Protein AF-0000000068149686 (afdb_homodimer)

Solvent-accessible surface area (backbone atoms only — not comparable to full-atom values): 23427 Å² total; per-residue (Å²): 130,78,71,72,75,72,69,78,69,63,90,72,58,30,59,58,36,35,30,31,31,28,38,9,48,15,63,72,69,66,38,58,53,42,40,11,49,21,47,29,50,71,76,38,71,83,57,63,56,32,67,66,35,14,39,67,49,37,50,54,46,49,50,50,54,54,52,46,40,72,62,65,49,33,80,45,39,30,35,36,29,43,73,28,59,50,28,57,62,55,36,54,53,72,67,36,80,74,45,49,59,63,34,34,35,27,26,20,66,55,65,79,32,33,65,49,16,42,48,25,39,48,84,53,48,88,30,44,44,59,38,66,43,53,84,89,72,57,62,57,76,79,62,60,54,54,29,41,34,32,72,54,43,15,53,35,80,56,53,42,65,57,56,66,69,50,60,81,62,43,33,37,38,39,21,38,31,45,47,68,86,40,84,71,41,71,35,52,35,92,42,64,68,52,43,48,64,52,56,61,55,73,39,78,69,43,78,48,75,46,79,54,96,81,33,41,39,28,39,40,32,32,22,64,127,78,68,73,77,72,69,79,70,62,89,70,59,29,57,58,37,36,30,32,31,28,38,10,48,13,62,71,69,66,39,58,54,41,40,11,49,22,47,30,51,71,76,38,69,83,56,63,57,31,66,66,35,14,39,67,50,36,51,52,48,49,50,49,53,53,52,46,39,74,61,64,48,36,80,45,39,31,37,37,29,42,73,30,57,50,27,58,63,54,38,54,54,72,67,36,80,73,44,48,57,63,34,34,35,26,26,20,64,55,65,79,34,34,65,50,16,43,47,25,40,48,85,54,48,88,30,45,44,58,38,67,42,53,84,88,72,57,62,57,76,80,62,60,55,54,29,40,33,33,73,55,42,15,58,34,82,55,54,42,66,59,55,66,69,50,62,81,63,42,31,36,37,39,22,37,29,46,47,68,85,40,82,71,41,71,35,52,35,92,41,64,67,50,44,49,64,53,54,61,53,74,38,78,70,42,77,48,75,46,81,54,97,83,33,38,39,28,40,40,31,33,20,63

InterPro domains:
  IPR029063 S-adenosyl-L-methionine-dependent methyltransferase superfamily [G3DSA:3.40.50.150] (46-203)
  IPR029063 S-adenosyl-L-methionine-dependent methyltransferase superfamily [SSF53335] (63-180)

pLDDT: mean 93.53, std 13.53, range [23.12, 98.88]

Nearest PDB structures (foldseek):
  5jwj-assembly1_A  TM=7.698E-01  e=1.402E-06  Saccharolobus islandicus REY15A
  4gek-assembly1_A  TM=6.705E-01  e=1.829E-07  Escherichia coli str. K-12 substr. MG1655
  4iwn-assembly1_B  TM=6.680E-01  e=3.607E-07  Escherichia coli
  5c0o-assembly1_E  TM=6.063E-01  e=1.872E-05  Thermus thermophilus HB27
  5c1i-assembly1_A  TM=5.146E-01  e=1.726E-04  Thermus thermophilus HB27

Radius of gyration: 25.73 Å; Cα contacts (8 Å, |Δi|>4): 914; chains: 2; bounding box: 44×75×56 Å

Secondary structure (DSSP, 8-state):
---------SS--HHHHHHHHHHHHHHHH--HHHHHHHHHHHH-TTS-HHHHTSHHHHHHHHHHHHHHHHHH-SB--EEEEET-TTTHHHHHHHH-TTSB-SEEEEEES-TTHHHHHHHHTGGGGGGEEEEE--TTT--HHHHT-SEEEES-GGG-TTHHHHHTTSPTT-EEEEEEE--TT-TT--S--SSHHHHHHHH--SEEEEEEEEE-SS-EEEEEEEE-/---------SS--HHHHHHHHHHHHHHHH--HHHHHHHHHHHH-TTS-HHHHTSHHHHHHHHHHHHHHHHHH-SB--EEEEET-TTTHHHHHHHH-TTSB-SEEEEEES-TTHHHHHHHHTGGGGGGEEEEE--TTT--HHHHT-SEEEES-GGG-TTHHHHHTTSPTT-EEEEEEE--TT-TT--S--SSHHHHHHHH--SEEEEEEEEE-SS-EEEEEEEE-

Foldseek 3Di:
DDDPCPPPPDPPPVLVVVLVVLVVVCVVVVALLSVLLSQCSVPPVPDPSCVCDPPVNVVVLVVLLVVVCVQPWAEWAEEEEEQCQLVSSVSVNLRDPRHNYQAYEYEDQDPVRQVNNCSSNVVVPPRYHYYRDDLQPDPQVVSPGQEYEYADCLQPQQLCSSLVSDDFFRKYKYKAKQQVVDPNRNRHDDDQVRVCVRNVFPDWRDWDWDDDDRIIMIMTTDTD/DDDPCPPPPDPPPVLVVVLVVLVVVCVVVVALLSVLLSQCSVPPVPDPSCVCDPPVNVVVLVVLLVVVCVQPNAEWAEEEEEQCQLVSSVSVNLRDPRHNYQAYEYEDQDPVRQVNNCSSNVVVPPRYHYYHDDLQPDPQVVSPGQEYEYADCLQPQQLCSSLVSDDFFRKYKYKAKQQVVDPNRNRHDPDQVRVCVRNVFPDWRDWDWDDDPRIIMIMTTDTD

Sequence (448 aa):
MTHASHSPRLLEDWRENAHDLARGLAAYSGSRLVGGIARVIAKHPQANIANAFNHKQVDCKMWARDKLFESIGADCRRIIVLGGWYGVLSAMLLEDSRFDIEFAVSCDIDPAVEPVARTLNAAFGDRFHAMTADMHTLDYRALNADLLINTSCEHIGELRNWLDLLSPGTRVLLQSNDYFSEPTHISCVRSLEEFQAQARLARIDFAGALPTKRYTRFMLIGSVMTHASHSPRLLEDWRENAHDLARGLAAYSGSRLVGGIARVIAKHPQANIANAFNHKQVDCKMWARDKLFESIGADCRRIIVLGGWYGVLSAMLLEDSRFDIEFAVSCDIDPAVEPVARTLNAAFGDRFHAMTADMHTLDYRALNADLLINTSCEHIGELRNWLDLLSPGTRVLLQSNDYFSEPTHISCVRSLEEFQAQARLARIDFAGALPTKRYTRFMLIGSV

Organism: Rhizobium meliloti (strain 1021) (NCBI:txid266834)

Structure (mmCIF, N/CA/C/O backbone):
data_AF-0000000068149686-model_v1
#
loop_
_entity.id
_entity.type
_entity.pdbx_description
1 polymer 'Class I SAM-dependent methyltransferase'
#
loop_
_atom_site.group_PDB
_atom_site.id
_atom_site.type_symbol
_atom_site.label_atom_id
_atom_site.label_alt_id
_atom_site.label_comp_id
_atom_site.label_asym_id
_atom_site.label_entity_id
_atom_site.label_seq_id
_atom_site.pdbx_PDB_ins_code
_atom_site.Cartn_x
_atom_site.Cartn_y
_atom_site.Cartn_z
_atom_site.occupancy
_atom_site.B_iso_or_equiv
_atom_site.auth_seq_id
_atom_site.auth_comp_id
_atom_site.auth_asym_id
_atom_site.auth_atom_id
_atom_site.pdbx_PDB_model_num
ATOM 1 N N . MET A 1 1 ? 16.172 -28.562 -14.406 1 23.12 1 MET A N 1
ATOM 2 C CA . MET A 1 1 ? 15.391 -27.375 -14.086 1 23.12 1 MET A CA 1
ATOM 3 C C . MET A 1 1 ? 16.297 -26.188 -13.789 1 23.12 1 MET A C 1
ATOM 5 O O . MET A 1 1 ? 16.969 -26.156 -12.766 1 23.12 1 MET A O 1
ATOM 9 N N . THR A 1 2 ? 16.906 -25.672 -14.773 1 27.27 2 THR A N 1
ATOM 10 C CA . THR A 1 2 ? 17.953 -24.656 -14.727 1 27.27 2 THR A CA 1
ATOM 11 C C . THR A 1 2 ? 17.5 -23.453 -13.898 1 27.27 2 THR A C 1
ATOM 13 O O . THR A 1 2 ? 16.312 -23.125 -13.875 1 27.27 2 THR A O 1
ATOM 16 N N . HIS A 1 3 ? 18.312 -23.062 -13.008 1 30.08 3 HIS A N 1
ATOM 17 C CA . HIS A 1 3 ? 18.266 -21.922 -12.094 1 30.08 3 HIS A CA 1
ATOM 18 C C . HIS A 1 3 ? 17.812 -20.656 -12.812 1 30.08 3 HIS A C 1
ATOM 20 O O . HIS A 1 3 ? 18.344 -20.328 -13.883 1 30.08 3 HIS A O 1
ATOM 26 N N . ALA A 1 4 ? 16.531 -20.422 -12.875 1 36.09 4 ALA A N 1
ATOM 27 C CA . ALA A 1 4 ? 16.266 -19.062 -13.352 1 36.09 4 ALA A CA 1
ATOM 28 C C . ALA A 1 4 ? 17.406 -18.125 -13.008 1 36.09 4 ALA A C 1
ATOM 30 O O . ALA A 1 4 ? 17.797 -18 -11.844 1 36.09 4 ALA A O 1
ATOM 31 N N . SER A 1 5 ? 18.375 -18.031 -13.906 1 33.69 5 SER A N 1
ATOM 32 C CA . SER A 1 5 ? 19.562 -17.172 -13.844 1 33.69 5 SER A CA 1
ATOM 33 C C . SER A 1 5 ? 19.203 -15.781 -13.312 1 33.69 5 SER A C 1
ATOM 35 O O . SER A 1 5 ? 18.359 -15.094 -13.867 1 33.69 5 SER A O 1
ATOM 37 N N . HIS A 1 6 ? 19.156 -15.719 -12.016 1 37.53 6 HIS A N 1
ATOM 38 C CA . HIS A 1 6 ? 19.109 -14.422 -11.344 1 37.53 6 HIS A CA 1
ATOM 39 C C . HIS A 1 6 ? 20.266 -13.539 -11.766 1 37.53 6 HIS A C 1
ATOM 41 O O . HIS A 1 6 ? 21.422 -13.812 -11.414 1 37.53 6 HIS A O 1
ATOM 47 N N . SER A 1 7 ? 20.312 -13.156 -12.938 1 37.25 7 SER A N 1
ATOM 48 C CA . SER A 1 7 ? 21.406 -12.266 -13.328 1 37.25 7 SER A CA 1
ATOM 49 C C . SER A 1 7 ? 21.781 -11.336 -12.18 1 37.25 7 SER A C 1
ATOM 51 O O . SER A 1 7 ? 20.922 -10.773 -11.508 1 37.25 7 SER A O 1
ATOM 53 N N . PRO A 1 8 ? 23.094 -11.383 -11.742 1 37.88 8 PRO A N 1
ATOM 54 C CA . PRO A 1 8 ? 23.594 -10.422 -10.75 1 37.88 8 PRO A CA 1
ATOM 55 C C . PRO A 1 8 ? 23.234 -8.977 -11.102 1 37.88 8 PRO A C 1
ATOM 57 O O . PRO A 1 8 ? 23.688 -8.461 -12.125 1 37.88 8 PRO A O 1
ATOM 60 N N . ARG A 1 9 ? 22.109 -8.68 -11.102 1 40.78 9 ARG A N 1
ATOM 61 C CA . ARG A 1 9 ? 21.922 -7.254 -11.352 1 40.78 9 ARG A CA 1
ATOM 62 C C . ARG A 1 9 ? 22.969 -6.426 -10.609 1 40.78 9 ARG A C 1
ATOM 64 O O . ARG A 1 9 ? 23.297 -6.727 -9.469 1 40.78 9 ARG A O 1
ATOM 71 N N . LEU A 1 10 ? 23.844 -5.715 -11.211 1 40.47 10 LEU A N 1
ATOM 72 C CA . LEU A 1 10 ? 24.719 -4.645 -10.742 1 40.47 10 LEU A CA 1
ATOM 73 C C . LEU A 1 10 ? 24.156 -4 -9.484 1 40.47 10 LEU A C 1
ATOM 75 O O . LEU A 1 10 ? 22.969 -4.145 -9.18 1 40.47 10 LEU A O 1
ATOM 79 N N . LEU A 1 11 ? 24.906 -3.127 -8.734 1 48.69 11 LEU A N 1
ATOM 80 C CA . LEU A 1 11 ? 24.562 -2.252 -7.617 1 48.69 11 LEU A CA 1
ATOM 81 C C . LEU A 1 11 ? 23.125 -1.771 -7.738 1 48.69 11 LEU A C 1
ATOM 83 O O . LEU A 1 11 ? 22.766 -1.088 -8.703 1 48.69 11 LEU A O 1
ATOM 87 N N . GLU A 1 12 ? 22.156 -2.572 -7.309 1 60.28 12 GLU A N 1
ATOM 88 C CA . GLU A 1 12 ? 20.688 -2.525 -7.371 1 60.28 12 GLU A CA 1
ATOM 89 C C . GLU A 1 12 ? 20.172 -1.101 -7.195 1 60.28 12 GLU A C 1
ATOM 91 O O . GLU A 1 12 ? 20.578 -0.402 -6.262 1 60.28 12 GLU A O 1
ATOM 96 N N . ASP A 1 13 ? 19.984 -0.399 -8.297 1 86.19 13 ASP A N 1
ATOM 97 C CA . ASP A 1 13 ? 19.406 0.938 -8.242 1 86.19 13 ASP A CA 1
ATOM 98 C C . ASP A 1 13 ? 18.141 0.953 -7.375 1 86.19 13 ASP A C 1
ATOM 100 O O . ASP A 1 13 ? 17.047 0.661 -7.859 1 86.19 13 ASP A O 1
ATOM 104 N N . TRP A 1 14 ? 18.266 1.12 -6.137 1 92.06 14 TRP A N 1
ATOM 105 C CA . TRP A 1 14 ? 17.188 1.048 -5.164 1 92.06 14 TRP A CA 1
ATOM 106 C C . TRP A 1 14 ? 16.125 2.113 -5.449 1 92.06 14 TRP A C 1
ATOM 108 O O . TRP A 1 14 ? 15 2.014 -4.977 1 92.06 14 TRP A O 1
ATOM 118 N N . ARG A 1 15 ? 16.531 3.076 -6.152 1 93.19 15 ARG A N 1
ATOM 119 C CA . ARG A 1 15 ? 15.477 3.992 -6.562 1 93.19 15 ARG A CA 1
ATOM 120 C C . ARG A 1 15 ? 14.5 3.309 -7.508 1 93.19 15 ARG A C 1
ATOM 122 O O . ARG A 1 15 ? 13.281 3.451 -7.359 1 93.19 15 ARG A O 1
ATOM 129 N N . GLU A 1 16 ? 15.07 2.623 -8.438 1 94.31 16 GLU A N 1
ATOM 130 C CA . GLU A 1 16 ? 14.219 1.866 -9.352 1 94.31 16 GLU A CA 1
ATOM 131 C C . GLU A 1 16 ? 13.414 0.805 -8.609 1 94.31 16 GLU A C 1
ATOM 133 O O . GLU A 1 16 ? 12.234 0.596 -8.906 1 94.31 16 GLU A O 1
ATOM 138 N N . ASN A 1 17 ? 13.984 0.126 -7.684 1 95 17 ASN A N 1
ATOM 139 C CA . ASN A 1 17 ? 13.281 -0.854 -6.863 1 95 17 ASN A CA 1
ATOM 140 C C . ASN A 1 17 ? 12.117 -0.22 -6.105 1 95 17 ASN A C 1
ATOM 142 O O . ASN A 1 17 ? 11.023 -0.779 -6.062 1 95 17 ASN A O 1
ATOM 146 N N . ALA A 1 18 ? 12.414 0.955 -5.539 1 95.94 18 ALA A N 1
ATOM 147 C CA . ALA A 1 18 ? 11.367 1.666 -4.809 1 95.94 18 ALA A CA 1
ATOM 148 C C . ALA A 1 18 ? 10.211 2.045 -5.734 1 95.94 18 ALA A C 1
ATOM 150 O O . ALA A 1 18 ? 9.039 1.926 -5.359 1 95.94 18 ALA A O 1
ATOM 151 N N . HIS A 1 19 ? 10.594 2.51 -6.887 1 96.94 19 HIS A N 1
ATOM 152 C CA . HIS A 1 19 ? 9.594 2.863 -7.883 1 96.94 19 HIS A CA 1
ATOM 153 C C . HIS A 1 19 ? 8.742 1.655 -8.258 1 96.94 19 HIS A C 1
ATOM 155 O O . HIS A 1 19 ? 7.508 1.735 -8.266 1 96.94 19 HIS A O 1
ATOM 161 N N . ASP A 1 20 ? 9.32 0.539 -8.508 1 96.38 20 ASP A N 1
ATOM 162 C CA . ASP A 1 20 ? 8.617 -0.684 -8.883 1 96.38 20 ASP A CA 1
ATOM 163 C C . ASP A 1 20 ? 7.738 -1.179 -7.73 1 96.38 20 ASP A C 1
ATOM 165 O O . ASP A 1 20 ? 6.602 -1.606 -7.949 1 96.38 20 ASP A O 1
ATOM 169 N N . LEU A 1 21 ? 8.266 -1.121 -6.586 1 96.62 21 LEU A N 1
ATOM 170 C CA . LEU A 1 21 ? 7.508 -1.54 -5.414 1 96.62 21 LEU A CA 1
ATOM 171 C C . LEU A 1 21 ? 6.277 -0.664 -5.223 1 96.62 21 LEU A C 1
ATOM 173 O O . LEU A 1 21 ? 5.184 -1.172 -4.965 1 96.62 21 LEU A O 1
ATOM 177 N N . ALA A 1 22 ? 6.473 0.626 -5.367 1 97.38 22 ALA A N 1
ATOM 178 C CA . ALA A 1 22 ? 5.344 1.543 -5.215 1 97.38 22 ALA A CA 1
ATOM 179 C C . ALA A 1 22 ? 4.273 1.271 -6.266 1 97.38 22 ALA A C 1
ATOM 181 O O . ALA A 1 22 ? 3.078 1.306 -5.965 1 97.38 22 ALA A O 1
ATOM 182 N N . ARG A 1 23 ? 4.695 1.001 -7.453 1 97.56 23 ARG A N 1
ATOM 183 C CA . ARG A 1 23 ? 3.74 0.668 -8.508 1 97.56 23 ARG A CA 1
ATOM 184 C C . ARG A 1 23 ? 3 -0.625 -8.188 1 97.56 23 ARG A C 1
ATOM 186 O O . ARG A 1 23 ? 1.792 -0.726 -8.406 1 97.56 23 ARG A O 1
ATOM 193 N N . GLY A 1 24 ? 3.748 -1.606 -7.691 1 97.69 24 GLY A N 1
ATOM 194 C CA . GLY A 1 24 ? 3.113 -2.848 -7.273 1 97.69 24 GLY A CA 1
ATOM 195 C C . GLY A 1 24 ? 2.119 -2.658 -6.145 1 97.69 24 GLY A C 1
ATOM 196 O O . GLY A 1 24 ? 1.03 -3.238 -6.168 1 97.69 24 GLY A O 1
ATOM 197 N N . LEU A 1 25 ? 2.465 -1.825 -5.254 1 96.88 25 LEU A N 1
ATOM 198 C CA . LEU A 1 25 ? 1.588 -1.561 -4.121 1 96.88 25 LEU A CA 1
ATOM 199 C C . LEU A 1 25 ? 0.339 -0.804 -4.559 1 96.88 25 LEU A C 1
ATOM 201 O O . LEU A 1 25 ? -0.754 -1.048 -4.043 1 96.88 25 LEU A O 1
ATOM 205 N N . ALA A 1 26 ? 0.523 0.116 -5.434 1 97.5 26 ALA A N 1
ATOM 206 C CA . ALA A 1 26 ? -0.628 0.813 -6.004 1 97.5 26 ALA A CA 1
ATOM 207 C C . ALA A 1 26 ? -1.575 -0.164 -6.691 1 97.5 26 ALA A C 1
ATOM 209 O O . ALA A 1 26 ? -2.793 -0.087 -6.516 1 97.5 26 ALA A O 1
ATOM 210 N N . ALA A 1 27 ? -1.063 -1.101 -7.43 1 96.94 27 ALA A N 1
ATOM 211 C CA . ALA A 1 27 ? -1.872 -2.105 -8.117 1 96.94 27 ALA A CA 1
ATOM 212 C C . ALA A 1 27 ? -2.598 -3 -7.117 1 96.94 27 ALA A C 1
ATOM 214 O O . ALA A 1 27 ? -3.779 -3.307 -7.293 1 96.94 27 ALA A O 1
ATOM 215 N N . TYR A 1 28 ? -1.956 -3.373 -6.09 1 97.5 28 TYR A N 1
ATOM 216 C CA . TYR A 1 28 ? -2.504 -4.297 -5.102 1 97.5 28 TYR A CA 1
ATOM 217 C C . TYR A 1 28 ? -3.607 -3.631 -4.289 1 97.5 28 TYR A C 1
ATOM 219 O O . TYR A 1 28 ? -4.637 -4.25 -4.004 1 97.5 28 TYR A O 1
ATOM 227 N N . SER A 1 29 ? -3.406 -2.348 -3.941 1 94.88 29 SER A N 1
ATOM 228 C CA . SER A 1 29 ? -4.328 -1.672 -3.035 1 94.88 29 SER A CA 1
ATOM 229 C C . SER A 1 29 ? -5.414 -0.926 -3.805 1 94.88 29 SER A C 1
ATOM 231 O O . SER A 1 29 ? -6.465 -0.601 -3.248 1 94.88 29 SER A O 1
ATOM 233 N N . GLY A 1 30 ? -5.09 -0.589 -5.062 1 95.44 30 GLY A N 1
ATOM 234 C CA . GLY A 1 30 ? -5.984 0.277 -5.812 1 95.44 30 GLY A CA 1
ATOM 235 C C . GLY A 1 30 ? -5.926 1.726 -5.367 1 95.44 30 GLY A C 1
ATOM 236 O O . GLY A 1 30 ? -6.77 2.535 -5.758 1 95.44 30 GLY A O 1
ATOM 237 N N . SER A 1 31 ? -4.969 2.139 -4.598 1 97.38 31 SER A N 1
ATOM 238 C CA . SER A 1 31 ? -4.879 3.467 -4 1 97.38 31 SER A CA 1
ATOM 239 C C . SER A 1 31 ? -4.336 4.484 -4.996 1 97.38 31 SER A C 1
ATOM 241 O O . SER A 1 31 ? -3.266 4.289 -5.574 1 97.38 31 SER A O 1
ATOM 243 N N . ARG A 1 32 ? -5.008 5.562 -5.148 1 97.94 32 ARG A N 1
ATOM 244 C CA . ARG A 1 32 ? -4.547 6.668 -5.98 1 97.94 32 ARG A CA 1
ATOM 245 C C . ARG A 1 32 ? -3.346 7.367 -5.352 1 97.94 32 ARG A C 1
ATOM 247 O O . ARG A 1 32 ? -2.422 7.777 -6.055 1 97.94 32 ARG A O 1
ATOM 254 N N . LEU A 1 33 ? -3.381 7.5 -4.066 1 98.56 33 LEU A N 1
ATOM 255 C CA . LEU A 1 33 ? -2.279 8.117 -3.332 1 98.56 33 LEU A CA 1
ATOM 256 C C . LEU A 1 33 ? -0.987 7.332 -3.537 1 98.56 33 LEU A C 1
ATOM 258 O O . LEU A 1 33 ? 0.054 7.914 -3.846 1 98.56 33 LEU A O 1
ATOM 262 N N . VAL A 1 34 ? -1.051 6.059 -3.461 1 98.12 34 VAL A N 1
ATOM 263 C CA . VAL A 1 34 ? 0.135 5.223 -3.621 1 98.12 34 VAL A CA 1
ATOM 264 C C . VAL A 1 34 ? 0.632 5.301 -5.062 1 98.12 34 VAL A C 1
ATOM 266 O O . VAL A 1 34 ? 1.84 5.34 -5.309 1 98.12 34 VAL A O 1
ATOM 269 N N . GLY A 1 35 ? -0.302 5.273 -6.008 1 98.5 35 GLY A N 1
ATOM 270 C CA . GLY A 1 35 ? 0.104 5.543 -7.375 1 98.5 35 GLY A CA 1
ATOM 271 C C . GLY A 1 35 ? 0.845 6.855 -7.531 1 98.5 35 GLY A C 1
ATOM 272 O O . GLY A 1 35 ? 1.798 6.949 -8.305 1 98.5 35 GLY A O 1
ATOM 273 N N . GLY A 1 36 ? 0.383 7.867 -6.871 1 98.81 36 GLY A N 1
ATOM 274 C CA . GLY A 1 36 ? 1.059 9.156 -6.859 1 98.81 36 GLY A CA 1
ATOM 275 C C . GLY A 1 36 ? 2.467 9.086 -6.301 1 98.81 36 GLY A C 1
ATOM 276 O O . GLY A 1 36 ? 3.371 9.766 -6.789 1 98.81 36 GLY A O 1
ATOM 277 N N . ILE A 1 37 ? 2.67 8.328 -5.238 1 98.69 37 ILE A N 1
ATOM 278 C CA . ILE A 1 37 ? 3.992 8.148 -4.652 1 98.69 37 ILE A CA 1
ATOM 279 C C . ILE A 1 37 ? 4.949 7.578 -5.699 1 98.69 37 ILE A C 1
ATOM 281 O O . ILE A 1 37 ? 6.078 8.047 -5.84 1 98.69 37 ILE A O 1
ATOM 285 N N . ALA A 1 38 ? 4.504 6.594 -6.461 1 98.44 38 ALA A N 1
ATOM 286 C CA . ALA A 1 38 ? 5.32 6.023 -7.527 1 98.44 38 ALA A CA 1
ATOM 287 C C . ALA A 1 38 ? 5.723 7.09 -8.539 1 98.44 38 ALA A C 1
ATOM 289 O O . ALA A 1 38 ? 6.879 7.148 -8.961 1 98.44 38 ALA A O 1
ATOM 290 N N . ARG A 1 39 ? 4.793 7.945 -8.875 1 98.62 39 ARG A N 1
ATOM 291 C CA . ARG A 1 39 ? 5.074 9.008 -9.836 1 98.62 39 ARG A CA 1
ATOM 292 C C . ARG A 1 39 ? 6.098 9.992 -9.281 1 98.62 39 ARG A C 1
ATOM 294 O O . ARG A 1 39 ? 6.98 10.453 -10.008 1 98.62 39 ARG A O 1
ATOM 301 N N . VAL A 1 40 ? 5.96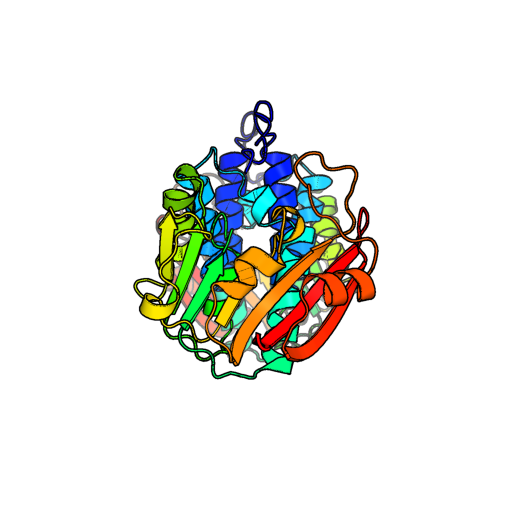1 10.305 -8.016 1 98.75 40 VAL A N 1
ATOM 302 C CA . VAL A 1 40 ? 6.898 11.227 -7.391 1 98.75 40 VAL A CA 1
ATOM 303 C C . VAL A 1 40 ? 8.305 10.641 -7.41 1 98.75 40 VAL A C 1
ATOM 305 O O . VAL A 1 40 ? 9.273 11.336 -7.727 1 98.75 40 VAL A O 1
ATOM 308 N N . ILE A 1 41 ? 8.484 9.352 -7.09 1 97.62 41 ILE A N 1
ATOM 309 C CA . ILE A 1 41 ? 9.797 8.703 -7.113 1 97.62 41 ILE A CA 1
ATOM 310 C C . ILE A 1 41 ? 10.406 8.836 -8.5 1 97.62 41 ILE A C 1
ATOM 312 O O . ILE A 1 41 ? 11.609 9.102 -8.633 1 97.62 41 ILE A O 1
ATOM 316 N N . ALA A 1 42 ? 9.594 8.68 -9.508 1 97.44 42 ALA A N 1
ATOM 317 C CA . ALA A 1 42 ? 10.062 8.703 -10.898 1 97.44 42 ALA A CA 1
ATOM 318 C C . ALA A 1 42 ? 10.414 10.125 -11.328 1 97.44 42 ALA A C 1
ATOM 320 O O . ALA A 1 42 ? 11.477 10.359 -11.914 1 97.44 42 ALA A O 1
ATOM 321 N N . LYS A 1 43 ? 9.609 11.094 -11.008 1 97.94 43 LYS A N 1
ATOM 322 C CA . LYS A 1 43 ? 9.695 12.422 -11.602 1 97.94 43 LYS A CA 1
ATOM 323 C C . LYS A 1 43 ? 10.477 13.375 -10.703 1 97.94 43 LYS A C 1
ATOM 325 O O . LYS A 1 43 ? 11.031 14.375 -11.18 1 97.94 43 LYS A O 1
ATOM 330 N N . HIS A 1 44 ? 10.43 13.102 -9.422 1 97.31 44 HIS A N 1
ATOM 331 C CA . HIS A 1 44 ? 11.062 13.984 -8.453 1 97.31 44 HIS A CA 1
ATOM 332 C C . HIS A 1 44 ? 11.984 13.203 -7.516 1 97.31 44 HIS A C 1
ATOM 334 O O . HIS A 1 44 ? 11.734 13.141 -6.309 1 97.31 44 HIS A O 1
ATOM 340 N N . PRO A 1 45 ? 13.094 12.703 -8.031 1 92.56 45 PRO A N 1
ATOM 341 C CA . PRO A 1 45 ? 13.961 11.836 -7.223 1 92.56 45 PRO A CA 1
ATOM 342 C C . PRO A 1 45 ? 14.57 12.555 -6.027 1 92.56 45 PRO A C 1
ATOM 344 O O . PRO A 1 45 ? 15.016 11.914 -5.074 1 92.56 45 PRO A O 1
ATOM 347 N N . GLN A 1 46 ? 14.539 13.852 -6.082 1 93.62 46 GLN A N 1
ATOM 348 C CA . GLN A 1 46 ? 15.141 14.609 -4.992 1 93.62 46 GLN A CA 1
ATOM 349 C C . GLN A 1 46 ? 14.125 14.867 -3.879 1 93.62 46 GLN A C 1
ATOM 351 O O . GLN A 1 46 ? 14.492 15.32 -2.793 1 93.62 46 GLN A O 1
ATOM 356 N N . ALA A 1 47 ? 12.812 14.633 -4.164 1 96.19 47 ALA A N 1
ATOM 357 C CA . ALA A 1 47 ? 11.789 14.828 -3.135 1 96.19 47 ALA A CA 1
ATOM 358 C C . ALA A 1 47 ? 11.953 13.812 -2.004 1 96.19 47 ALA A C 1
ATOM 360 O O . ALA A 1 47 ? 12.234 12.641 -2.252 1 96.19 47 ALA A O 1
ATOM 361 N N . ASN A 1 48 ? 11.812 14.219 -0.819 1 96.06 48 ASN A N 1
ATOM 362 C CA . ASN A 1 48 ? 11.906 13.344 0.341 1 96.06 48 ASN A CA 1
ATOM 363 C C . ASN A 1 48 ? 10.594 12.617 0.604 1 96.06 48 ASN A C 1
ATOM 365 O O . ASN A 1 48 ? 10.047 12.688 1.707 1 96.06 48 ASN A O 1
ATOM 369 N N . ILE A 1 49 ? 10.156 11.859 -0.384 1 97.19 49 ILE A N 1
ATOM 370 C CA . ILE A 1 49 ? 8.836 11.25 -0.344 1 97.19 49 ILE A CA 1
ATOM 371 C C . ILE A 1 49 ? 8.805 10.141 0.706 1 97.19 49 ILE A C 1
ATOM 373 O O . ILE A 1 49 ? 7.77 9.883 1.323 1 97.19 49 ILE A O 1
ATOM 377 N N . ALA A 1 50 ? 9.945 9.469 0.916 1 96.56 50 ALA A N 1
ATOM 378 C CA . ALA A 1 50 ? 10.008 8.43 1.941 1 96.56 50 ALA A CA 1
ATOM 379 C C . ALA A 1 50 ? 9.797 9.016 3.332 1 96.56 50 ALA A C 1
ATOM 381 O O . ALA A 1 50 ? 9.18 8.391 4.191 1 96.56 50 ALA A O 1
ATOM 382 N N . ASN A 1 51 ? 10.305 10.164 3.541 1 95.25 51 ASN A N 1
ATOM 383 C CA . ASN A 1 51 ? 10.07 10.859 4.805 1 95.25 51 ASN A CA 1
ATOM 384 C C . ASN A 1 51 ? 8.617 11.297 4.938 1 95.25 51 ASN A C 1
ATOM 386 O O . ASN A 1 51 ? 8.016 11.156 6.004 1 95.25 51 ASN A O 1
ATOM 390 N N . ALA A 1 52 ? 8.047 11.789 3.869 1 96.81 52 ALA A N 1
ATOM 391 C CA . ALA A 1 52 ? 6.676 12.297 3.879 1 96.81 52 ALA A CA 1
ATOM 392 C C . ALA A 1 52 ? 5.676 11.172 4.145 1 96.81 52 ALA A C 1
ATOM 394 O O . ALA A 1 52 ? 4.57 11.422 4.629 1 96.81 52 ALA A O 1
ATOM 395 N N . PHE A 1 53 ? 6.117 9.945 3.805 1 98.06 53 PHE A N 1
ATOM 396 C CA . PHE A 1 53 ? 5.176 8.836 3.879 1 98.06 53 PHE A CA 1
ATOM 397 C C . PHE A 1 53 ? 5.742 7.703 4.727 1 98.06 53 PHE A C 1
ATOM 399 O O . PHE A 1 53 ? 5.473 6.527 4.465 1 98.06 53 PHE A O 1
ATOM 406 N N . ASN A 1 54 ? 6.621 8.008 5.609 1 95.94 54 ASN A N 1
ATOM 407 C CA . ASN A 1 54 ? 7.043 6.961 6.535 1 95.94 54 ASN A CA 1
ATOM 408 C C . ASN A 1 54 ? 5.938 6.613 7.527 1 95.94 54 ASN A C 1
ATOM 410 O O . ASN A 1 54 ? 4.898 7.273 7.562 1 95.94 54 ASN A O 1
ATOM 414 N N . HIS A 1 55 ? 6.062 5.535 8.328 1 95.69 55 HIS A N 1
ATOM 415 C CA . HIS A 1 55 ? 4.98 4.984 9.133 1 95.69 55 HIS A CA 1
ATOM 416 C C . HIS A 1 55 ? 4.543 5.965 10.211 1 95.69 55 HIS A C 1
ATOM 418 O O . HIS A 1 55 ? 3.361 6.027 10.562 1 95.69 55 HIS A O 1
ATOM 424 N N . LYS A 1 56 ? 5.461 6.75 10.742 1 93.38 56 LYS A N 1
ATOM 425 C CA . LYS A 1 56 ? 5.109 7.715 11.781 1 93.38 56 LYS A CA 1
ATOM 426 C C . LYS A 1 56 ? 4.203 8.812 11.227 1 93.38 56 LYS A C 1
ATOM 428 O O . LYS A 1 56 ? 3.197 9.164 11.844 1 93.38 56 LYS A O 1
ATOM 433 N N . GLN A 1 57 ? 4.645 9.367 10.086 1 94.38 57 GLN A N 1
ATOM 434 C CA . GLN A 1 57 ? 3.838 10.375 9.406 1 94.38 57 GLN A CA 1
ATOM 435 C C . GLN A 1 57 ? 2.457 9.828 9.055 1 94.38 57 GLN A C 1
ATOM 437 O O . GLN A 1 57 ? 1.445 10.5 9.258 1 94.38 57 GLN A O 1
ATOM 442 N N . VAL A 1 58 ? 2.428 8.633 8.57 1 97.38 58 VAL A N 1
ATOM 443 C CA . VAL A 1 58 ? 1.174 8.008 8.164 1 97.38 58 VAL A CA 1
ATOM 444 C C . VAL A 1 58 ? 0.274 7.812 9.383 1 97.38 58 VAL A C 1
ATOM 446 O O . VAL A 1 58 ? -0.913 8.148 9.344 1 97.38 58 VAL A O 1
ATOM 449 N N . ASP A 1 59 ? 0.825 7.344 10.469 1 95.81 59 ASP A N 1
ATOM 450 C CA . ASP A 1 59 ? 0.043 7.109 11.672 1 95.81 59 ASP A CA 1
ATOM 451 C C . ASP A 1 59 ? -0.597 8.406 12.18 1 95.81 59 ASP A C 1
ATOM 453 O O . ASP A 1 59 ? -1.775 8.422 12.539 1 95.81 59 ASP A O 1
ATOM 457 N N . CYS A 1 60 ? 0.135 9.414 12.172 1 95.94 60 CYS A N 1
ATOM 458 C CA . CYS A 1 60 ? -0.364 10.703 12.641 1 95.94 60 CYS A CA 1
ATOM 459 C C . CYS A 1 60 ? -1.472 11.219 11.727 1 95.94 60 CYS A C 1
ATOM 461 O O . CYS A 1 60 ? -2.49 11.719 12.211 1 95.94 60 CYS A O 1
ATOM 463 N N . LYS A 1 61 ? -1.276 11.117 10.453 1 97.88 61 LYS A N 1
ATOM 464 C CA . LYS A 1 61 ? -2.256 11.625 9.492 1 97.88 61 LYS A CA 1
ATOM 465 C C . LYS A 1 61 ? -3.523 10.773 9.508 1 97.88 61 LYS A C 1
ATOM 467 O O . LYS A 1 61 ? -4.629 11.297 9.344 1 97.88 61 LYS A O 1
ATOM 472 N N . MET A 1 62 ? -3.326 9.461 9.719 1 98.06 62 MET A N 1
ATOM 473 C CA . MET A 1 62 ? -4.488 8.586 9.844 1 98.06 62 MET A CA 1
ATOM 474 C C . MET A 1 62 ? -5.285 8.922 11.102 1 98.06 62 MET A C 1
ATOM 476 O O . MET A 1 62 ? -6.516 8.922 11.078 1 98.06 62 MET A O 1
ATOM 480 N N . TRP A 1 63 ? -4.57 9.172 12.156 1 98.44 63 TRP A N 1
ATOM 481 C CA . TRP A 1 63 ? -5.215 9.602 13.391 1 98.44 63 TRP A CA 1
ATOM 482 C C . TRP A 1 63 ? -6.023 10.875 13.164 1 98.44 63 TRP A C 1
ATOM 484 O O . TRP A 1 63 ? -7.184 10.961 13.578 1 98.44 63 TRP A O 1
ATOM 494 N N . ALA A 1 64 ? -5.438 11.812 12.492 1 98.62 64 ALA A N 1
ATOM 495 C CA . ALA A 1 64 ? -6.109 13.07 12.18 1 98.62 64 ALA A CA 1
ATOM 496 C C . ALA A 1 64 ? -7.367 12.836 11.344 1 98.62 64 ALA A C 1
ATOM 498 O O . ALA A 1 64 ? -8.438 13.344 11.672 1 98.62 64 ALA A O 1
ATOM 499 N N . ARG A 1 65 ? -7.242 12.062 10.312 1 98.62 65 ARG A N 1
ATOM 500 C CA . ARG A 1 65 ? -8.336 11.758 9.398 1 98.62 65 ARG A CA 1
ATOM 501 C C . ARG A 1 65 ? -9.492 11.086 10.141 1 98.62 65 ARG A C 1
ATOM 503 O O . ARG A 1 65 ? -10.648 11.492 9.992 1 98.62 65 ARG A O 1
ATOM 510 N N . ASP A 1 66 ? -9.195 10.125 10.961 1 98.44 66 ASP A N 1
ATOM 511 C CA . ASP A 1 66 ? -10.227 9.344 11.648 1 98.44 66 ASP A CA 1
ATOM 512 C C . ASP A 1 66 ? -10.945 10.188 12.703 1 98.44 66 ASP A C 1
ATOM 514 O O . ASP A 1 66 ? -12.172 10.164 12.789 1 98.44 66 ASP A O 1
ATOM 518 N N . LYS A 1 67 ? -10.195 10.938 13.43 1 98.69 67 LYS A N 1
ATOM 519 C CA . LYS A 1 67 ? -10.805 11.766 14.461 1 98.69 67 LYS A CA 1
ATOM 520 C C . LYS A 1 67 ? -11.609 12.914 13.836 1 98.69 67 LYS A C 1
ATOM 522 O O . LYS A 1 67 ? -12.633 13.328 14.391 1 98.69 67 LYS A O 1
ATOM 527 N N . LEU A 1 68 ? -11.07 13.406 12.711 1 98.69 68 LEU A N 1
ATOM 528 C CA . LEU A 1 68 ? -11.836 14.422 12 1 98.69 68 LEU A CA 1
ATOM 529 C C . LEU A 1 68 ? -13.219 13.906 11.617 1 98.69 68 LEU A C 1
ATOM 531 O O . LEU A 1 68 ? -14.227 14.555 11.891 1 98.69 68 LEU A O 1
ATOM 535 N N . PHE A 1 69 ? -13.305 12.75 11.07 1 98.62 69 PHE A N 1
ATOM 536 C CA . PHE A 1 69 ? -14.586 12.172 10.672 1 98.62 69 PHE A CA 1
ATOM 537 C C . PHE A 1 69 ? -15.492 11.977 11.875 1 98.62 69 PHE A C 1
ATOM 539 O O . PHE A 1 69 ? -16.688 12.281 11.812 1 98.62 69 PHE A O 1
ATOM 546 N N . GLU A 1 70 ? -14.891 11.492 12.922 1 98.38 70 GLU A N 1
ATOM 547 C CA . GLU A 1 70 ? -15.664 11.266 14.133 1 98.38 70 GLU A CA 1
ATOM 548 C C . GLU A 1 70 ? -16.25 12.57 14.68 1 98.38 70 GLU A C 1
ATOM 550 O O . GLU A 1 70 ? -17.312 12.578 15.281 1 98.38 70 GLU A O 1
ATOM 555 N N . SER A 1 71 ? -15.539 13.602 14.398 1 97.81 71 SER A N 1
ATOM 556 C CA . SER A 1 71 ? -15.891 14.875 15.008 1 97.81 71 SER A CA 1
ATOM 557 C C . SER A 1 71 ? -16.891 15.641 14.141 1 97.81 71 SER A C 1
ATOM 559 O O . SER A 1 71 ? -17.828 16.25 14.664 1 97.81 71 SER A O 1
ATOM 561 N N . ILE A 1 72 ? -16.672 15.609 12.844 1 96 72 ILE A N 1
ATOM 562 C CA . ILE A 1 72 ? -17.438 16.578 12.055 1 96 72 ILE A CA 1
ATOM 563 C C . ILE A 1 72 ? -18.297 15.828 11.039 1 96 72 ILE A C 1
ATOM 565 O O . ILE A 1 72 ? -19.141 16.438 10.367 1 96 72 ILE A O 1
ATOM 569 N N . GLY A 1 73 ? -18.094 14.594 10.875 1 96.06 73 GLY A N 1
ATOM 570 C CA . GLY A 1 73 ? -18.859 13.812 9.914 1 96.06 73 GLY A CA 1
ATOM 571 C C . GLY A 1 73 ? -18.375 13.977 8.492 1 96.06 73 GLY A C 1
ATOM 572 O O . GLY A 1 73 ? -17.203 14.312 8.258 1 96.06 73 GLY A O 1
ATOM 573 N N . ALA A 1 74 ? -19.219 13.734 7.543 1 96.5 74 ALA A N 1
ATOM 574 C CA . ALA A 1 74 ? -18.859 13.57 6.141 1 96.5 74 ALA A CA 1
ATOM 575 C C . ALA A 1 74 ? -18.797 14.922 5.434 1 96.5 74 ALA A C 1
ATOM 577 O O . ALA A 1 74 ? -18.062 15.078 4.445 1 96.5 74 ALA A O 1
ATOM 578 N N . ASP A 1 75 ? -19.562 15.852 6.016 1 91.31 75 ASP A N 1
ATOM 579 C CA . ASP A 1 75 ? -19.828 17.062 5.242 1 91.31 75 ASP A CA 1
ATOM 580 C C . ASP A 1 75 ? -18.719 18.078 5.406 1 91.31 75 ASP A C 1
ATOM 582 O O . ASP A 1 75 ? -18.766 18.938 6.301 1 91.31 75 ASP A O 1
ATOM 586 N N . CYS A 1 76 ? -17.766 18.078 4.578 1 93.69 76 CYS A N 1
ATOM 587 C CA . CYS A 1 76 ? -16.641 19 4.469 1 93.69 76 CYS A CA 1
ATOM 588 C C . CYS A 1 76 ? -16.188 19.156 3.02 1 93.69 76 CYS A C 1
ATOM 590 O O . CYS A 1 76 ? -15.25 18.484 2.578 1 93.69 76 CYS A O 1
ATOM 592 N N . ARG A 1 77 ? -16.781 19.984 2.291 1 96.38 77 ARG A N 1
ATOM 593 C CA . ARG A 1 77 ? -16.672 20.062 0.838 1 96.38 77 ARG A CA 1
ATOM 594 C C . ARG A 1 77 ? -15.344 20.688 0.415 1 96.38 77 ARG A C 1
ATOM 596 O O . ARG A 1 77 ? -14.703 20.203 -0.528 1 96.38 77 ARG A O 1
ATOM 603 N N . ARG A 1 78 ? -14.945 21.734 1.084 1 97.38 78 ARG A N 1
ATOM 604 C CA . ARG A 1 78 ? -13.734 22.469 0.743 1 97.38 78 ARG A CA 1
ATOM 605 C C . ARG A 1 78 ? -12.734 22.438 1.896 1 97.38 78 ARG A C 1
ATOM 607 O O . ARG A 1 78 ? -12.977 23.047 2.945 1 97.38 78 ARG A O 1
ATOM 614 N N . ILE A 1 79 ? -11.562 21.828 1.654 1 98.31 79 ILE A N 1
ATOM 615 C CA . ILE A 1 79 ? -10.547 21.672 2.689 1 98.31 79 ILE A CA 1
ATOM 616 C C . ILE A 1 79 ? -9.266 22.391 2.26 1 98.31 79 ILE A C 1
ATOM 618 O O . ILE A 1 79 ? -8.805 22.234 1.124 1 98.31 79 ILE A O 1
ATOM 622 N N . ILE A 1 80 ? -8.75 23.188 3.133 1 98.38 80 ILE A N 1
ATOM 623 C CA . ILE A 1 80 ? -7.445 23.797 2.9 1 98.38 80 ILE A CA 1
ATOM 624 C C . ILE A 1 80 ? -6.449 23.297 3.945 1 98.38 80 ILE A C 1
ATOM 626 O O . ILE A 1 80 ? -6.695 23.406 5.148 1 98.38 80 ILE A O 1
ATOM 630 N N . VAL A 1 81 ? -5.383 22.719 3.475 1 98.56 81 VAL A N 1
ATOM 631 C CA . VAL A 1 81 ? -4.309 22.25 4.344 1 98.56 81 VAL A CA 1
ATOM 632 C C . VAL A 1 81 ? -3.131 23.219 4.281 1 98.56 81 VAL A C 1
ATOM 634 O O . VAL A 1 81 ? -2.529 23.406 3.221 1 98.56 81 VAL A O 1
ATOM 637 N N . LEU A 1 82 ? -2.85 23.812 5.402 1 97.88 82 LEU A N 1
ATOM 638 C CA . LEU A 1 82 ? -1.73 24.75 5.508 1 97.88 82 LEU A CA 1
ATOM 639 C C . LEU A 1 82 ? -0.459 24.016 5.934 1 97.88 82 LEU A C 1
ATOM 641 O O . LEU A 1 82 ? -0.501 23.141 6.801 1 97.88 82 LEU A O 1
ATOM 645 N N . GLY A 1 83 ? 0.67 24.438 5.309 1 96.38 83 GLY A N 1
ATOM 646 C CA . GLY A 1 83 ? 1.879 23.672 5.535 1 96.38 83 GLY A CA 1
ATOM 647 C C . GLY A 1 83 ? 1.755 22.219 5.078 1 96.38 83 GLY A C 1
ATOM 648 O O . GLY A 1 83 ? 2.174 21.297 5.789 1 96.38 83 GLY A O 1
ATOM 649 N N . GLY A 1 84 ? 1.167 21.984 3.975 1 96.88 84 GLY A N 1
ATOM 650 C CA . GLY A 1 84 ? 0.761 20.656 3.555 1 96.88 84 GLY A CA 1
ATOM 651 C C . GLY A 1 84 ? 1.883 19.859 2.904 1 96.88 84 GLY A C 1
ATOM 652 O O . GLY A 1 84 ? 1.72 18.688 2.596 1 96.88 84 GLY A O 1
ATOM 653 N N . TRP A 1 85 ? 3.01 20.5 2.693 1 97.25 85 TRP A N 1
ATOM 654 C CA . TRP A 1 85 ? 4.164 19.891 2.053 1 97.25 85 TRP A CA 1
ATOM 655 C C . TRP A 1 85 ? 3.766 19.203 0.744 1 97.25 85 TRP A C 1
ATOM 657 O O . TRP A 1 85 ? 3.234 19.859 -0.159 1 97.25 85 TRP A O 1
ATOM 667 N N . TYR A 1 86 ? 3.879 17.875 0.65 1 98.5 86 TYR A N 1
ATOM 668 C CA . TYR A 1 86 ? 3.637 17.219 -0.628 1 98.5 86 TYR A CA 1
ATOM 669 C C . TYR A 1 86 ? 2.168 16.844 -0.775 1 98.5 86 TYR A C 1
ATOM 671 O O . TYR A 1 86 ? 1.793 16.141 -1.718 1 98.5 86 TYR A O 1
ATOM 679 N N . GLY A 1 87 ? 1.359 17.234 0.133 1 98.62 87 GLY A N 1
ATOM 680 C CA . GLY A 1 87 ? -0.072 17.031 -0.021 1 98.62 87 GLY A CA 1
ATOM 681 C C . GLY A 1 87 ? -0.516 15.625 0.333 1 98.62 87 GLY A C 1
ATOM 682 O O . GLY A 1 87 ? -1.539 15.148 -0.162 1 98.62 87 GLY A O 1
ATOM 683 N N . VAL A 1 88 ? 0.216 14.898 1.189 1 98.81 88 VAL A N 1
ATOM 684 C CA . VAL A 1 88 ? -0.122 13.523 1.559 1 98.81 88 VAL A CA 1
ATOM 685 C C . VAL A 1 88 ? -1.445 13.508 2.32 1 98.81 88 VAL A C 1
ATOM 687 O O . VAL A 1 88 ? -2.326 12.695 2.027 1 98.81 88 VAL A O 1
ATOM 690 N N . LEU A 1 89 ? -1.589 14.406 3.299 1 98.81 89 LEU A N 1
ATOM 691 C CA . LEU A 1 89 ? -2.822 14.43 4.078 1 98.81 89 LEU A CA 1
ATOM 692 C C . LEU A 1 89 ? -4.023 14.742 3.186 1 98.81 89 LEU A C 1
ATOM 694 O O . LEU A 1 89 ? -5.074 14.109 3.316 1 98.81 89 LEU A O 1
ATOM 698 N N . SER A 1 90 ? -3.822 15.727 2.281 1 98.75 90 SER A N 1
ATOM 699 C CA . SER A 1 90 ? -4.887 16.047 1.337 1 98.75 90 SER A CA 1
ATOM 700 C C . SER A 1 90 ? -5.305 14.812 0.538 1 98.75 90 SER A C 1
ATOM 702 O O . SER A 1 90 ? -6.496 14.547 0.38 1 98.75 90 SER A O 1
ATOM 704 N N . ALA A 1 91 ? -4.348 14.078 0.08 1 98.81 91 ALA A N 1
ATOM 705 C CA . ALA A 1 91 ? -4.613 12.867 -0.691 1 98.81 91 ALA A CA 1
ATOM 706 C C . ALA A 1 91 ? -5.363 11.836 0.149 1 98.81 91 ALA A C 1
ATOM 708 O O . ALA A 1 91 ? -6.305 11.203 -0.33 1 98.81 91 ALA A O 1
ATOM 709 N N . MET A 1 92 ? -4.93 11.641 1.379 1 98.69 92 MET A N 1
ATOM 710 C CA . MET A 1 92 ? -5.578 10.688 2.281 1 98.69 92 MET A CA 1
ATOM 711 C C . MET A 1 92 ? -7.043 11.047 2.486 1 98.69 92 MET A C 1
ATOM 713 O O . MET A 1 92 ? -7.906 10.172 2.516 1 98.69 92 MET A O 1
ATOM 717 N N . LEU A 1 93 ? -7.293 12.328 2.656 1 98.75 93 LEU A N 1
ATOM 718 C CA . LEU A 1 93 ? -8.656 12.789 2.861 1 98.75 93 LEU A CA 1
ATOM 719 C C . LEU A 1 93 ? -9.492 12.594 1.602 1 98.75 93 LEU A C 1
ATOM 721 O O . LEU A 1 93 ? -10.625 12.117 1.672 1 98.75 93 LEU A O 1
ATOM 725 N N . LEU A 1 94 ? -8.969 12.945 0.449 1 98.69 94 LEU A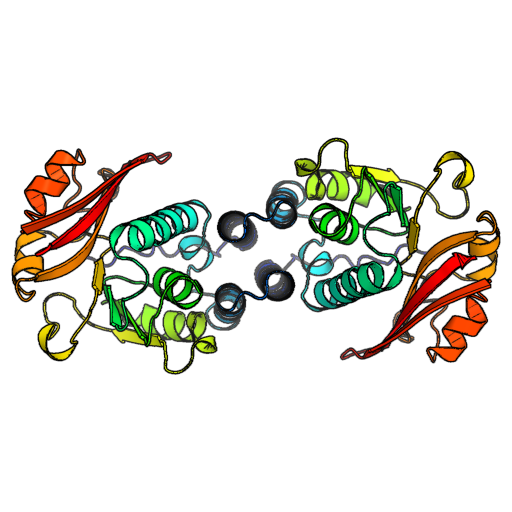 N 1
ATOM 726 C CA . LEU A 1 94 ? -9.68 12.82 -0.816 1 98.69 94 LEU A CA 1
ATOM 727 C C . LEU A 1 94 ? -9.961 11.352 -1.137 1 98.69 94 LEU A C 1
ATOM 729 O O . LEU A 1 94 ? -10.977 11.031 -1.764 1 98.69 94 LEU A O 1
ATOM 733 N N . GLU A 1 95 ? -9.102 10.477 -0.692 1 97.94 95 GLU A N 1
ATOM 734 C CA . GLU A 1 95 ? -9.234 9.055 -0.991 1 97.94 95 GLU A CA 1
ATOM 735 C C . GLU A 1 95 ? -10.219 8.383 -0.043 1 97.94 95 GLU A C 1
ATOM 737 O O . GLU A 1 95 ? -10.75 7.309 -0.349 1 97.94 95 GLU A O 1
ATOM 742 N N . ASP A 1 96 ? -10.461 8.953 1.109 1 97.88 96 ASP A N 1
ATOM 743 C CA . ASP A 1 96 ? -11.359 8.375 2.104 1 97.88 96 ASP A CA 1
ATOM 744 C C . ASP A 1 96 ? -12.82 8.602 1.726 1 97.88 96 ASP A C 1
ATOM 746 O O . ASP A 1 96 ? -13.32 9.727 1.817 1 97.88 96 ASP A O 1
ATOM 750 N N . SER A 1 97 ? -13.516 7.578 1.347 1 96.94 97 SER A N 1
ATOM 751 C CA . SER A 1 97 ? -14.867 7.664 0.799 1 96.94 97 SER A CA 1
ATOM 752 C C . SER A 1 97 ? -15.875 8.062 1.872 1 96.94 97 SER A C 1
ATOM 754 O O . SER A 1 97 ? -17.016 8.383 1.562 1 96.94 97 SER A O 1
ATOM 756 N N . ARG A 1 98 ? -15.461 8.094 3.062 1 97.88 98 ARG A N 1
ATOM 757 C CA . ARG A 1 98 ? -16.359 8.508 4.133 1 97.88 98 ARG A CA 1
ATOM 758 C C . ARG A 1 98 ? -16.656 10.008 4.051 1 97.88 98 ARG A C 1
ATOM 760 O O . ARG A 1 98 ? -17.703 10.469 4.52 1 97.88 98 ARG A O 1
ATOM 767 N N . PHE A 1 99 ? -15.758 10.781 3.445 1 98.12 99 PHE A N 1
ATOM 768 C CA . PHE A 1 99 ? -15.898 12.227 3.363 1 98.12 99 PHE A CA 1
ATOM 769 C C . PHE A 1 99 ? -16.531 12.641 2.037 1 98.12 99 PHE A C 1
ATOM 771 O O . PHE A 1 99 ? -16.281 12.008 1.007 1 98.12 99 PHE A O 1
ATOM 778 N N . ASP A 1 100 ? -17.312 13.617 2.125 1 97.62 100 ASP A N 1
ATOM 779 C CA . ASP A 1 100 ? -17.812 14.297 0.935 1 97.62 100 ASP A CA 1
ATOM 780 C C . ASP A 1 100 ? -17 15.562 0.65 1 97.62 100 ASP A C 1
ATOM 782 O O . ASP A 1 100 ? -17.391 16.656 1.063 1 97.62 100 ASP A O 1
ATOM 786 N N . ILE A 1 101 ? -15.922 15.375 -0.037 1 98 101 ILE A N 1
ATOM 787 C CA . ILE A 1 101 ? -14.992 16.469 -0.315 1 98 101 ILE A CA 1
ATOM 788 C C . ILE A 1 101 ? -15.039 16.812 -1.802 1 98 101 ILE A C 1
ATOM 790 O O . ILE A 1 101 ? -14.797 15.953 -2.652 1 98 101 ILE A O 1
ATOM 794 N N . GLU A 1 102 ? -15.352 18.031 -2.102 1 97.44 102 GLU A N 1
ATOM 795 C CA . GLU A 1 102 ? -15.336 18.516 -3.479 1 97.44 102 GLU A CA 1
ATOM 796 C C . GLU A 1 102 ? -13.914 18.781 -3.951 1 97.44 102 GLU A C 1
ATOM 798 O O . GLU A 1 102 ? -13.516 18.359 -5.035 1 97.44 102 GLU A O 1
ATOM 803 N N . PHE A 1 103 ? -13.125 19.578 -3.102 1 96.5 103 PHE A N 1
ATOM 804 C CA . PHE A 1 103 ? -11.719 19.734 -3.443 1 96.5 103 PHE A CA 1
ATOM 805 C C . PHE A 1 103 ? -10.883 20.031 -2.199 1 96.5 103 PHE A C 1
ATOM 807 O O . PHE A 1 103 ? -11.422 20.422 -1.165 1 96.5 103 PHE A O 1
ATOM 814 N N . ALA A 1 104 ? -9.641 19.766 -2.277 1 98.44 104 ALA A N 1
ATOM 815 C CA . ALA A 1 104 ? -8.633 20.062 -1.267 1 98.44 104 ALA A CA 1
ATOM 816 C C . ALA A 1 104 ? -7.504 20.906 -1.849 1 98.44 104 ALA A C 1
ATOM 818 O O . ALA A 1 104 ? -7.062 20.672 -2.979 1 98.44 104 ALA A O 1
ATOM 819 N N . VAL A 1 105 ? -7.133 21.906 -1.111 1 98.06 105 VAL A N 1
ATOM 820 C CA . VAL A 1 105 ? -5.98 22.734 -1.468 1 98.06 105 VAL A CA 1
ATOM 821 C C . VAL A 1 105 ? -4.859 22.516 -0.455 1 98.06 105 VAL A C 1
ATOM 823 O O . VAL A 1 105 ? -5.086 22.562 0.755 1 98.06 105 VAL A O 1
ATOM 826 N N . SER A 1 106 ? -3.719 22.172 -0.951 1 98.38 106 SER A N 1
ATOM 827 C CA . SER A 1 106 ? -2.523 22.109 -0.116 1 98.38 106 SER A CA 1
ATOM 828 C C . SER A 1 106 ? -1.646 23.344 -0.316 1 98.38 106 SER A C 1
ATOM 830 O O . SER A 1 106 ? -1.147 23.578 -1.418 1 98.38 106 SER A O 1
ATOM 832 N N . CYS A 1 107 ? -1.445 24.047 0.783 1 97.69 107 CYS A N 1
ATOM 833 C CA . CYS A 1 107 ? -0.672 25.281 0.741 1 97.69 107 CYS A CA 1
ATOM 834 C C . CYS A 1 107 ? 0.665 25.125 1.452 1 97.69 107 CYS A C 1
ATOM 836 O O . CYS A 1 107 ? 0.728 24.531 2.535 1 97.69 107 CYS A O 1
ATOM 838 N N . ASP A 1 108 ? 1.65 25.578 0.809 1 97.44 108 ASP A N 1
ATOM 839 C CA . ASP A 1 108 ? 2.979 25.609 1.411 1 97.44 108 ASP A CA 1
ATOM 840 C C . ASP A 1 108 ? 3.756 26.844 0.954 1 97.44 108 ASP A C 1
ATOM 842 O O . ASP A 1 108 ? 3.588 27.312 -0.177 1 97.44 108 ASP A O 1
ATOM 846 N N . ILE A 1 109 ? 4.574 27.297 1.85 1 96.56 109 ILE A N 1
ATOM 847 C CA . ILE A 1 109 ? 5.316 28.5 1.537 1 96.56 109 ILE A CA 1
ATOM 848 C C . ILE A 1 109 ? 6.48 28.172 0.602 1 96.56 109 ILE A C 1
ATOM 850 O O . ILE A 1 109 ? 6.957 29.047 -0.133 1 96.56 109 ILE A O 1
ATOM 854 N N . ASP A 1 110 ? 7.008 26.984 0.647 1 96.25 110 ASP A N 1
ATOM 855 C CA . ASP A 1 110 ? 8.133 26.562 -0.175 1 96.25 110 ASP A CA 1
ATOM 856 C C . ASP A 1 110 ? 7.688 26.266 -1.605 1 96.25 110 ASP A C 1
ATOM 858 O O . ASP A 1 110 ? 6.977 25.281 -1.852 1 96.25 110 ASP A O 1
ATOM 862 N N . PRO A 1 111 ? 8.133 27.047 -2.539 1 97.44 111 PRO A N 1
ATOM 863 C CA . PRO A 1 111 ? 7.695 26.844 -3.92 1 97.44 111 PRO A CA 1
ATOM 864 C C . PRO A 1 111 ? 8.164 25.5 -4.496 1 97.44 111 PRO A C 1
ATOM 866 O O . PRO A 1 111 ? 7.57 25 -5.445 1 97.44 111 PRO A O 1
ATOM 869 N N . ALA A 1 112 ? 9.156 24.875 -3.926 1 97 112 ALA A N 1
ATOM 870 C CA . ALA A 1 112 ? 9.711 23.625 -4.445 1 97 112 ALA A CA 1
ATOM 871 C C . ALA A 1 112 ? 8.773 22.453 -4.172 1 97 112 ALA A C 1
ATOM 873 O O . ALA A 1 112 ? 8.891 21.391 -4.793 1 97 112 ALA A O 1
ATOM 874 N N . VAL A 1 113 ? 7.855 22.625 -3.283 1 97.38 113 VAL A N 1
ATOM 875 C CA . VAL A 1 113 ? 6.992 21.531 -2.855 1 97.38 113 VAL A CA 1
ATOM 876 C C . VAL A 1 113 ? 5.805 21.406 -3.809 1 97.38 113 VAL A C 1
ATOM 878 O O . VAL A 1 113 ? 5.25 20.312 -3.984 1 97.38 113 VAL A O 1
ATOM 881 N N . GLU A 1 114 ? 5.469 22.531 -4.445 1 98.25 114 GLU A N 1
ATOM 882 C CA . GLU A 1 114 ? 4.234 22.609 -5.219 1 98.25 114 GLU A CA 1
ATOM 883 C C . GLU A 1 114 ? 4.246 21.625 -6.375 1 98.25 114 GLU A C 1
ATOM 885 O O . GLU A 1 114 ? 3.299 20.859 -6.551 1 98.25 114 GLU A O 1
ATOM 890 N N . PRO A 1 115 ? 5.336 21.531 -7.164 1 98.5 115 PRO A N 1
ATOM 891 C CA . PRO A 1 115 ? 5.34 20.547 -8.25 1 98.5 115 PRO A CA 1
ATOM 892 C C . PRO A 1 115 ? 5.254 19.109 -7.746 1 98.5 115 PRO A C 1
ATOM 894 O O . PRO A 1 115 ? 4.645 18.266 -8.398 1 98.5 115 PRO A O 1
ATOM 897 N N . VAL A 1 116 ? 5.863 18.781 -6.617 1 98.75 116 VAL A N 1
ATOM 898 C CA . VAL A 1 116 ? 5.824 17.453 -6.035 1 98.75 116 VAL A CA 1
ATOM 899 C C . VAL A 1 116 ? 4.398 17.125 -5.59 1 98.75 116 VAL A C 1
ATOM 901 O O . VAL A 1 116 ? 3.889 16.031 -5.871 1 98.75 116 VAL A O 1
ATOM 904 N N . ALA A 1 117 ? 3.768 18.125 -4.98 1 98.88 117 ALA A N 1
ATOM 905 C CA . ALA A 1 117 ? 2.393 17.938 -4.516 1 98.88 117 ALA A CA 1
ATOM 906 C C . ALA A 1 117 ? 1.448 17.688 -5.688 1 98.88 117 ALA A C 1
ATOM 908 O O . ALA A 1 117 ? 0.575 16.828 -5.617 1 98.88 117 ALA A O 1
ATOM 909 N N . ARG A 1 118 ? 1.651 18.422 -6.758 1 98.81 118 ARG A N 1
ATOM 910 C CA . ARG A 1 118 ? 0.828 18.234 -7.949 1 98.81 118 ARG A CA 1
ATOM 911 C C . ARG A 1 118 ? 1.008 16.844 -8.523 1 98.81 118 ARG A C 1
ATOM 913 O O . ARG A 1 118 ? 0.033 16.188 -8.922 1 98.81 118 ARG A O 1
ATOM 920 N N . THR A 1 119 ? 2.199 16.406 -8.555 1 98.88 119 THR A N 1
ATOM 921 C CA . THR A 1 119 ? 2.492 15.07 -9.07 1 98.88 119 THR A CA 1
ATOM 922 C C . THR A 1 119 ? 1.863 14 -8.188 1 98.88 119 THR A C 1
ATOM 924 O O . THR A 1 119 ? 1.224 13.07 -8.688 1 98.88 119 THR A O 1
ATOM 927 N N . LEU A 1 120 ? 2.027 14.109 -6.875 1 98.88 120 LEU A N 1
ATOM 928 C CA . LEU A 1 120 ? 1.511 13.133 -5.922 1 98.88 120 LEU A CA 1
ATOM 929 C C . LEU A 1 120 ? -0.005 13.008 -6.039 1 98.88 120 LEU A C 1
ATOM 931 O O . LEU A 1 120 ? -0.551 11.906 -5.953 1 98.88 120 LEU A O 1
ATOM 935 N N . ASN A 1 121 ? -0.642 14.133 -6.285 1 98.88 121 ASN A N 1
ATOM 936 C CA . ASN A 1 121 ? -2.098 14.172 -6.191 1 98.88 121 ASN A CA 1
ATOM 937 C C . ASN A 1 121 ? -2.744 14.258 -7.57 1 98.88 121 ASN A C 1
ATOM 939 O O . ASN A 1 121 ? -3.932 14.562 -7.688 1 98.88 121 ASN A O 1
ATOM 943 N N . ALA A 1 122 ? -2.033 14 -8.633 1 98.75 122 ALA A N 1
ATOM 944 C CA . ALA A 1 122 ? -2.479 14.164 -10.016 1 98.75 122 ALA A CA 1
ATOM 945 C C . ALA A 1 122 ? -3.732 13.344 -10.289 1 98.75 122 ALA A C 1
ATOM 947 O O . ALA A 1 122 ? -4.605 13.766 -11.055 1 98.75 122 ALA A O 1
ATOM 948 N N . ALA A 1 123 ? -3.916 12.219 -9.695 1 98.5 123 ALA A N 1
ATOM 949 C CA . ALA A 1 123 ? -5.012 11.297 -9.984 1 98.5 123 ALA A CA 1
ATOM 950 C C . ALA A 1 123 ? -6.34 11.852 -9.461 1 98.5 123 ALA A C 1
ATOM 952 O O . ALA A 1 123 ? -7.406 11.336 -9.812 1 98.5 123 ALA A O 1
ATOM 953 N N . PHE A 1 124 ? -6.309 12.883 -8.648 1 98.5 124 PHE A N 1
ATOM 954 C CA . PHE A 1 124 ? -7.539 13.461 -8.125 1 98.5 124 PHE A CA 1
ATOM 955 C C . PHE A 1 124 ? -8.031 14.586 -9.031 1 98.5 124 PHE A C 1
ATOM 957 O O . PHE A 1 124 ? -9.117 15.133 -8.805 1 98.5 124 PHE A O 1
ATOM 964 N N . GLY A 1 125 ? -7.223 14.914 -10.055 1 97.88 125 GLY A N 1
ATOM 965 C CA . GLY A 1 125 ? -7.641 15.891 -11.039 1 97.88 125 GLY A CA 1
ATOM 966 C C . GLY A 1 125 ? -7.957 17.25 -10.438 1 97.88 125 GLY A C 1
ATOM 967 O O . GLY A 1 125 ? -7.156 17.797 -9.688 1 97.88 125 GLY A O 1
ATOM 968 N N . ASP A 1 126 ? -9.156 17.703 -10.766 1 97.69 126 ASP A N 1
ATOM 969 C CA . ASP A 1 126 ? -9.547 19.062 -10.375 1 97.69 126 ASP A CA 1
ATOM 970 C C . ASP A 1 126 ? -9.93 19.109 -8.898 1 97.69 126 ASP A C 1
ATOM 972 O O . ASP A 1 126 ? -10.156 20.188 -8.344 1 97.69 126 ASP A O 1
ATOM 976 N N . ARG A 1 127 ? -9.938 18.016 -8.273 1 98.38 127 ARG A N 1
ATOM 977 C CA . ARG A 1 127 ? -10.336 17.984 -6.875 1 98.38 127 ARG A CA 1
ATOM 978 C C . ARG A 1 127 ? -9.164 18.359 -5.969 1 98.38 127 ARG A C 1
ATOM 980 O O . ARG A 1 127 ? -9.344 18.562 -4.762 1 98.38 127 ARG A O 1
ATOM 987 N N . PHE A 1 128 ? -7.949 18.438 -6.57 1 98.75 128 PHE A N 1
ATOM 988 C CA . PHE A 1 128 ? -6.781 18.828 -5.785 1 98.75 128 PHE A CA 1
ATOM 989 C C . PHE A 1 128 ? -6.086 20.031 -6.406 1 98.75 128 PHE A C 1
ATOM 991 O O . PHE A 1 128 ? -5.891 20.078 -7.625 1 98.75 128 PHE A O 1
ATOM 998 N N . HIS A 1 129 ? -5.645 20.922 -5.539 1 98.06 129 HIS A N 1
ATOM 999 C CA . HIS A 1 129 ? -4.832 22.047 -5.961 1 98.06 129 HIS A CA 1
ATOM 1000 C C . HIS A 1 129 ? -3.674 22.281 -5 1 98.06 129 HIS A C 1
ATOM 1002 O O . HIS A 1 129 ? -3.85 22.234 -3.781 1 98.06 129 HIS A O 1
ATOM 1008 N N . ALA A 1 130 ? -2.537 22.422 -5.527 1 98.5 130 ALA A N 1
ATOM 1009 C CA . ALA A 1 130 ? -1.376 22.859 -4.758 1 98.5 130 ALA A CA 1
ATOM 1010 C C . ALA A 1 130 ? -1.124 24.359 -4.945 1 98.5 130 ALA A C 1
ATOM 1012 O O . ALA A 1 130 ? -1.263 24.891 -6.055 1 98.5 130 ALA A O 1
ATOM 1013 N N . MET A 1 131 ? -0.74 24.953 -3.846 1 96.94 131 MET A N 1
ATOM 1014 C CA . MET A 1 131 ? -0.564 26.406 -3.883 1 96.94 131 MET A CA 1
ATOM 1015 C C . MET A 1 131 ? 0.652 26.828 -3.066 1 96.94 131 MET A C 1
ATOM 1017 O O . MET A 1 131 ? 0.805 26.406 -1.914 1 96.94 131 MET A O 1
ATOM 1021 N N . THR A 1 132 ? 1.5 27.625 -3.725 1 98.12 132 THR A N 1
ATOM 1022 C CA . THR A 1 132 ? 2.568 28.281 -2.977 1 98.12 132 THR A CA 1
ATOM 1023 C C . THR A 1 132 ? 2.072 29.594 -2.354 1 98.12 132 THR A C 1
ATOM 1025 O O . THR A 1 132 ? 1.733 30.531 -3.068 1 98.12 132 THR A O 1
ATOM 1028 N N . ALA A 1 133 ? 2.018 29.594 -1.028 1 96.75 133 ALA A N 1
ATOM 1029 C CA . ALA A 1 133 ? 1.509 30.797 -0.359 1 96.75 133 ALA A CA 1
ATOM 1030 C C . ALA A 1 133 ? 1.945 30.828 1.104 1 96.75 133 ALA A C 1
ATOM 1032 O O . ALA A 1 133 ? 2.258 29.797 1.69 1 9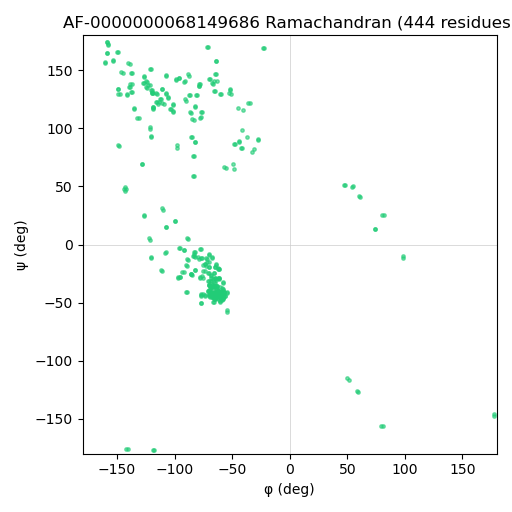6.75 133 ALA A O 1
ATOM 1033 N N . ASP A 1 134 ? 1.947 32.031 1.582 1 95.31 134 ASP A N 1
ATOM 1034 C CA . ASP A 1 134 ? 2.145 32.25 3.008 1 95.31 134 ASP A CA 1
ATOM 1035 C C . ASP A 1 134 ? 0.809 32.281 3.75 1 95.31 134 ASP A C 1
ATOM 1037 O O . ASP A 1 134 ? -0.058 33.125 3.441 1 95.31 134 ASP A O 1
ATOM 1041 N N . MET A 1 135 ? 0.666 31.438 4.781 1 94.31 135 MET A N 1
ATOM 1042 C CA . MET A 1 135 ? -0.601 31.312 5.5 1 94.31 135 MET A CA 1
ATOM 1043 C C . MET A 1 135 ? -0.971 32.625 6.168 1 94.31 135 MET A C 1
ATOM 1045 O O . MET A 1 135 ? -2.148 32.906 6.422 1 94.31 135 MET A O 1
ATOM 1049 N N . HIS A 1 136 ? -0.011 33.531 6.402 1 94 136 HIS A N 1
ATOM 1050 C CA . HIS A 1 136 ? -0.266 34.75 7.113 1 94 136 HIS A CA 1
ATOM 1051 C C . HIS A 1 136 ? -0.822 35.844 6.176 1 94 136 HIS A C 1
ATOM 1053 O O . HIS A 1 136 ? -1.319 36.875 6.633 1 94 136 HIS A O 1
ATOM 1059 N N . THR A 1 137 ? -0.778 35.562 4.926 1 94.19 137 THR A N 1
ATOM 1060 C CA . THR A 1 137 ? -1.199 36.594 3.984 1 94.19 137 THR A CA 1
ATOM 1061 C C . THR A 1 137 ? -2.34 36.094 3.104 1 94.19 137 THR A C 1
ATOM 1063 O O . THR A 1 137 ? -2.771 36.781 2.182 1 94.19 137 THR A O 1
ATOM 1066 N N . LEU A 1 138 ? -2.816 34.938 3.375 1 95.38 138 LEU A N 1
ATOM 1067 C CA . LEU A 1 138 ? -3.895 34.375 2.574 1 95.38 138 LEU A CA 1
ATOM 1068 C C . LEU A 1 138 ? -5.203 35.125 2.818 1 95.38 138 LEU A C 1
ATOM 1070 O O . LEU A 1 138 ? -5.477 35.531 3.943 1 95.38 138 LEU A O 1
ATOM 1074 N N . ASP A 1 139 ? -5.965 35.281 1.742 1 94.94 139 ASP A N 1
ATOM 1075 C CA . ASP A 1 139 ? -7.336 35.75 1.869 1 94.94 139 ASP A CA 1
ATOM 1076 C C . ASP A 1 139 ? -8.289 34.625 2.221 1 94.94 139 ASP A C 1
ATOM 1078 O O . ASP A 1 139 ? -8.93 34.031 1.34 1 94.94 139 ASP A O 1
ATOM 1082 N N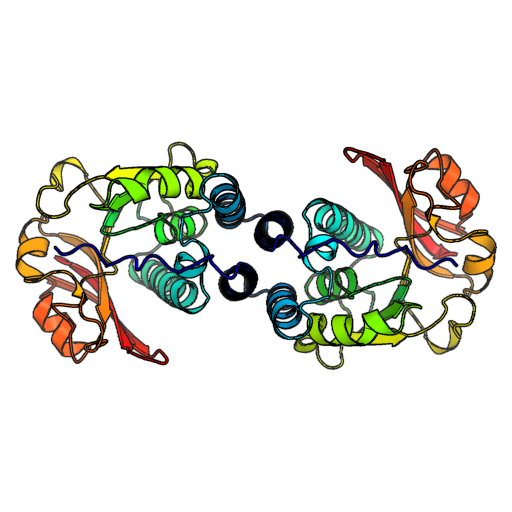 . TYR A 1 140 ? -8.484 34.344 3.494 1 96.19 140 TYR A N 1
ATOM 1083 C CA . TYR A 1 140 ? -9.25 33.188 3.977 1 96.19 140 TYR A CA 1
ATOM 1084 C C . TYR A 1 140 ? -10.734 33.344 3.645 1 96.19 140 TYR A C 1
ATOM 1086 O O . TYR A 1 140 ? -11.445 32.344 3.471 1 96.19 140 TYR A O 1
ATOM 1094 N N . ARG A 1 141 ? -11.172 34.562 3.576 1 93.81 141 ARG A N 1
ATOM 1095 C CA . ARG A 1 141 ? -12.562 34.781 3.189 1 93.81 141 ARG A CA 1
ATOM 1096 C C . ARG A 1 141 ? -12.812 34.344 1.753 1 93.81 141 ARG A C 1
ATOM 1098 O O . ARG A 1 141 ? -13.805 33.656 1.468 1 93.81 141 ARG A O 1
ATOM 1105 N N . ALA A 1 142 ? -11.875 34.688 0.92 1 93.19 142 ALA A N 1
ATOM 1106 C CA . ALA A 1 142 ? -11.992 34.312 -0.489 1 93.19 142 ALA A CA 1
ATOM 1107 C C . ALA A 1 142 ? -11.852 32.812 -0.676 1 93.19 142 ALA A C 1
ATOM 1109 O O . ALA A 1 142 ? -12.469 32.219 -1.572 1 93.19 142 ALA A O 1
ATOM 1110 N N . LEU A 1 143 ? -11.07 32.156 0.166 1 91.69 143 LEU A N 1
ATOM 1111 C CA . LEU A 1 143 ? -10.852 30.719 0.066 1 91.69 143 LEU A CA 1
ATOM 1112 C C . LEU A 1 143 ? -12.117 29.938 0.402 1 91.69 143 LEU A C 1
ATOM 1114 O O . LEU A 1 143 ? -12.328 28.844 -0.101 1 91.69 143 LEU A O 1
ATOM 1118 N N . ASN A 1 144 ? -12.984 30.5 1.193 1 92 144 ASN A N 1
ATOM 1119 C CA . ASN A 1 144 ? -14.273 29.938 1.539 1 92 144 ASN A CA 1
ATOM 1120 C C . ASN A 1 144 ? -14.148 28.469 1.941 1 92 144 ASN A C 1
ATOM 1122 O O . ASN A 1 144 ? -14.844 27.609 1.397 1 92 144 ASN A O 1
ATOM 1126 N N . ALA A 1 145 ? -13.242 28.172 2.855 1 95.75 145 ALA A N 1
ATOM 1127 C CA . ALA A 1 145 ? -12.977 26.812 3.312 1 95.75 145 ALA A CA 1
ATOM 1128 C C . ALA A 1 145 ? -14.031 26.344 4.32 1 95.75 145 ALA A C 1
ATOM 1130 O O . ALA A 1 145 ? -14.469 27.141 5.168 1 95.75 145 ALA A O 1
ATOM 1131 N N . ASP A 1 146 ? -14.477 25.109 4.137 1 96.81 146 ASP A N 1
ATOM 1132 C CA . ASP A 1 146 ? -15.289 24.484 5.18 1 96.81 146 ASP A CA 1
ATOM 1133 C C . ASP A 1 146 ? -14.43 24.047 6.359 1 96.81 146 ASP A C 1
ATOM 1135 O O . ASP A 1 146 ? -14.906 23.953 7.492 1 96.81 146 ASP A O 1
ATOM 1139 N N . LEU A 1 147 ? -13.18 23.734 6.062 1 98.25 147 LEU A N 1
ATOM 1140 C CA . LEU A 1 147 ? -12.227 23.25 7.055 1 98.25 147 LEU A CA 1
ATOM 1141 C C . LEU A 1 147 ? -10.812 23.703 6.723 1 98.25 147 LEU A C 1
ATOM 1143 O O . LEU A 1 147 ? -10.367 23.562 5.582 1 98.25 147 LEU A O 1
ATOM 1147 N N . LEU A 1 148 ? -10.188 24.266 7.699 1 98.44 148 LEU A N 1
ATOM 1148 C CA . LEU A 1 148 ? -8.758 24.578 7.613 1 98.44 148 LEU A CA 1
ATOM 1149 C C . LEU A 1 148 ? -7.949 23.641 8.492 1 98.44 148 LEU A C 1
ATOM 1151 O O . LEU A 1 148 ? -8.273 23.438 9.672 1 98.44 148 LEU A O 1
ATOM 1155 N N . ILE A 1 149 ? -6.906 23.031 7.91 1 98.62 149 ILE A N 1
ATOM 1156 C CA . ILE A 1 149 ? -6.055 22.109 8.641 1 98.62 149 ILE A CA 1
ATOM 1157 C C . ILE A 1 149 ? -4.641 22.672 8.742 1 98.62 149 ILE A C 1
ATOM 1159 O O . ILE A 1 149 ? -4.07 23.109 7.742 1 98.62 149 ILE A O 1
ATOM 1163 N N . ASN A 1 150 ? -4.102 22.703 9.875 1 98.19 150 ASN A N 1
ATOM 1164 C CA . ASN A 1 150 ? -2.699 23.016 10.125 1 98.19 150 ASN A CA 1
ATOM 1165 C C . ASN A 1 150 ? -2.057 21.984 11.055 1 98.19 150 ASN A C 1
ATOM 1167 O O . ASN A 1 150 ? -2.34 21.969 12.25 1 98.19 150 ASN A O 1
ATOM 1171 N N . THR A 1 151 ? -1.188 21.172 10.484 1 96.75 151 THR A N 1
ATOM 1172 C CA . THR A 1 151 ? -0.587 20.094 11.266 1 96.75 151 THR A CA 1
ATOM 1173 C C . THR A 1 151 ? 0.81 20.484 11.742 1 96.75 151 THR A C 1
ATOM 1175 O O . THR A 1 151 ? 1.616 19.625 12.094 1 96.75 151 THR A O 1
ATOM 1178 N N . SER A 1 152 ? 1.09 21.734 11.773 1 94.75 152 SER A N 1
ATOM 1179 C CA . SER A 1 152 ? 2.441 22.188 12.102 1 94.75 152 SER A CA 1
ATOM 1180 C C . SER A 1 152 ? 2.418 23.453 12.938 1 94.75 152 SER A C 1
ATOM 1182 O O . SER A 1 152 ? 3.166 24.406 12.664 1 94.75 152 SER A O 1
ATOM 1184 N N . CYS A 1 153 ? 1.679 23.484 13.898 1 96.12 153 CYS A N 1
ATOM 1185 C CA . CYS A 1 153 ? 1.482 24.688 14.695 1 96.12 153 CYS A CA 1
ATOM 1186 C C . CYS A 1 153 ? 2.736 25.016 15.492 1 96.12 153 CYS A C 1
ATOM 1188 O O . CYS A 1 153 ? 2.918 26.156 15.93 1 96.12 153 CYS A O 1
ATOM 1190 N N . GLU A 1 154 ? 3.617 24.047 15.68 1 95.12 154 GLU A N 1
ATOM 1191 C CA . GLU A 1 154 ? 4.859 24.266 16.406 1 95.12 154 GLU A CA 1
ATOM 1192 C C . GLU A 1 154 ? 5.789 25.203 15.641 1 95.12 154 GLU A C 1
ATOM 1194 O O . GLU A 1 154 ? 6.75 25.734 16.203 1 95.12 154 GLU A O 1
ATOM 1199 N N . HIS A 1 155 ? 5.406 25.422 14.422 1 92.56 155 HIS A N 1
ATOM 1200 C CA . HIS A 1 155 ? 6.219 26.312 13.602 1 92.56 155 HIS A CA 1
ATOM 1201 C C . HIS A 1 155 ? 5.664 27.734 13.609 1 92.56 155 HIS A C 1
ATOM 1203 O O . HIS A 1 155 ? 6.246 28.625 13.008 1 92.56 155 HIS A O 1
ATOM 1209 N N . ILE A 1 156 ? 4.617 27.969 14.227 1 91.75 156 ILE A N 1
ATOM 1210 C CA . ILE A 1 156 ? 3.938 29.25 14.227 1 91.75 156 ILE A CA 1
ATOM 1211 C C . ILE A 1 156 ? 4.246 30 15.531 1 91.75 156 ILE A C 1
ATOM 1213 O O . ILE A 1 156 ? 3.834 29.562 16.609 1 91.75 156 ILE A O 1
ATOM 1217 N N . GLY A 1 157 ? 4.938 31.109 15.445 1 88.69 157 GLY A N 1
ATOM 1218 C CA . GLY A 1 157 ? 5.328 31.875 16.625 1 88.69 157 GLY A CA 1
ATOM 1219 C C . GLY A 1 157 ? 4.152 32.25 17.516 1 88.69 157 GLY A C 1
ATOM 1220 O O . GLY A 1 157 ? 4.176 32 18.719 1 88.69 157 GLY A O 1
ATOM 1221 N N . GLU A 1 158 ? 3.191 32.906 16.984 1 90.81 158 GLU A N 1
ATOM 1222 C CA . GLU A 1 158 ? 1.972 33.281 17.703 1 90.81 158 GLU A CA 1
ATOM 1223 C C . GLU A 1 158 ? 0.738 32.688 17.031 1 90.81 158 GLU A C 1
ATOM 1225 O O . GLU A 1 158 ? 0.109 33.344 16.203 1 90.81 158 GLU A O 1
ATOM 1230 N N . LEU A 1 159 ? 0.326 31.469 17.5 1 95.5 159 LEU A N 1
ATOM 1231 C CA . LEU A 1 159 ? -0.762 30.719 16.891 1 95.5 159 LEU A CA 1
ATOM 1232 C C . LEU A 1 159 ? -2.053 31.531 16.891 1 95.5 159 LEU A C 1
ATOM 1234 O O . LEU A 1 159 ? -2.771 31.547 15.883 1 95.5 159 LEU A O 1
ATOM 1238 N N . ARG A 1 160 ? -2.289 32.25 17.969 1 93.88 160 ARG A N 1
ATOM 1239 C CA . ARG A 1 160 ? -3.533 33.031 18.094 1 93.88 160 ARG A CA 1
ATOM 1240 C C . ARG A 1 160 ? -3.598 34.125 17.047 1 93.88 160 ARG A C 1
ATOM 1242 O O . ARG A 1 160 ? -4.672 34.469 16.531 1 93.88 160 ARG A O 1
ATOM 1249 N N . ASN A 1 161 ? -2.428 34.719 16.734 1 93.5 161 ASN A N 1
ATOM 1250 C CA . ASN A 1 161 ? -2.395 35.75 15.703 1 93.5 161 ASN A CA 1
ATOM 1251 C C . ASN A 1 161 ? -2.879 35.219 14.359 1 93.5 161 ASN A C 1
ATOM 1253 O O . ASN A 1 161 ? -3.617 35.906 13.648 1 93.5 161 ASN A O 1
ATOM 1257 N N . TRP A 1 162 ? -2.469 34.062 14.047 1 95.44 162 TRP A N 1
ATOM 1258 C CA . TRP A 1 162 ? -2.926 33.469 12.789 1 95.44 162 TRP A CA 1
ATOM 1259 C C . TRP A 1 162 ? -4.406 33.094 12.867 1 95.44 162 TRP A C 1
ATOM 1261 O O . TRP A 1 162 ? -5.168 33.406 11.938 1 95.44 162 TRP A O 1
ATOM 1271 N N . LEU A 1 163 ? -4.844 32.5 13.938 1 97.06 163 LEU A N 1
ATOM 1272 C CA . LEU A 1 163 ? -6.234 32.094 14.094 1 97.06 163 LEU A CA 1
ATOM 1273 C C . LEU A 1 163 ? -7.168 33.281 14.039 1 97.06 163 LEU A C 1
ATOM 1275 O O . LEU A 1 163 ? -8.312 33.156 13.586 1 97.06 163 LEU A O 1
ATOM 1279 N N . ASP A 1 164 ? -6.68 34.406 14.445 1 95.31 164 ASP A N 1
ATOM 1280 C CA . ASP A 1 164 ? -7.48 35.656 14.469 1 95.31 164 ASP A CA 1
ATOM 1281 C C . ASP A 1 164 ? -7.75 36.156 13.055 1 95.31 164 ASP A C 1
ATOM 1283 O O . ASP A 1 164 ? -8.602 37 12.852 1 95.31 164 ASP A O 1
ATOM 1287 N N . LEU A 1 165 ? -7.004 35.625 12.055 1 95.31 165 LEU A N 1
ATOM 1288 C CA . LEU A 1 165 ? -7.258 36 10.656 1 95.31 165 LEU A CA 1
ATOM 1289 C C . LEU A 1 165 ? -8.516 35.312 10.148 1 95.31 165 LEU A C 1
ATOM 1291 O O . LEU A 1 165 ? -9.055 35.688 9.102 1 95.31 165 LEU A O 1
ATOM 1295 N N . LEU A 1 166 ? -8.969 34.281 10.82 1 96.56 166 LEU A N 1
ATOM 1296 C CA . LEU A 1 166 ? -10.078 33.469 10.352 1 96.56 166 LEU A CA 1
ATOM 1297 C C . LEU A 1 166 ? -11.414 34.031 10.812 1 96.56 166 LEU A C 1
ATOM 1299 O O . LEU A 1 166 ? -11.508 34.625 11.906 1 96.56 166 LEU A O 1
ATOM 1303 N N . SER A 1 167 ? -12.453 33.906 9.984 1 95.44 167 SER A N 1
ATOM 1304 C CA . SER A 1 167 ? -13.797 34.312 10.391 1 95.44 167 SER A CA 1
ATOM 1305 C C . SER A 1 167 ? -14.297 33.469 11.562 1 95.44 167 SER A C 1
ATOM 1307 O O . SER A 1 167 ? -14.07 32.25 11.617 1 95.44 167 SER A O 1
ATOM 1309 N N . PRO A 1 168 ? -15.008 34.156 12.523 1 95.38 168 PRO A N 1
ATOM 1310 C CA . PRO A 1 168 ? -15.586 33.375 13.617 1 95.38 168 PRO A CA 1
ATOM 1311 C C . PRO A 1 168 ? -16.438 32.188 13.125 1 95.38 168 PRO A C 1
ATOM 1313 O O . PRO A 1 168 ? -17.172 32.344 12.148 1 95.38 168 PRO A O 1
ATOM 1316 N N . GLY A 1 169 ? -16.219 31.031 13.734 1 95.62 169 GLY A N 1
ATOM 1317 C CA . GLY A 1 169 ? -17 29.859 13.383 1 95.62 169 GLY A CA 1
ATOM 1318 C C . GLY A 1 169 ? -16.281 28.938 12.406 1 95.62 169 GLY A C 1
ATOM 1319 O O . GLY A 1 169 ? -16.719 27.812 12.18 1 95.62 169 GLY A O 1
ATOM 1320 N N . THR A 1 170 ? -15.148 29.422 11.812 1 96.44 170 THR A N 1
ATOM 1321 C CA . THR A 1 170 ? -14.383 28.594 10.891 1 96.44 170 THR A CA 1
ATOM 1322 C C . THR A 1 170 ? -13.891 27.312 11.578 1 96.44 170 THR A C 1
ATOM 1324 O O . THR A 1 170 ? -13.344 27.375 12.688 1 96.44 170 THR A O 1
ATOM 1327 N N . ARG A 1 171 ? -14.133 26.188 10.945 1 98 171 ARG A N 1
ATOM 1328 C CA . ARG A 1 171 ? -13.68 24.906 11.477 1 98 171 ARG A CA 1
ATOM 1329 C C . ARG A 1 171 ? -12.188 24.703 11.203 1 98 171 ARG A C 1
ATOM 1331 O O . ARG A 1 171 ? -11.703 25.016 10.109 1 98 171 ARG A O 1
ATOM 1338 N N . VAL A 1 172 ? -11.539 24.172 12.289 1 98.62 172 VAL A N 1
ATOM 1339 C CA . VAL A 1 172 ? -10.102 23.953 12.141 1 98.62 172 VAL A CA 1
ATOM 1340 C C . VAL A 1 172 ? -9.711 22.609 12.734 1 98.62 172 VAL A C 1
ATOM 1342 O O . VAL A 1 172 ? -10.383 22.109 13.641 1 98.62 172 VAL A O 1
ATOM 1345 N N . LEU A 1 173 ? -8.727 21.969 12.172 1 98.81 173 LEU A N 1
ATOM 1346 C CA . LEU A 1 173 ? -7.926 20.906 12.766 1 98.81 173 LEU A CA 1
ATOM 1347 C C . LEU A 1 173 ? -6.477 21.344 12.953 1 98.81 173 LEU A C 1
ATOM 1349 O O . LEU A 1 173 ? -5.809 21.719 11.984 1 98.81 173 LEU A O 1
ATOM 1353 N N . LEU A 1 174 ? -6.055 21.297 14.172 1 98.75 174 LEU A N 1
ATOM 1354 C CA . LEU A 1 174 ? -4.723 21.781 14.523 1 98.75 174 LEU A CA 1
ATOM 1355 C C . LEU A 1 174 ? -3.893 20.672 15.164 1 98.75 174 LEU A C 1
ATOM 1357 O O . LEU A 1 174 ? -4.406 19.906 15.984 1 98.75 174 LEU A O 1
ATOM 1361 N N . GLN A 1 175 ? -2.639 20.609 14.75 1 98.31 175 GLN A N 1
ATOM 1362 C CA . GLN A 1 175 ? -1.709 19.734 15.445 1 98.31 175 GLN A CA 1
ATOM 1363 C C . GLN A 1 175 ? -0.46 20.484 15.883 1 98.31 175 GLN A C 1
ATOM 1365 O O . GLN A 1 175 ? -0.026 21.422 15.219 1 98.31 175 GLN A O 1
ATOM 1370 N N . SER A 1 176 ? 0.043 20.141 17 1 97.69 176 SER A N 1
ATOM 1371 C CA . SER A 1 176 ? 1.32 20.562 17.562 1 97.69 176 SER A CA 1
ATOM 1372 C C . SER A 1 176 ? 2.025 19.406 18.266 1 97.69 176 SER A C 1
ATOM 1374 O O . SER A 1 176 ? 1.657 18.25 18.094 1 97.69 176 SER A O 1
ATOM 1376 N N . ASN A 1 177 ? 3.146 19.688 18.875 1 97.44 177 ASN A N 1
ATOM 1377 C CA . ASN A 1 177 ? 3.881 18.641 19.562 1 97.44 177 ASN A CA 1
ATOM 1378 C C 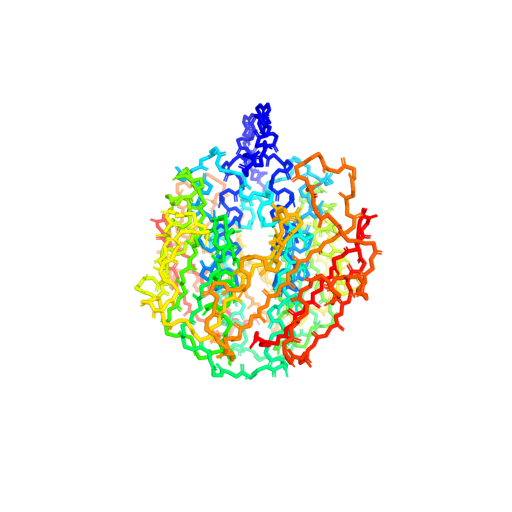. ASN A 1 177 ? 4.824 19.203 20.609 1 97.44 177 ASN A C 1
ATOM 1380 O O . ASN A 1 177 ? 4.93 20.422 20.766 1 97.44 177 ASN A O 1
ATOM 1384 N N . ASP A 1 178 ? 5.469 18.312 21.391 1 97.5 178 ASP A N 1
ATOM 1385 C CA . ASP A 1 178 ? 6.418 18.703 22.438 1 97.5 178 ASP A CA 1
ATOM 1386 C C . ASP A 1 178 ? 7.848 18.328 22.047 1 97.5 178 ASP A C 1
ATOM 1388 O O . ASP A 1 178 ? 8.656 17.953 22.891 1 97.5 178 ASP A O 1
ATOM 1392 N N . TYR A 1 179 ? 8.125 18.312 20.781 1 95.25 179 TYR A N 1
ATOM 1393 C CA . TYR A 1 179 ? 9.461 17.969 20.312 1 95.25 179 TYR A CA 1
ATOM 1394 C C . TYR A 1 179 ? 10.383 19.172 20.359 1 95.25 179 TYR A C 1
ATOM 1396 O O . TYR A 1 179 ? 10.867 19.656 19.328 1 95.25 179 TYR A O 1
ATOM 1404 N N . PHE A 1 180 ? 10.859 19.562 21.469 1 93.94 180 PHE A N 1
ATOM 1405 C CA . PHE A 1 180 ? 11.57 20.797 21.75 1 93.94 180 PHE A CA 1
ATOM 1406 C C . PHE A 1 180 ? 12.984 20.75 21.188 1 93.94 180 PHE A C 1
ATOM 1408 O O . PHE A 1 180 ? 13.602 21.797 20.938 1 93.94 180 PHE A O 1
ATOM 1415 N N . SER A 1 181 ? 13.461 19.562 21 1 91.19 181 SER A N 1
ATOM 1416 C CA . SER A 1 181 ? 14.852 19.422 20.562 1 91.19 181 SER A CA 1
ATOM 1417 C C . SER A 1 181 ? 14.992 19.734 19.078 1 91.19 181 SER A C 1
ATOM 1419 O O . SER A 1 181 ? 16.109 19.891 18.578 1 91.19 181 SER A O 1
ATOM 1421 N N . GLU A 1 182 ? 13.938 19.844 18.391 1 88.44 182 GLU A N 1
ATOM 1422 C CA . GLU A 1 182 ? 13.969 20.219 16.969 1 88.44 182 GLU A CA 1
ATOM 1423 C C . GLU A 1 182 ? 14.078 21.734 16.812 1 88.44 182 GLU A C 1
ATOM 1425 O O . GLU A 1 182 ? 13.164 22.469 17.203 1 88.44 182 GLU A O 1
ATOM 1430 N N . PRO A 1 183 ? 15.172 22.203 16.188 1 88.94 183 PRO A N 1
ATOM 1431 C CA . PRO A 1 183 ? 15.453 23.641 16.172 1 88.94 183 PRO A CA 1
ATOM 1432 C C . PRO A 1 183 ? 14.391 24.438 15.406 1 88.94 183 PRO A C 1
ATOM 1434 O O . PRO A 1 183 ? 14.164 25.609 15.719 1 88.94 183 PRO A O 1
ATOM 1437 N N . THR A 1 184 ? 13.734 23.812 14.406 1 86.56 184 THR A N 1
ATOM 1438 C CA . THR A 1 184 ? 12.766 24.531 13.586 1 86.56 184 THR A CA 1
ATOM 1439 C C . THR A 1 184 ? 11.438 24.672 14.328 1 86.56 184 THR A C 1
ATOM 1441 O O . THR A 1 184 ? 10.562 25.438 13.906 1 86.56 184 THR A O 1
ATOM 1444 N N . HIS A 1 185 ? 11.32 23.938 15.391 1 90.62 185 HIS A N 1
ATOM 1445 C CA . HIS A 1 185 ? 10.125 24.047 16.219 1 90.62 185 HIS A CA 1
ATOM 1446 C C . HIS A 1 185 ? 10.227 25.219 17.203 1 90.62 185 HIS A C 1
ATOM 1448 O O . HIS A 1 185 ? 10.906 25.109 18.219 1 90.62 185 HIS A O 1
ATOM 1454 N N . ILE A 1 186 ? 9.5 26.266 16.953 1 90.44 186 ILE A N 1
ATOM 1455 C CA . ILE A 1 186 ? 9.727 27.484 17.703 1 90.44 186 ILE A CA 1
ATOM 1456 C C . ILE A 1 186 ? 8.578 27.703 18.688 1 90.44 186 ILE A C 1
ATOM 1458 O O . ILE A 1 186 ? 8.633 28.609 19.531 1 90.44 186 ILE A O 1
ATOM 1462 N N . SER A 1 187 ? 7.562 26.938 18.656 1 93.75 187 SER A N 1
ATOM 1463 C CA . SER A 1 187 ? 6.402 27.141 19.516 1 93.75 187 SER A CA 1
ATOM 1464 C C . SER A 1 187 ? 5.797 25.828 19.953 1 93.75 187 SER A C 1
ATOM 1466 O O . SER A 1 187 ? 4.582 25.625 19.859 1 93.75 187 SER A O 1
ATOM 1468 N N . CYS A 1 188 ? 6.625 24.953 20.391 1 95.62 188 CYS A N 1
ATOM 1469 C CA . CYS A 1 188 ? 6.164 23.688 20.938 1 95.62 188 CYS A CA 1
ATOM 1470 C C . CYS A 1 188 ? 5.344 23.906 22.203 1 95.62 188 CYS A C 1
ATOM 1472 O O . CYS A 1 188 ? 5.414 24.969 22.812 1 95.62 188 CYS A O 1
ATOM 1474 N N . VAL A 1 189 ? 4.562 22.969 22.484 1 97.31 189 VAL A N 1
ATOM 1475 C CA . VAL A 1 189 ? 3.764 22.984 23.703 1 97.31 189 VAL A CA 1
ATOM 1476 C C . VAL A 1 189 ? 4.094 21.766 24.562 1 97.31 189 VAL A C 1
ATOM 1478 O O . VAL A 1 189 ? 4.363 20.688 24.031 1 97.31 189 VAL A O 1
ATOM 1481 N N . ARG A 1 190 ? 3.941 21.922 25.891 1 97 190 ARG A N 1
ATOM 1482 C CA . ARG A 1 190 ? 4.359 20.859 26.812 1 97 190 ARG A CA 1
ATOM 1483 C C . ARG A 1 190 ? 3.223 19.891 27.078 1 97 190 ARG A C 1
ATOM 1485 O O . ARG A 1 190 ? 3.451 18.781 27.578 1 97 190 ARG A O 1
ATOM 1492 N N . SER A 1 191 ? 1.983 20.297 26.781 1 97.75 191 SER A N 1
ATOM 1493 C CA . SER A 1 191 ? 0.817 19.469 27.094 1 97.75 191 SER A CA 1
ATOM 1494 C C . SER A 1 191 ? -0.375 19.859 26.219 1 97.75 191 SER A C 1
ATOM 1496 O O . SER A 1 191 ? -0.345 20.891 25.547 1 97.75 191 SER A O 1
ATOM 1498 N N . LEU A 1 192 ? -1.351 18.922 26.25 1 98.31 192 LEU A N 1
ATOM 1499 C CA . LEU A 1 192 ? -2.596 19.203 25.547 1 98.31 192 LEU A CA 1
ATOM 1500 C C . LEU A 1 192 ? -3.266 20.453 26.094 1 98.31 192 LEU A C 1
ATOM 1502 O O . LEU A 1 192 ? -3.816 21.25 25.328 1 98.31 192 LEU A O 1
ATOM 1506 N N . GLU A 1 193 ? -3.26 20.641 27.422 1 98.31 193 GLU A N 1
ATOM 1507 C CA . GLU A 1 193 ? -3.848 21.812 28.062 1 98.31 193 GLU A CA 1
ATOM 1508 C C . GLU A 1 193 ? -3.168 23.094 27.594 1 98.31 193 GLU A C 1
ATOM 1510 O O . GLU A 1 193 ? -3.836 24.109 27.344 1 98.31 193 GLU A O 1
ATOM 1515 N N . GLU A 1 194 ? -1.879 23.047 27.5 1 98.12 194 GLU A N 1
ATOM 1516 C CA . GLU A 1 194 ? -1.144 24.203 27 1 98.12 194 GLU A CA 1
ATOM 1517 C C . GLU A 1 194 ? -1.518 24.531 25.562 1 98.12 194 GLU A C 1
ATOM 1519 O O . GLU A 1 194 ? -1.607 25.688 25.188 1 98.12 194 GLU A O 1
ATOM 1524 N N . PHE A 1 195 ? -1.664 23.5 24.781 1 98.31 195 PHE A N 1
ATOM 1525 C CA . PHE A 1 195 ? -2.053 23.672 23.391 1 98.31 195 PHE A CA 1
ATOM 1526 C C . PHE A 1 195 ? -3.428 24.328 23.297 1 98.31 195 PHE A C 1
ATOM 1528 O O . PHE A 1 195 ? -3.631 25.25 22.484 1 98.31 195 PHE A O 1
ATOM 1535 N N . GLN A 1 196 ? -4.375 23.875 24.109 1 98.31 196 GLN A N 1
ATOM 1536 C CA . GLN A 1 196 ? -5.711 24.453 24.172 1 98.31 196 GLN A CA 1
ATOM 1537 C C . GLN A 1 196 ? -5.645 25.938 24.578 1 98.31 196 GLN A C 1
ATOM 1539 O O . GLN A 1 196 ? -6.34 26.766 24 1 98.31 196 GLN A O 1
ATOM 1544 N N . ALA A 1 197 ? -4.785 26.188 25.5 1 97.62 197 ALA A N 1
ATOM 1545 C CA . ALA A 1 197 ? -4.645 27.547 26 1 97.62 197 ALA A CA 1
ATOM 1546 C C . ALA A 1 197 ? -4.039 28.453 24.922 1 97.62 197 ALA A C 1
ATOM 1548 O O . ALA A 1 197 ? -4.379 29.641 24.844 1 97.62 197 ALA A O 1
ATOM 1549 N N . GLN A 1 198 ? -3.148 27.922 24.172 1 97.12 198 GLN A N 1
ATOM 1550 C CA . GLN A 1 198 ? -2.512 28.656 23.094 1 97.12 198 GLN A CA 1
ATOM 1551 C C . GLN A 1 198 ? -3.498 28.953 21.969 1 97.12 198 GLN A C 1
ATOM 1553 O O . GLN A 1 198 ? -3.52 30.062 21.438 1 97.12 198 GLN A O 1
ATOM 1558 N N . ALA A 1 199 ? -4.27 28 21.625 1 97.81 199 ALA A N 1
ATOM 1559 C CA . ALA A 1 199 ? -5.176 28.109 20.469 1 97.81 199 ALA A CA 1
ATOM 1560 C C . ALA A 1 199 ? -6.398 28.953 20.828 1 97.81 199 ALA A C 1
ATOM 1562 O O . ALA A 1 199 ? -6.855 29.766 20.031 1 97.81 199 ALA A O 1
ATOM 1563 N N . ARG A 1 200 ? -7.008 28.719 22.078 1 97.88 200 ARG A N 1
ATOM 1564 C CA . ARG A 1 200 ? -8.188 29.422 22.578 1 97.88 200 ARG A CA 1
ATOM 1565 C C . ARG A 1 200 ? -9.336 29.344 21.578 1 97.88 200 ARG A C 1
ATOM 1567 O O . ARG A 1 200 ? -9.922 30.375 21.219 1 97.88 200 ARG A O 1
ATOM 1574 N N . LEU A 1 201 ? -9.617 28.125 21.109 1 98.44 201 LEU A N 1
ATOM 1575 C CA . LEU A 1 201 ? -10.742 27.938 20.203 1 98.44 201 LEU A CA 1
ATOM 1576 C C . LEU A 1 201 ? -12.062 28.25 20.906 1 98.44 201 LEU A C 1
ATOM 1578 O O . LEU A 1 201 ? -12.211 28.016 22.109 1 98.44 201 LEU A O 1
ATOM 1582 N N . ALA A 1 202 ? -13 28.781 20.109 1 98.38 202 ALA A N 1
ATOM 1583 C CA . ALA A 1 202 ? -14.32 29.078 20.656 1 98.38 202 ALA A CA 1
ATOM 1584 C C . ALA A 1 202 ? -15.055 27.797 21.016 1 98.38 202 ALA A C 1
ATOM 1586 O O . ALA A 1 202 ? -15.812 27.766 22 1 98.38 202 ALA A O 1
ATOM 1587 N N . ARG A 1 203 ? -14.836 26.797 20.234 1 98.31 203 ARG A N 1
ATOM 1588 C CA . ARG A 1 203 ? -15.43 25.469 20.453 1 98.31 203 ARG A CA 1
ATOM 1589 C C . ARG A 1 203 ? -14.414 24.375 20.188 1 98.31 203 ARG A C 1
ATOM 1591 O O . ARG A 1 203 ? -13.648 24.438 19.234 1 98.31 203 ARG A O 1
ATOM 1598 N N . ILE A 1 204 ? -14.438 23.344 21.094 1 98.62 204 ILE A N 1
ATOM 1599 C CA . ILE A 1 204 ? -13.57 22.188 20.938 1 98.62 204 ILE A CA 1
ATOM 1600 C C . ILE A 1 204 ? -14.422 20.922 20.781 1 98.62 204 ILE A C 1
ATOM 1602 O O . ILE A 1 204 ? -15.188 20.578 21.688 1 98.62 204 ILE A O 1
ATOM 1606 N N . ASP A 1 205 ? -14.273 20.297 19.656 1 98.44 205 ASP A N 1
ATOM 1607 C CA . ASP A 1 205 ? -14.992 19.062 19.391 1 98.44 205 ASP A CA 1
ATOM 1608 C C . ASP A 1 205 ? -14.141 17.844 19.719 1 98.44 205 ASP A C 1
ATOM 1610 O O . ASP A 1 205 ? -14.664 16.766 20.016 1 98.44 205 ASP A O 1
ATOM 1614 N N . PHE A 1 206 ? -12.898 17.984 19.625 1 98.75 206 PHE A N 1
ATOM 1615 C CA . PHE A 1 206 ? -11.945 16.922 19.969 1 98.75 206 PHE A CA 1
ATOM 1616 C C . PHE A 1 206 ? -10.648 17.516 20.484 1 98.75 206 PHE A C 1
ATOM 1618 O O . PHE A 1 206 ? -10.148 18.516 19.969 1 98.75 206 PHE A O 1
ATOM 1625 N N . ALA A 1 207 ? -10.133 17.016 21.531 1 98.88 207 ALA A N 1
ATOM 1626 C CA . ALA A 1 207 ? -8.797 17.281 22.062 1 98.88 207 ALA A CA 1
ATOM 1627 C C . ALA A 1 207 ? -8.109 15.992 22.484 1 98.88 207 ALA A C 1
ATOM 1629 O O . ALA A 1 207 ? -8.633 15.25 23.328 1 98.88 207 ALA A O 1
ATOM 1630 N N . GLY A 1 208 ? -6.984 15.695 21.812 1 98.75 208 GLY A N 1
ATOM 1631 C CA . GLY A 1 208 ? -6.332 14.43 22.125 1 98.75 208 GLY A CA 1
ATOM 1632 C C . GLY A 1 208 ? -4.828 14.477 21.922 1 98.75 208 GLY A C 1
ATOM 1633 O O . GLY A 1 208 ? -4.289 15.461 21.438 1 98.75 208 GLY A O 1
ATOM 1634 N N . ALA A 1 209 ? -4.25 13.477 22.469 1 98.44 209 ALA A N 1
ATOM 1635 C CA . ALA A 1 209 ? -2.801 13.312 22.406 1 98.44 209 ALA A CA 1
ATOM 1636 C C . ALA A 1 209 ? -2.438 11.93 21.859 1 98.44 209 ALA A C 1
ATOM 1638 O O . ALA A 1 209 ? -3.094 10.938 22.188 1 98.44 209 ALA A O 1
ATOM 1639 N N . LEU A 1 210 ? -1.423 11.891 21 1 97.56 210 LEU A N 1
ATOM 1640 C CA . LEU A 1 210 ? -0.867 10.656 20.453 1 97.56 210 LEU A CA 1
ATOM 1641 C C . LEU A 1 210 ? 0.618 10.539 20.781 1 97.56 210 LEU A C 1
ATOM 1643 O O . LEU A 1 210 ? 1.453 11.164 20.125 1 97.56 210 LEU A O 1
ATOM 1647 N N . PRO A 1 211 ? 0.919 9.75 21.781 1 95.94 211 PRO A N 1
ATOM 1648 C CA . PRO A 1 211 ? 2.336 9.555 22.094 1 95.94 211 PRO A CA 1
ATOM 1649 C C . PRO A 1 211 ? 3.094 8.828 20.984 1 95.94 211 PRO A C 1
ATOM 1651 O O . PRO A 1 211 ? 2.578 7.875 20.406 1 95.94 211 PRO A O 1
ATOM 1654 N N . THR A 1 212 ? 4.227 9.391 20.641 1 93.38 212 THR A N 1
ATOM 1655 C CA . THR A 1 212 ? 5.16 8.742 19.719 1 93.38 212 THR A CA 1
ATOM 1656 C C . THR A 1 212 ? 6.492 8.469 20.422 1 93.38 212 THR A C 1
ATOM 1658 O O . THR A 1 212 ? 6.625 8.664 21.625 1 93.38 212 THR A O 1
ATOM 1661 N N . LYS A 1 213 ? 7.465 7.934 19.688 1 89.62 213 LYS A N 1
ATOM 1662 C CA . LYS A 1 213 ? 8.75 7.559 20.281 1 89.62 213 LYS A CA 1
ATOM 1663 C C . LYS A 1 213 ? 9.5 8.789 20.781 1 89.62 213 LYS A C 1
ATOM 1665 O O . LYS A 1 213 ? 10.086 8.758 21.875 1 89.62 213 LYS A O 1
ATOM 1670 N N . ARG A 1 214 ? 9.43 9.914 20.094 1 90.62 214 ARG A N 1
ATOM 1671 C CA . ARG A 1 214 ? 10.297 11.047 20.406 1 90.62 214 ARG A CA 1
ATOM 1672 C C . ARG A 1 214 ? 9.492 12.203 20.984 1 90.62 214 ARG A C 1
ATOM 1674 O O . ARG A 1 214 ? 10.055 13.094 21.625 1 90.62 214 ARG A O 1
ATOM 1681 N N . TYR A 1 215 ? 8.281 12.172 20.703 1 94.94 215 TYR A N 1
ATOM 1682 C CA . TYR A 1 215 ? 7.449 13.281 21.156 1 94.94 215 TYR A CA 1
ATOM 1683 C C . TYR A 1 215 ? 5.98 12.867 21.234 1 94.94 215 TYR A C 1
ATOM 1685 O O . TYR A 1 215 ? 5.625 11.75 20.859 1 94.94 215 TYR A O 1
ATOM 1693 N N . THR A 1 216 ? 5.215 13.75 21.781 1 97 216 THR A N 1
ATOM 1694 C CA . THR A 1 216 ? 3.764 13.594 21.797 1 97 216 THR A CA 1
ATOM 1695 C C . THR A 1 216 ? 3.111 14.547 20.797 1 97 216 THR A C 1
ATOM 1697 O O . THR A 1 216 ? 3.443 15.734 20.75 1 97 216 THR A O 1
ATOM 1700 N N . ARG A 1 217 ? 2.305 14 19.922 1 97.88 217 ARG A N 1
ATOM 1701 C CA . ARG A 1 217 ? 1.498 14.812 19.016 1 97.88 217 ARG A CA 1
ATOM 1702 C C . ARG A 1 217 ? 0.178 15.211 19.672 1 97.88 217 ARG A C 1
ATOM 1704 O O . ARG A 1 217 ? -0.535 14.359 20.203 1 97.88 217 ARG A O 1
ATOM 1711 N N . PHE A 1 218 ? -0.108 16.484 19.641 1 98.62 218 PHE A N 1
ATOM 1712 C CA . PHE A 1 218 ? -1.375 16.984 20.156 1 98.62 218 PHE A CA 1
ATOM 1713 C C . PHE A 1 218 ? -2.285 17.422 19.016 1 98.62 218 PHE A C 1
ATOM 1715 O O . PHE A 1 218 ? -1.812 17.922 18 1 98.62 218 PHE A O 1
ATOM 1722 N N . MET A 1 219 ? -3.574 17.219 19.188 1 98.81 219 MET A N 1
ATOM 1723 C CA . MET A 1 219 ? -4.504 17.625 18.141 1 98.81 219 MET A CA 1
ATOM 1724 C C . MET A 1 219 ? -5.754 18.266 18.734 1 98.81 219 MET A C 1
ATOM 1726 O O . MET A 1 219 ? -6.258 17.812 19.766 1 98.81 219 MET A O 1
ATOM 1730 N N . LEU A 1 220 ? -6.156 19.328 18.156 1 98.88 220 LEU A N 1
ATOM 1731 C CA . LEU A 1 220 ? -7.438 19.969 18.422 1 98.88 220 LEU A CA 1
ATOM 1732 C C . LEU A 1 220 ? -8.289 20.031 17.172 1 98.88 220 LEU A C 1
ATOM 1734 O O . LEU A 1 220 ? -7.777 20.328 16.078 1 98.88 220 LEU A O 1
ATOM 1738 N N . ILE A 1 221 ? -9.531 19.656 17.281 1 98.81 221 ILE A N 1
ATOM 1739 C CA . ILE A 1 221 ? -10.539 19.906 16.266 1 98.81 221 ILE A CA 1
ATOM 1740 C C . ILE A 1 221 ? -11.664 20.766 16.828 1 98.81 221 ILE A C 1
ATOM 1742 O O . ILE A 1 221 ? -12.148 20.516 17.938 1 98.81 221 ILE A O 1
ATOM 1746 N N . GLY A 1 222 ? -12.031 21.797 16.156 1 98.5 222 GLY A N 1
ATOM 1747 C CA . GLY A 1 222 ? -13.078 22.688 16.625 1 98.5 222 GLY A CA 1
ATOM 1748 C C . GLY A 1 222 ? -13.305 23.875 15.703 1 98.5 222 GLY A C 1
ATOM 1749 O O . GLY A 1 222 ? -13.242 23.75 14.484 1 98.5 222 GLY A O 1
ATOM 1750 N N . SER A 1 223 ? -13.664 25.031 16.344 1 98.19 223 SER A N 1
ATOM 1751 C CA . SER A 1 223 ? -13.914 26.25 15.578 1 98.19 223 SER A CA 1
ATOM 1752 C C . SER A 1 223 ? -13.352 27.469 16.297 1 98.19 223 SER A C 1
ATOM 1754 O O . SER A 1 223 ? -13.211 27.469 17.516 1 98.19 223 SER A O 1
ATOM 1756 N N . VAL A 1 224 ? -13.078 28.484 15.523 1 97.56 224 VAL A N 1
ATOM 1757 C CA . VAL A 1 224 ? -12.516 29.719 16.062 1 97.56 224 VAL A CA 1
ATOM 1758 C C . VAL A 1 224 ? -13.641 30.641 16.516 1 97.56 224 VAL A C 1
ATOM 1760 O O . VAL A 1 224 ? -14.758 30.578 15.984 1 97.56 224 VAL A O 1
ATOM 1763 N N . MET B 1 1 ? 9.672 32.625 9.281 1 24.64 1 MET B N 1
ATOM 1764 C CA . MET B 1 1 ? 9.266 31.234 9.25 1 24.64 1 MET B CA 1
ATOM 1765 C C . MET B 1 1 ? 10.344 30.359 8.602 1 24.64 1 MET B C 1
ATOM 1767 O O . MET B 1 1 ? 10.594 30.484 7.398 1 24.64 1 MET B O 1
ATOM 1771 N N . THR B 1 2 ? 11.391 30.125 9.281 1 28.28 2 THR B N 1
ATOM 1772 C CA . THR B 1 2 ? 12.602 29.469 8.812 1 28.28 2 THR B CA 1
ATOM 1773 C C . THR B 1 2 ? 12.273 28.141 8.133 1 28.28 2 THR B C 1
ATOM 1775 O O . THR B 1 2 ? 11.312 27.469 8.508 1 28.28 2 THR B O 1
ATOM 1778 N N . HIS B 1 3 ? 12.797 28 6.98 1 31.84 3 HIS B N 1
ATOM 1779 C CA . HIS B 1 3 ? 12.766 26.875 6.055 1 31.84 3 HIS B CA 1
ATOM 1780 C C . HIS B 1 3 ? 13 25.547 6.781 1 31.84 3 HIS B C 1
ATOM 1782 O O . HIS B 1 3 ? 13.938 25.438 7.578 1 31.84 3 HIS B O 1
ATOM 1788 N N . ALA B 1 4 ? 11.961 24.938 7.238 1 37.34 4 ALA B N 1
ATOM 1789 C CA . ALA B 1 4 ? 12.289 23.578 7.672 1 37.34 4 ALA B CA 1
ATOM 1790 C C . ALA B 1 4 ? 13.484 23.031 6.891 1 37.34 4 ALA B C 1
ATOM 1792 O O . ALA B 1 4 ? 13.461 22.984 5.66 1 37.34 4 ALA B O 1
ATOM 1793 N N . SER B 1 5 ? 14.695 23.234 7.398 1 34.97 5 SER B N 1
ATOM 1794 C CA . SER B 1 5 ? 15.992 22.812 6.875 1 34.97 5 SER B CA 1
ATOM 1795 C C . SER B 1 5 ? 15.93 21.375 6.352 1 34.97 5 SER B C 1
ATOM 1797 O O . SER B 1 5 ? 15.578 20.453 7.094 1 34.97 5 SER B O 1
ATOM 1799 N N . HIS B 1 6 ? 15.469 21.281 5.145 1 38.72 6 HIS B N 1
ATOM 1800 C CA . HIS B 1 6 ? 15.617 20.031 4.406 1 38.72 6 HIS B CA 1
ATOM 1801 C C . HIS B 1 6 ? 17.094 19.625 4.309 1 38.72 6 HIS B C 1
ATOM 1803 O O . HIS B 1 6 ? 17.875 20.266 3.598 1 38.72 6 HIS B O 1
ATOM 1809 N N . SER B 1 7 ? 17.688 19.312 5.348 1 38.19 7 SER B N 1
ATOM 1810 C CA . SER B 1 7 ? 19.078 18.891 5.262 1 38.19 7 SER B CA 1
ATOM 1811 C C . SER B 1 7 ? 19.328 18.078 3.992 1 38.19 7 SER B C 1
ATOM 1813 O O . SER B 1 7 ? 18.531 17.203 3.641 1 38.19 7 SER B O 1
ATOM 1815 N N . PRO B 1 8 ? 20.281 18.562 3.119 1 39.03 8 PRO B N 1
ATOM 1816 C CA . PRO B 1 8 ? 20.703 17.781 1.954 1 39.03 8 PRO B CA 1
ATOM 1817 C C . PRO B 1 8 ? 21.062 16.344 2.311 1 39.03 8 PRO B C 1
ATOM 1819 O O . PRO B 1 8 ? 22 16.109 3.082 1 39.03 8 PRO B O 1
ATOM 1822 N N . ARG B 1 9 ? 20.219 15.625 2.631 1 41.47 9 ARG B N 1
ATOM 1823 C CA . ARG B 1 9 ? 20.688 14.258 2.857 1 41.47 9 ARG B CA 1
ATOM 1824 C C . ARG B 1 9 ? 21.625 13.805 1.738 1 41.47 9 ARG B C 1
ATOM 1826 O O . ARG B 1 9 ? 21.391 14.125 0.57 1 41.47 9 ARG B O 1
ATOM 1833 N N . LEU B 1 10 ? 22.859 13.5 1.943 1 41.38 10 LEU B N 1
ATOM 1834 C CA . LEU B 1 10 ? 23.828 12.773 1.132 1 41.38 10 LEU B CA 1
ATOM 1835 C C . LEU B 1 10 ? 23.125 11.844 0.146 1 41.38 10 LEU B C 1
ATOM 1837 O O . LEU B 1 10 ? 21.953 11.516 0.324 1 41.38 10 LEU B O 1
ATOM 1841 N N . LEU B 1 11 ? 23.828 11.234 -0.856 1 48.94 11 LEU B N 1
ATOM 1842 C CA . LEU B 1 11 ? 23.422 10.188 -1.784 1 48.94 11 LEU B CA 1
ATOM 1843 C C . LEU B 1 11 ? 22.422 9.234 -1.135 1 48.94 11 LEU B C 1
ATOM 1845 O O . LEU B 1 11 ? 22.75 8.555 -0.16 1 48.94 11 LEU B O 1
ATOM 1849 N N . GLU B 1 12 ? 21.156 9.625 -1.061 1 60.56 12 GLU B N 1
ATOM 1850 C CA . GLU B 1 12 ? 20 9.094 -0.368 1 60.56 12 GLU B CA 1
ATOM 1851 C C . GLU B 1 12 ? 19.938 7.566 -0.467 1 60.56 12 GLU B C 1
ATOM 1853 O O . GLU B 1 12 ? 20.141 7.004 -1.545 1 60.56 12 GLU B O 1
ATOM 1858 N N . ASP B 1 13 ? 20.391 6.895 0.569 1 86.12 13 ASP B N 1
ATOM 1859 C CA . ASP B 1 13 ? 20.297 5.441 0.641 1 86.12 13 ASP B CA 1
ATOM 1860 C C . ASP B 1 13 ? 18.891 4.961 0.271 1 86.12 13 ASP B C 1
ATOM 1862 O O . ASP B 1 13 ? 18 4.906 1.124 1 86.12 13 ASP B O 1
ATOM 1866 N N . TRP B 1 14 ? 18.641 4.766 -0.964 1 92.25 14 TRP B N 1
ATOM 1867 C CA . TRP B 1 14 ? 17.312 4.426 -1.486 1 92.25 14 TRP B CA 1
ATOM 1868 C C . TRP B 1 14 ? 16.828 3.096 -0.918 1 92.25 14 TRP B C 1
ATOM 1870 O O . TRP B 1 14 ? 15.633 2.795 -0.958 1 92.25 14 TRP B O 1
ATOM 1880 N N . ARG B 1 15 ? 17.75 2.365 -0.465 1 93.12 15 ARG B N 1
ATOM 1881 C CA . ARG B 1 15 ? 17.25 1.184 0.235 1 93.12 15 ARG B CA 1
ATOM 1882 C C . ARG B 1 15 ? 16.5 1.572 1.503 1 93.12 15 ARG B C 1
ATOM 1884 O O . ARG B 1 15 ? 15.43 1.034 1.785 1 93.12 15 ARG B O 1
ATOM 1891 N N . GLU B 1 16 ? 17.109 2.463 2.209 1 94.38 16 GLU B N 1
ATOM 1892 C CA . GLU B 1 16 ? 16.438 2.961 3.408 1 94.38 16 GLU B CA 1
ATOM 1893 C C . GLU B 1 16 ? 15.125 3.656 3.059 1 94.38 16 GLU B C 1
ATOM 1895 O O . GLU B 1 16 ? 14.125 3.49 3.758 1 94.38 16 GLU B O 1
ATOM 1900 N N . ASN B 1 17 ? 15.086 4.426 2.033 1 95.12 17 ASN B N 1
ATOM 1901 C CA . ASN B 1 17 ? 13.859 5.074 1.569 1 95.12 17 ASN B CA 1
ATOM 1902 C C . ASN B 1 17 ? 12.781 4.051 1.228 1 95.12 17 ASN B C 1
ATOM 1904 O O . ASN B 1 17 ? 11.625 4.219 1.604 1 95.12 17 ASN B O 1
ATOM 1908 N N . ALA B 1 18 ? 13.227 3.002 0.528 1 96 18 ALA B N 1
ATOM 1909 C CA . ALA B 1 18 ? 12.281 1.946 0.167 1 96 18 ALA B CA 1
ATOM 1910 C C . ALA B 1 18 ? 11.711 1.271 1.411 1 96 18 ALA B C 1
ATOM 1912 O O . ALA B 1 18 ? 10.516 0.979 1.475 1 96 18 ALA B O 1
ATOM 1913 N N . HIS B 1 19 ? 12.602 1.033 2.328 1 97 19 HIS B N 1
ATOM 1914 C CA . HIS B 1 19 ? 12.18 0.434 3.588 1 97 19 HIS B CA 1
ATOM 1915 C C . HIS B 1 19 ? 11.172 1.319 4.309 1 97 19 HIS B C 1
ATOM 1917 O O . HIS B 1 19 ? 10.117 0.844 4.738 1 97 19 HIS B O 1
ATOM 1923 N N . ASP B 1 20 ? 11.398 2.582 4.41 1 96.44 20 ASP B N 1
ATOM 1924 C CA . ASP B 1 20 ? 10.508 3.527 5.074 1 96.44 20 ASP B CA 1
ATOM 1925 C C . ASP B 1 20 ? 9.18 3.643 4.328 1 96.44 20 ASP B C 1
ATOM 1927 O O . ASP B 1 20 ? 8.117 3.689 4.949 1 96.44 20 ASP B O 1
ATOM 1931 N N . LEU B 1 21 ? 9.273 3.693 3.066 1 96.69 21 LEU B N 1
ATOM 1932 C CA . LEU B 1 21 ? 8.062 3.773 2.254 1 96.69 21 LEU B CA 1
ATOM 1933 C C . LEU B 1 21 ? 7.195 2.533 2.443 1 96.69 21 LEU B C 1
ATOM 1935 O O . LEU B 1 21 ? 5.977 2.641 2.605 1 96.69 21 LEU B O 1
ATOM 1939 N N . ALA B 1 22 ? 7.844 1.388 2.439 1 97.44 22 ALA B N 1
ATOM 1940 C CA . ALA B 1 22 ? 7.094 0.147 2.629 1 97.44 22 ALA B CA 1
ATOM 1941 C C . ALA B 1 22 ? 6.422 0.116 3.998 1 97.44 22 ALA B C 1
ATOM 1943 O O . ALA B 1 22 ? 5.277 -0.324 4.125 1 97.44 22 ALA B O 1
ATOM 1944 N N . ARG B 1 23 ? 7.105 0.575 4.977 1 97.62 23 ARG B N 1
ATOM 1945 C CA . ARG B 1 23 ? 6.52 0.642 6.312 1 97.62 23 ARG B CA 1
ATOM 1946 C C . ARG B 1 23 ? 5.336 1.603 6.34 1 97.62 23 ARG B C 1
ATOM 1948 O O . ARG B 1 23 ? 4.316 1.32 6.973 1 97.62 23 ARG B O 1
ATOM 1955 N N . GLY B 1 24 ? 5.5 2.742 5.68 1 97.81 24 GLY B N 1
ATOM 1956 C CA . GLY B 1 24 ? 4.395 3.68 5.574 1 97.81 24 GLY B CA 1
ATOM 1957 C C . GLY B 1 24 ? 3.197 3.107 4.84 1 97.81 24 GLY B C 1
ATOM 1958 O O . GLY B 1 24 ? 2.055 3.295 5.262 1 97.81 24 GLY B O 1
ATOM 1959 N N . LEU B 1 25 ? 3.479 2.387 3.828 1 97 25 LEU B N 1
ATOM 1960 C CA . LEU B 1 25 ? 2.414 1.775 3.039 1 97 25 LEU B CA 1
ATOM 1961 C C . LEU B 1 25 ? 1.705 0.685 3.834 1 97 25 LEU B C 1
ATOM 1963 O O . LEU B 1 25 ? 0.486 0.53 3.732 1 97 25 LEU B O 1
ATOM 1967 N N . ALA B 1 26 ? 2.457 -0.07 4.57 1 97.56 26 ALA B N 1
ATOM 1968 C CA . ALA B 1 26 ? 1.861 -1.067 5.457 1 97.56 26 ALA B CA 1
ATOM 1969 C C . ALA B 1 26 ? 0.944 -0.411 6.484 1 97.56 26 ALA B C 1
ATOM 1971 O O . ALA B 1 26 ? -0.167 -0.889 6.73 1 97.56 26 ALA B O 1
ATOM 1972 N N . ALA B 1 27 ? 1.344 0.683 7.055 1 96.94 27 ALA B N 1
ATOM 1973 C CA . ALA B 1 27 ? 0.541 1.408 8.039 1 96.94 27 ALA B CA 1
ATOM 1974 C C . ALA B 1 27 ? -0.736 1.954 7.402 1 96.94 27 ALA B C 1
ATOM 1976 O O . ALA B 1 27 ? -1.814 1.871 7.996 1 96.94 27 ALA B O 1
ATOM 1977 N N . TYR B 1 28 ? -0.645 2.459 6.242 1 97.56 28 TYR B N 1
ATOM 1978 C CA . TYR B 1 28 ? -1.771 3.09 5.562 1 97.56 28 TYR B CA 1
ATOM 1979 C C . TYR B 1 28 ? -2.803 2.051 5.137 1 97.56 28 TYR B C 1
ATOM 1981 O O . TYR B 1 28 ? -4.008 2.277 5.266 1 97.56 28 TYR B O 1
ATOM 1989 N N . SER B 1 29 ? -2.322 0.89 4.656 1 94.94 29 SER B N 1
ATOM 1990 C CA . SER B 1 29 ? -3.223 -0.105 4.082 1 94.94 29 SER B CA 1
ATOM 1991 C C . SER B 1 29 ? -3.682 -1.106 5.137 1 94.94 29 SER B C 1
ATOM 1993 O O . SER B 1 29 ? -4.695 -1.787 4.953 1 94.94 29 SER B O 1
ATOM 1995 N N . GLY B 1 30 ? -2.861 -1.238 6.195 1 95.38 30 GLY B N 1
ATOM 1996 C CA . GLY B 1 30 ? -3.123 -2.293 7.164 1 95.38 30 GLY B CA 1
ATOM 1997 C C . GLY B 1 30 ? -2.76 -3.674 6.652 1 95.38 30 GLY B C 1
ATOM 1998 O O . GLY B 1 30 ? -3.111 -4.68 7.27 1 95.38 30 GLY B O 1
ATOM 1999 N N . SER B 1 31 ? -2.047 -3.816 5.578 1 97.38 31 SER B N 1
ATOM 2000 C CA . SER B 1 31 ? -1.744 -5.082 4.918 1 97.38 31 SER B CA 1
ATOM 2001 C C . SER B 1 31 ? -0.589 -5.801 5.609 1 97.38 31 SER B C 1
ATOM 2003 O O . SER B 1 31 ? 0.49 -5.23 5.781 1 97.38 31 SER B O 1
ATOM 2005 N N . ARG B 1 32 ? -0.766 -7.02 5.934 1 97.94 32 ARG B N 1
ATOM 2006 C CA . ARG B 1 32 ? 0.29 -7.859 6.488 1 97.94 32 ARG B CA 1
ATOM 2007 C C . ARG B 1 32 ? 1.353 -8.172 5.438 1 97.94 32 ARG B C 1
ATOM 2009 O O . ARG B 1 32 ? 2.545 -8.211 5.75 1 97.94 32 ARG B O 1
ATOM 2016 N N . LEU B 1 33 ? 0.923 -8.391 4.246 1 98.5 33 LEU B N 1
ATOM 2017 C CA . LEU B 1 33 ? 1.834 -8.656 3.139 1 98.5 33 LEU B CA 1
ATOM 2018 C C . LEU B 1 33 ? 2.789 -7.488 2.924 1 98.5 33 LEU B C 1
ATOM 2020 O O . LEU B 1 33 ? 4.004 -7.684 2.816 1 98.5 33 LEU B O 1
ATOM 2024 N N . VAL B 1 34 ? 2.287 -6.305 2.939 1 98.12 34 VAL B N 1
ATOM 2025 C CA . VAL B 1 34 ? 3.115 -5.121 2.727 1 98.12 34 VAL B CA 1
ATOM 2026 C C . VAL B 1 34 ? 4.078 -4.945 3.898 1 98.12 34 VAL B C 1
ATOM 2028 O O . VAL B 1 34 ? 5.238 -4.574 3.705 1 98.12 34 VAL B O 1
ATOM 2031 N N . GLY B 1 35 ? 3.576 -5.172 5.113 1 98.5 35 GLY B N 1
ATOM 2032 C CA . GLY B 1 35 ? 4.496 -5.211 6.238 1 98.5 35 GLY B CA 1
ATOM 2033 C C . GLY B 1 35 ? 5.629 -6.203 6.051 1 98.5 35 GLY B C 1
ATOM 2034 O O . GLY B 1 35 ? 6.766 -5.938 6.441 1 98.5 35 GLY B O 1
ATOM 2035 N N . GLY B 1 36 ? 5.316 -7.348 5.52 1 98.81 36 GLY B N 1
ATOM 2036 C CA . GLY B 1 36 ? 6.324 -8.344 5.199 1 98.81 36 GLY B CA 1
ATOM 2037 C C . GLY B 1 36 ? 7.348 -7.855 4.188 1 98.81 36 GLY B C 1
ATOM 2038 O O . GLY B 1 36 ? 8.531 -8.172 4.297 1 98.81 36 GLY B O 1
ATOM 2039 N N . ILE B 1 37 ? 6.91 -7.141 3.172 1 98.62 37 ILE B N 1
ATOM 2040 C CA . ILE B 1 37 ? 7.812 -6.574 2.174 1 98.62 37 ILE B CA 1
ATOM 2041 C C . ILE B 1 37 ? 8.836 -5.664 2.857 1 98.62 37 ILE B C 1
ATOM 2043 O O . ILE B 1 37 ? 10.031 -5.734 2.564 1 98.62 37 ILE B O 1
ATOM 2047 N N . ALA B 1 38 ? 8.375 -4.836 3.787 1 98.44 38 ALA B N 1
ATOM 2048 C CA . ALA B 1 38 ? 9.281 -3.967 4.539 1 98.44 38 ALA B CA 1
ATOM 2049 C C . ALA B 1 38 ? 10.328 -4.781 5.281 1 98.44 38 ALA B C 1
ATOM 2051 O O . ALA B 1 38 ? 11.516 -4.434 5.273 1 98.44 38 ALA B O 1
ATOM 2052 N N . ARG B 1 39 ? 9.914 -5.867 5.863 1 98.62 39 ARG B N 1
ATOM 2053 C CA . ARG B 1 39 ? 10.844 -6.719 6.602 1 98.62 39 ARG B CA 1
ATOM 2054 C C . ARG B 1 39 ? 11.867 -7.344 5.664 1 98.62 39 ARG B C 1
ATOM 2056 O O . ARG B 1 39 ? 13.047 -7.449 6.008 1 98.62 39 ARG B O 1
ATOM 2063 N N . VAL B 1 40 ? 11.414 -7.766 4.508 1 98.75 40 VAL B N 1
ATOM 2064 C CA . VAL B 1 40 ? 12.32 -8.375 3.541 1 98.75 40 VAL B CA 1
ATOM 2065 C C . VAL B 1 40 ? 13.375 -7.352 3.107 1 98.75 40 VAL B C 1
ATOM 2067 O O . VAL B 1 40 ? 14.562 -7.676 3.025 1 98.75 40 VAL B O 1
ATOM 2070 N N . ILE B 1 41 ? 13 -6.105 2.824 1 97.69 41 ILE B N 1
ATOM 2071 C CA . ILE B 1 41 ? 13.945 -5.066 2.43 1 97.69 41 ILE B CA 1
ATOM 2072 C C . ILE B 1 41 ? 15.016 -4.906 3.508 1 97.69 41 ILE B C 1
ATOM 2074 O O . ILE B 1 41 ? 16.203 -4.754 3.199 1 97.69 41 ILE B O 1
ATOM 2078 N N . ALA B 1 42 ? 14.602 -4.965 4.75 1 97.5 42 ALA B N 1
ATOM 2079 C CA . ALA B 1 42 ? 15.508 -4.754 5.879 1 97.5 42 ALA B CA 1
ATOM 2080 C C . ALA B 1 42 ? 16.438 -5.957 6.074 1 97.5 42 ALA B C 1
ATOM 2082 O O . ALA B 1 42 ? 17.641 -5.797 6.23 1 97.5 42 ALA B O 1
ATOM 2083 N N . LYS B 1 43 ? 15.914 -7.152 5.988 1 97.94 43 LYS B N 1
ATOM 2084 C CA . LYS B 1 43 ? 16.625 -8.344 6.43 1 97.94 43 LYS B CA 1
ATOM 2085 C C . LYS B 1 43 ? 17.312 -9.039 5.262 1 97.94 43 LYS B C 1
ATOM 2087 O O . LYS B 1 43 ? 18.297 -9.773 5.453 1 97.94 43 LYS B O 1
ATOM 2092 N N . HIS B 1 44 ? 16.734 -8.875 4.09 1 97.31 44 HIS B N 1
ATOM 2093 C CA . HIS B 1 44 ? 17.25 -9.555 2.904 1 97.31 44 HIS B CA 1
ATOM 2094 C C . HIS B 1 44 ? 17.484 -8.578 1.76 1 97.31 44 HIS B C 1
ATOM 2096 O O . HIS B 1 44 ? 16.812 -8.664 0.722 1 97.31 44 HIS B O 1
ATOM 2102 N N . PRO B 1 45 ? 18.469 -7.719 1.892 1 92.75 45 PRO B N 1
ATOM 2103 C CA . PRO B 1 45 ? 18.672 -6.66 0.896 1 92.75 45 PRO B CA 1
ATOM 2104 C C . PRO B 1 45 ? 19.031 -7.211 -0.484 1 92.75 45 PRO B C 1
ATOM 2106 O O . PRO B 1 45 ? 18.875 -6.512 -1.489 1 92.75 45 PRO B O 1
ATOM 2109 N N . GLN B 1 46 ? 19.438 -8.445 -0.502 1 93.81 46 GLN B N 1
ATOM 2110 C CA . GLN B 1 46 ? 19.828 -9.023 -1.783 1 93.81 46 GLN B CA 1
ATOM 2111 C C . GLN B 1 46 ? 18.641 -9.672 -2.486 1 93.81 46 GLN B C 1
ATOM 2113 O O . GLN B 1 46 ? 18.734 -10.047 -3.656 1 93.81 46 GLN B O 1
ATOM 2118 N N . ALA B 1 47 ? 17.5 -9.852 -1.748 1 96.25 47 ALA B N 1
ATOM 2119 C CA . ALA B 1 47 ? 16.312 -10.438 -2.365 1 96.25 47 ALA B CA 1
ATOM 2120 C C . ALA B 1 47 ? 15.727 -9.492 -3.418 1 96.25 47 ALA B C 1
ATOM 2122 O O . ALA B 1 47 ? 15.68 -8.281 -3.217 1 96.25 47 ALA B O 1
ATOM 2123 N N . ASN B 1 48 ? 15.305 -10 -4.5 1 96.06 48 ASN B N 1
ATOM 2124 C CA . ASN B 1 48 ? 14.695 -9.211 -5.566 1 96.06 48 ASN B CA 1
ATOM 2125 C C . ASN B 1 48 ? 13.211 -8.969 -5.305 1 96.06 48 ASN B C 1
ATOM 2127 O O . ASN B 1 48 ? 12.375 -9.273 -6.152 1 96.06 48 ASN B O 1
ATOM 2131 N N . ILE B 1 49 ? 12.922 -8.336 -4.184 1 97.19 49 ILE B N 1
ATOM 2132 C CA . ILE B 1 49 ? 11.547 -8.195 -3.721 1 97.19 49 ILE B CA 1
ATOM 2133 C C . ILE B 1 49 ? 10.797 -7.215 -4.621 1 97.19 49 ILE B C 1
ATOM 2135 O O . ILE B 1 49 ? 9.586 -7.352 -4.82 1 97.19 49 ILE B O 1
ATOM 2139 N N . ALA B 1 50 ? 11.508 -6.219 -5.168 1 96.56 50 ALA B N 1
ATOM 2140 C CA . ALA B 1 50 ? 10.859 -5.281 -6.082 1 96.56 50 ALA B CA 1
ATOM 2141 C C . ALA B 1 50 ? 10.383 -5.988 -7.344 1 96.56 50 ALA B C 1
ATOM 2143 O O . ALA B 1 50 ? 9.328 -5.648 -7.891 1 96.56 50 ALA B O 1
ATOM 2144 N N . ASN B 1 51 ? 11.141 -6.914 -7.797 1 95.19 51 ASN B N 1
ATOM 2145 C CA . ASN B 1 51 ? 10.711 -7.719 -8.938 1 95.19 51 ASN B CA 1
ATOM 2146 C C . ASN B 1 51 ? 9.531 -8.617 -8.578 1 95.19 51 ASN B C 1
ATOM 2148 O O . ASN B 1 51 ? 8.586 -8.75 -9.359 1 95.19 51 ASN B O 1
ATOM 2152 N N . ALA B 1 52 ? 9.57 -9.195 -7.414 1 96.75 52 ALA B N 1
ATOM 2153 C CA . ALA B 1 52 ? 8.531 -10.125 -6.977 1 96.75 52 ALA B CA 1
ATOM 2154 C C . ALA B 1 52 ? 7.195 -9.414 -6.809 1 96.75 52 ALA B C 1
ATOM 2156 O O . ALA B 1 52 ? 6.137 -10.047 -6.883 1 96.75 52 ALA B O 1
ATOM 2157 N N . PHE B 1 53 ? 7.301 -8.102 -6.566 1 98 53 PHE B N 1
ATOM 2158 C CA . PHE B 1 53 ? 6.082 -7.367 -6.246 1 98 53 PHE B CA 1
ATOM 2159 C C . PHE B 1 53 ? 5.914 -6.164 -7.168 1 98 53 PHE B C 1
ATOM 2161 O O . PHE B 1 53 ? 5.387 -5.129 -6.758 1 98 53 PHE B O 1
ATOM 2168 N N . ASN B 1 54 ? 6.473 -6.219 -8.328 1 95.81 54 ASN B N 1
ATOM 2169 C CA . ASN B 1 54 ? 6.184 -5.148 -9.273 1 95.81 54 ASN B CA 1
ATOM 2170 C C . ASN B 1 54 ? 4.754 -5.242 -9.805 1 95.81 54 ASN B C 1
ATOM 2172 O O . ASN B 1 54 ? 4.043 -6.207 -9.516 1 95.81 54 ASN B O 1
ATOM 2176 N N . HIS B 1 55 ? 4.238 -4.242 -10.531 1 95.69 55 HIS B N 1
ATOM 2177 C CA . HIS B 1 55 ? 2.826 -4.121 -10.867 1 95.69 55 HIS B CA 1
ATOM 2178 C C . HIS B 1 55 ? 2.383 -5.254 -11.789 1 95.69 55 HIS B C 1
ATOM 2180 O O . HIS B 1 55 ? 1.245 -5.719 -11.703 1 95.69 55 HIS B O 1
ATOM 2186 N N . LYS B 1 56 ? 3.266 -5.715 -12.656 1 93.38 56 LYS B N 1
ATOM 2187 C CA . LYS B 1 56 ? 2.91 -6.805 -13.562 1 93.38 56 LYS B CA 1
ATOM 2188 C C . LYS B 1 56 ? 2.662 -8.102 -12.789 1 93.38 56 LYS B C 1
ATOM 2190 O O . LYS B 1 56 ? 1.68 -8.797 -13.039 1 93.38 56 LYS B O 1
ATOM 2195 N N . GLN B 1 57 ? 3.627 -8.414 -11.914 1 94.44 57 GLN B N 1
ATOM 2196 C CA . GLN B 1 57 ? 3.479 -9.586 -11.062 1 94.44 57 GLN B CA 1
ATOM 2197 C C . GLN B 1 57 ? 2.211 -9.5 -10.211 1 94.44 57 GLN B C 1
ATOM 2199 O O . GLN B 1 57 ? 1.474 -10.477 -10.086 1 94.44 57 GLN B O 1
ATOM 2204 N N . VAL B 1 58 ? 1.962 -8.359 -9.68 1 97.38 58 VAL B N 1
ATOM 2205 C CA . VAL B 1 58 ? 0.799 -8.148 -8.82 1 97.38 58 VAL B CA 1
ATOM 2206 C C . VAL B 1 58 ? -0.481 -8.336 -9.633 1 97.38 58 VAL B C 1
ATOM 2208 O O . VAL B 1 58 ? -1.4 -9.031 -9.203 1 97.38 58 VAL B O 1
ATOM 2211 N N . ASP B 1 59 ? -0.529 -7.781 -10.812 1 95.81 59 ASP B N 1
ATOM 2212 C CA . ASP B 1 59 ? -1.713 -7.895 -11.656 1 95.81 59 ASP B CA 1
ATOM 2213 C C . ASP B 1 59 ? -2.025 -9.352 -11.977 1 95.81 59 ASP B C 1
ATOM 2215 O O . ASP B 1 59 ? -3.18 -9.781 -11.906 1 95.81 59 ASP B O 1
ATOM 2219 N N . CYS B 1 60 ? -1.038 -10.062 -12.289 1 95.94 60 CYS B N 1
ATOM 2220 C CA . CYS B 1 60 ? -1.217 -11.469 -12.625 1 95.94 60 CYS B CA 1
ATOM 2221 C C . CYS B 1 60 ? -1.705 -12.258 -11.414 1 95.94 60 CYS B C 1
ATOM 2223 O O . CYS B 1 60 ? -2.604 -13.094 -11.539 1 95.94 60 CYS B O 1
ATOM 2225 N N . LYS B 1 61 ? -1.128 -12.023 -10.289 1 97.88 61 LYS B N 1
ATOM 2226 C CA . LYS B 1 61 ? -1.488 -12.75 -9.078 1 97.88 61 LYS B CA 1
ATOM 2227 C C . LYS B 1 61 ? -2.885 -12.367 -8.594 1 97.88 61 LYS B C 1
ATOM 2229 O O . LYS B 1 61 ? -3.629 -13.211 -8.094 1 97.88 61 LYS B O 1
ATOM 2234 N N . MET B 1 62 ? -3.219 -11.086 -8.781 1 98.06 62 MET B N 1
ATOM 2235 C CA . MET B 1 62 ? -4.57 -10.648 -8.445 1 98.06 62 MET B CA 1
ATOM 2236 C C . MET B 1 62 ? -5.598 -11.297 -9.367 1 98.06 62 MET B C 1
ATOM 2238 O O . MET B 1 62 ? -6.672 -11.695 -8.914 1 98.06 62 MET B O 1
ATOM 2242 N N . TRP B 1 63 ? -5.25 -11.359 -10.617 1 98.5 63 TRP B N 1
ATOM 2243 C CA . TRP B 1 63 ? -6.102 -12.055 -11.57 1 98.5 63 TRP B CA 1
ATOM 2244 C C . TRP B 1 63 ? -6.32 -13.508 -11.156 1 98.5 63 TRP B C 1
ATOM 2246 O O . TRP B 1 63 ? -7.457 -13.984 -11.141 1 98.5 63 TRP B O 1
ATOM 2256 N N . ALA B 1 64 ? -5.262 -14.156 -10.789 1 98.62 64 ALA B N 1
ATOM 2257 C CA . ALA B 1 64 ? -5.336 -15.547 -10.336 1 98.62 64 ALA B CA 1
ATOM 2258 C C . ALA B 1 64 ? -6.227 -15.672 -9.102 1 98.62 64 ALA B C 1
ATOM 2260 O O . ALA B 1 64 ? -7.117 -16.531 -9.062 1 98.62 64 ALA B O 1
ATOM 2261 N N . ARG B 1 65 ? -6.008 -14.859 -8.133 1 98.62 65 ARG B N 1
ATOM 2262 C CA . ARG B 1 65 ? -6.754 -14.867 -6.875 1 98.62 65 ARG B CA 1
ATOM 2263 C C . ARG B 1 65 ? -8.242 -14.656 -7.129 1 98.62 65 ARG B C 1
ATOM 2265 O O . ARG B 1 65 ? -9.078 -15.406 -6.613 1 98.62 65 ARG B O 1
ATOM 2272 N N . ASP B 1 66 ? -8.586 -13.695 -7.945 1 98.5 66 ASP B N 1
ATOM 2273 C CA . ASP B 1 66 ? -9.984 -13.344 -8.18 1 98.5 66 ASP B CA 1
ATOM 2274 C C . ASP B 1 66 ? -10.703 -14.438 -8.969 1 98.5 66 ASP B C 1
ATOM 2276 O O . ASP B 1 66 ? -11.82 -14.82 -8.625 1 98.5 66 ASP B O 1
ATOM 2280 N N . LYS B 1 67 ? -10.062 -14.93 -9.945 1 98.69 67 LYS B N 1
ATOM 2281 C CA . LYS B 1 67 ? -10.688 -15.984 -10.75 1 98.69 67 LYS B CA 1
ATOM 2282 C C . LYS B 1 67 ? -10.797 -17.281 -9.961 1 98.69 67 LYS B C 1
ATOM 2284 O O . LYS B 1 67 ? -11.75 -18.047 -10.141 1 98.69 67 LYS B O 1
ATOM 2289 N N . LEU B 1 68 ? -9.781 -17.5 -9.117 1 98.69 68 LEU B N 1
ATOM 2290 C CA . LEU B 1 68 ? -9.867 -18.672 -8.25 1 98.69 68 LEU B CA 1
ATOM 2291 C C . LEU B 1 68 ? -11.125 -18.609 -7.379 1 98.69 68 LEU B C 1
ATOM 2293 O O . LEU B 1 68 ? -11.891 -19.562 -7.32 1 98.69 68 LEU B O 1
ATOM 2297 N N . PHE B 1 69 ? -11.383 -17.516 -6.77 1 98.62 69 PHE B N 1
ATOM 2298 C CA . PHE B 1 69 ? -12.555 -17.359 -5.914 1 98.62 69 PHE B CA 1
ATOM 2299 C C . PHE B 1 69 ? -13.836 -17.547 -6.711 1 98.62 69 PHE B C 1
ATOM 2301 O O . PHE B 1 69 ? -14.766 -18.219 -6.25 1 98.62 69 PHE B O 1
ATOM 2308 N N . GLU B 1 70 ? -13.828 -16.953 -7.875 1 98.38 70 GLU B N 1
ATOM 2309 C CA . GLU B 1 70 ? -15 -17.062 -8.734 1 98.38 70 GLU B CA 1
ATOM 2310 C C . GLU B 1 70 ? -15.273 -18.516 -9.109 1 98.38 70 GLU B C 1
ATOM 2312 O O . GLU B 1 70 ? -16.422 -18.922 -9.305 1 98.38 70 GLU B O 1
ATOM 2317 N N . SER B 1 71 ? -14.219 -19.234 -9.148 1 97.88 71 SER B N 1
ATOM 2318 C CA . SER B 1 71 ? -14.328 -20.594 -9.672 1 97.88 71 SER B CA 1
ATOM 2319 C C . SER B 1 71 ? -14.656 -21.594 -8.562 1 97.88 71 SER B C 1
ATOM 2321 O O . SER B 1 71 ? -15.469 -22.5 -8.758 1 97.88 71 SER B O 1
ATOM 2323 N N . ILE B 1 72 ? -14.023 -21.406 -7.422 1 96 72 ILE B N 1
ATOM 2324 C CA . ILE B 1 72 ? -14.109 -22.516 -6.473 1 96 72 ILE B CA 1
ATOM 2325 C C . ILE B 1 72 ? -14.758 -22.047 -5.176 1 96 72 ILE B C 1
ATOM 2327 O O . ILE B 1 72 ? -15.055 -22.844 -4.293 1 96 72 ILE B O 1
ATOM 2331 N N . GLY B 1 73 ? -14.906 -20.797 -5.02 1 96.12 73 GLY B N 1
ATOM 2332 C CA . GLY B 1 73 ? -15.508 -20.25 -3.812 1 96.12 73 GLY B CA 1
ATOM 2333 C C . GLY B 1 73 ? -14.531 -20.156 -2.656 1 96.12 73 GLY B C 1
ATOM 2334 O O . GLY B 1 73 ? -13.32 -20.094 -2.863 1 96.12 73 GLY B O 1
ATOM 2335 N N . ALA B 1 74 ? -15.031 -20.141 -1.461 1 96.69 74 ALA B N 1
ATOM 2336 C CA . ALA B 1 74 ? -14.281 -19.781 -0.261 1 96.69 74 ALA B CA 1
ATOM 2337 C C . ALA B 1 74 ? -13.539 -20.984 0.303 1 96.69 74 ALA B C 1
ATOM 2339 O O . ALA B 1 74 ? -12.516 -20.844 0.968 1 96.69 74 ALA B O 1
ATOM 2340 N N . ASP B 1 75 ? -14.117 -22.141 -0.029 1 91.75 75 ASP B N 1
ATOM 2341 C CA . ASP B 1 75 ? -13.703 -23.312 0.72 1 91.75 75 ASP B CA 1
ATOM 2342 C C . ASP B 1 75 ? -12.445 -23.938 0.118 1 91.75 75 ASP B C 1
ATOM 2344 O O . ASP B 1 75 ? -12.523 -24.812 -0.75 1 91.75 75 ASP B O 1
ATOM 2348 N N . CYS B 1 76 ? -11.328 -23.578 0.572 1 93.81 76 CYS B N 1
ATOM 2349 C CA . CYS B 1 76 ? -10 -24.062 0.22 1 93.81 76 CYS B CA 1
ATOM 2350 C C . CYS B 1 76 ? -9.047 -23.969 1.411 1 93.81 76 CYS B C 1
ATOM 2352 O O . CYS B 1 76 ? -8.297 -23 1.54 1 93.81 76 CYS B O 1
ATOM 2354 N N . ARG B 1 77 ? -9.023 -24.922 2.248 1 96.5 77 ARG B N 1
ATOM 2355 C CA . ARG B 1 77 ? -8.398 -24.859 3.566 1 96.5 77 ARG B CA 1
ATOM 2356 C C . ARG B 1 77 ? -6.883 -24.984 3.459 1 96.5 77 ARG B C 1
ATOM 2358 O O . ARG B 1 77 ? -6.148 -24.281 4.148 1 96.5 77 ARG B O 1
ATOM 2365 N N . ARG B 1 78 ? -6.434 -25.891 2.619 1 97.5 78 ARG B N 1
ATOM 2366 C CA . ARG B 1 78 ? -5.008 -26.172 2.473 1 97.5 78 ARG B CA 1
ATOM 2367 C C . ARG B 1 78 ? -4.539 -25.891 1.048 1 97.5 78 ARG B C 1
ATOM 2369 O O . ARG B 1 78 ? -4.926 -26.609 0.116 1 97.5 78 ARG B O 1
ATOM 2376 N N . ILE B 1 79 ? -3.617 -24.922 0.905 1 98.38 79 ILE B N 1
ATOM 2377 C CA . ILE B 1 79 ? -3.133 -24.516 -0.409 1 98.38 79 ILE B CA 1
ATOM 2378 C C . ILE B 1 79 ? -1.625 -24.75 -0.497 1 98.38 79 ILE B C 1
ATOM 2380 O O . ILE B 1 79 ? -0.881 -24.375 0.416 1 98.38 79 ILE B O 1
ATOM 2384 N N . ILE B 1 80 ? -1.211 -25.375 -1.542 1 98.44 80 ILE B N 1
ATOM 2385 C CA . ILE B 1 80 ? 0.214 -25.531 -1.817 1 98.44 80 ILE B CA 1
ATOM 2386 C C . ILE B 1 80 ? 0.565 -24.797 -3.113 1 98.44 80 ILE B C 1
ATOM 2388 O O . ILE B 1 80 ? -0.036 -25.062 -4.16 1 98.44 80 ILE B O 1
ATOM 2392 N N . VAL B 1 81 ? 1.477 -23.891 -3.012 1 98.56 81 VAL B N 1
ATOM 2393 C CA . VAL B 1 81 ? 1.96 -23.141 -4.172 1 98.56 81 VAL B CA 1
ATOM 2394 C C . VAL B 1 81 ? 3.332 -23.672 -4.586 1 98.56 81 VAL B C 1
ATOM 2396 O O . VAL B 1 81 ? 4.293 -23.578 -3.818 1 98.56 81 VAL B O 1
ATOM 2399 N N . LEU B 1 82 ? 3.375 -24.203 -5.766 1 97.94 82 LEU B N 1
ATOM 2400 C CA . LEU B 1 82 ? 4.625 -24.719 -6.309 1 97.94 82 LEU B CA 1
ATOM 2401 C C . LEU B 1 82 ? 5.355 -23.656 -7.113 1 97.94 82 LEU B C 1
ATOM 2403 O O . LEU B 1 82 ? 4.734 -22.891 -7.859 1 97.94 82 LEU B O 1
ATOM 2407 N N . GLY B 1 83 ? 6.703 -23.641 -6.945 1 96.44 83 GLY B N 1
ATOM 2408 C CA . GLY B 1 83 ? 7.434 -22.531 -7.535 1 96.44 83 GLY B CA 1
ATOM 2409 C C . GLY B 1 83 ? 7.016 -21.172 -6.98 1 96.44 83 GLY B C 1
ATOM 2410 O O . GLY B 1 83 ? 6.836 -20.219 -7.73 1 96.44 83 GLY B O 1
ATOM 2411 N N . GLY B 1 84 ? 6.801 -21.094 -5.715 1 96.94 84 GLY B N 1
ATOM 2412 C CA . GLY B 1 84 ? 6.16 -19.938 -5.102 1 96.94 84 GLY B CA 1
ATOM 2413 C C . GLY B 1 84 ? 7.113 -18.797 -4.848 1 96.94 84 GLY B C 1
ATOM 2414 O O . GLY B 1 84 ? 6.688 -17.703 -4.441 1 96.94 84 GLY B O 1
ATOM 2415 N N . TRP B 1 85 ? 8.391 -19.016 -5.078 1 97.25 85 TRP B N 1
ATOM 2416 C CA . TRP B 1 85 ? 9.43 -18 -4.852 1 97.25 85 TRP B CA 1
ATOM 2417 C C . TRP B 1 85 ? 9.312 -17.422 -3.447 1 97.25 85 TRP B C 1
ATOM 2419 O O . TRP B 1 85 ? 9.367 -18.156 -2.455 1 97.25 85 TRP B O 1
ATOM 2429 N N . TYR B 1 86 ? 9.031 -16.125 -3.326 1 98.5 86 TYR B N 1
ATOM 2430 C CA . TYR B 1 86 ? 9.047 -15.5 -2.008 1 98.5 86 TYR B CA 1
ATOM 2431 C C . TYR B 1 86 ? 7.684 -15.609 -1.333 1 98.5 86 TYR B C 1
ATOM 2433 O O . TYR B 1 86 ? 7.457 -15.016 -0.278 1 98.5 86 TYR B O 1
ATOM 2441 N N . GLY B 1 87 ? 6.773 -16.281 -1.931 1 98.62 87 GLY B N 1
ATOM 2442 C CA . GLY B 1 87 ? 5.504 -16.547 -1.273 1 98.62 87 GLY B CA 1
ATOM 2443 C C . GLY B 1 87 ? 4.531 -15.391 -1.363 1 98.62 87 GLY B C 1
ATOM 2444 O O . GLY B 1 87 ? 3.656 -15.242 -0.51 1 98.62 87 GLY B O 1
ATOM 2445 N N . VAL B 1 88 ? 4.648 -14.531 -2.381 1 98.81 88 VAL B N 1
ATOM 2446 C CA . VAL B 1 88 ? 3.777 -13.367 -2.521 1 98.81 88 VAL B CA 1
ATOM 2447 C C . VAL B 1 88 ? 2.344 -13.828 -2.771 1 98.81 88 VAL B C 1
ATOM 2449 O O . VAL B 1 88 ? 1.407 -13.336 -2.137 1 98.81 88 VAL B O 1
ATOM 2452 N N . LEU B 1 89 ? 2.168 -14.781 -3.686 1 98.81 89 LEU B N 1
ATOM 2453 C CA . LEU B 1 89 ? 0.818 -15.25 -3.98 1 98.81 89 LEU B CA 1
ATOM 2454 C C . LEU B 1 89 ? 0.178 -15.875 -2.746 1 98.81 89 LEU B C 1
ATOM 2456 O O . LEU B 1 89 ? -0.997 -15.633 -2.461 1 98.81 89 LEU B O 1
ATOM 2460 N N . SER B 1 90 ? 0.986 -16.688 -2.031 1 98.75 90 SER B N 1
ATOM 2461 C CA . SER B 1 90 ? 0.485 -17.281 -0.793 1 98.75 90 SER B CA 1
ATOM 2462 C C . SER B 1 90 ? 0 -16.203 0.173 1 98.75 90 SER B C 1
ATOM 2464 O O . SER B 1 90 ? -1.08 -16.312 0.755 1 98.75 90 SER B O 1
ATOM 2466 N N . ALA B 1 91 ? 0.755 -15.164 0.31 1 98.81 91 ALA B N 1
ATOM 2467 C CA . ALA B 1 91 ? 0.397 -14.062 1.197 1 98.81 91 ALA B CA 1
ATOM 2468 C C . ALA B 1 91 ? -0.89 -13.383 0.736 1 98.81 91 ALA B C 1
ATOM 2470 O O . ALA B 1 91 ? -1.755 -13.055 1.554 1 98.81 91 ALA B O 1
ATOM 2471 N N . MET B 1 92 ? -1.005 -13.141 -0.553 1 98.69 92 MET B N 1
ATOM 2472 C CA . MET B 1 92 ? -2.199 -12.508 -1.109 1 98.69 92 MET B CA 1
ATOM 2473 C C . MET B 1 92 ? -3.441 -13.344 -0.811 1 98.69 92 MET B C 1
ATOM 2475 O O . MET B 1 92 ? -4.496 -12.797 -0.482 1 98.69 92 MET B O 1
ATOM 2479 N N . LEU B 1 93 ? -3.303 -14.633 -0.953 1 98.75 93 LEU B N 1
ATOM 2480 C CA . LEU B 1 93 ? -4.422 -15.531 -0.695 1 98.75 93 LEU B CA 1
ATOM 2481 C C . LEU B 1 93 ? -4.781 -15.539 0.788 1 98.75 93 LEU B C 1
ATOM 2483 O O . LEU B 1 93 ? -5.957 -15.469 1.146 1 98.75 93 LEU B O 1
ATOM 2487 N N . LEU B 1 94 ? -3.799 -15.617 1.655 1 98.69 94 LEU B N 1
ATOM 2488 C CA . LEU B 1 94 ? -4.027 -15.656 3.096 1 98.69 94 LEU B CA 1
ATOM 2489 C C . LEU B 1 94 ? -4.637 -14.344 3.582 1 98.69 94 LEU B C 1
ATOM 2491 O O . LEU B 1 94 ? -5.414 -14.336 4.539 1 98.69 94 LEU B O 1
ATOM 2495 N N . GLU B 1 95 ? -4.328 -13.273 2.916 1 97.94 95 GLU B N 1
ATOM 2496 C CA . GLU B 1 95 ? -4.801 -11.953 3.324 1 97.94 95 GLU B CA 1
ATOM 2497 C C . GLU B 1 95 ? -6.219 -11.695 2.824 1 97.94 95 GLU B C 1
ATOM 2499 O O . GLU B 1 95 ? -6.926 -10.836 3.359 1 97.94 95 GLU B O 1
ATOM 2504 N N . ASP B 1 96 ? -6.645 -12.391 1.799 1 97.88 96 ASP B N 1
ATOM 2505 C CA . ASP B 1 96 ? -7.969 -12.195 1.218 1 97.88 96 ASP B CA 1
ATOM 2506 C C . ASP B 1 96 ? -9.047 -12.859 2.066 1 97.88 96 ASP B C 1
ATOM 2508 O O . ASP B 1 96 ? -9.156 -14.086 2.088 1 97.88 96 ASP B O 1
ATOM 2512 N N . SER B 1 97 ? -9.852 -12.094 2.727 1 97 97 SER B N 1
ATOM 2513 C CA . SER B 1 97 ? -10.812 -12.586 3.703 1 97 97 SER B CA 1
ATOM 2514 C C . SER B 1 97 ? -11.945 -13.359 3.025 1 97 97 SER B C 1
ATOM 2516 O O . SER B 1 97 ? -12.742 -14.016 3.695 1 97 97 SER B O 1
ATOM 2518 N N . ARG B 1 98 ? -12 -13.32 1.771 1 97.94 98 ARG B N 1
ATOM 2519 C CA . ARG B 1 98 ? -13.031 -14.07 1.061 1 97.94 98 ARG B CA 1
ATOM 2520 C C . ARG B 1 98 ? -12.773 -15.57 1.144 1 97.94 98 ARG B C 1
ATOM 2522 O O . ARG B 1 98 ? -13.703 -16.375 1.039 1 97.94 98 ARG B O 1
ATOM 2529 N N . PHE B 1 99 ? -11.523 -15.977 1.351 1 98.19 99 PHE B N 1
ATOM 2530 C CA . PHE B 1 99 ? -11.141 -17.391 1.388 1 98.19 99 PHE B CA 1
ATOM 2531 C C . PHE B 1 99 ? -11.102 -17.906 2.822 1 98.19 99 PHE B C 1
ATOM 2533 O O . PHE B 1 99 ? -10.727 -17.172 3.738 1 98.19 99 PHE B O 1
ATOM 2540 N N . ASP B 1 100 ? -11.5 -19.078 2.959 1 97.69 100 ASP B N 1
ATOM 2541 C CA . ASP B 1 100 ? -11.305 -19.812 4.203 1 97.69 100 ASP B CA 1
ATOM 2542 C C . ASP B 1 100 ? -10.078 -20.719 4.121 1 97.69 100 ASP B C 1
ATOM 2544 O O . ASP B 1 100 ? -10.203 -21.906 3.822 1 97.69 100 ASP B O 1
ATOM 2548 N N . ILE B 1 101 ? -8.961 -20.141 4.371 1 98.06 101 ILE B N 1
ATOM 2549 C CA . ILE B 1 101 ? -7.691 -20.844 4.25 1 98.06 101 ILE B CA 1
ATOM 2550 C C . ILE B 1 101 ? -7.102 -21.094 5.637 1 98.06 101 ILE B C 1
ATOM 2552 O O . ILE B 1 101 ? -6.879 -20.156 6.398 1 98.06 101 ILE B O 1
ATOM 2556 N N . GLU B 1 102 ? -6.883 -22.328 5.953 1 97.56 102 GLU B N 1
ATOM 2557 C CA . GLU B 1 102 ? -6.23 -22.688 7.207 1 97.56 102 GLU B CA 1
ATOM 2558 C C . GLU B 1 102 ? -4.723 -22.453 7.137 1 97.56 102 GLU B C 1
ATOM 2560 O O . GLU B 1 102 ? -4.141 -21.844 8.039 1 97.56 102 GLU B O 1
ATOM 2565 N N . PHE B 1 103 ? -4.066 -23 6.023 1 96.62 103 PHE B N 1
ATOM 2566 C CA . PHE B 1 103 ? -2.658 -22.672 5.844 1 96.62 103 PHE B CA 1
ATOM 2567 C C . PHE B 1 103 ? -2.268 -22.75 4.371 1 96.62 103 PHE B C 1
ATOM 2569 O O . PHE B 1 103 ? -2.977 -23.359 3.57 1 96.62 103 PHE B O 1
ATOM 2576 N N . ALA B 1 104 ? -1.228 -22.109 4.023 1 98.5 104 ALA B N 1
ATOM 2577 C CA . ALA B 1 104 ? -0.595 -22.125 2.705 1 98.5 104 ALA B CA 1
ATOM 2578 C C . ALA B 1 104 ? 0.875 -22.516 2.807 1 98.5 104 ALA B C 1
ATOM 2580 O O . ALA B 1 104 ? 1.579 -22.094 3.725 1 98.5 104 ALA B O 1
ATOM 2581 N N . VAL B 1 105 ? 1.271 -23.375 1.929 1 98.12 105 VAL B N 1
ATOM 2582 C CA . VAL B 1 105 ? 2.674 -23.766 1.812 1 98.12 105 VAL B CA 1
ATOM 2583 C C . VAL B 1 105 ? 3.238 -23.266 0.486 1 98.12 105 VAL B C 1
ATOM 2585 O O . VAL B 1 105 ? 2.635 -23.469 -0.571 1 98.12 105 VAL B O 1
ATOM 2588 N N . SER B 1 106 ? 4.297 -22.547 0.568 1 98.44 106 SER B N 1
ATOM 2589 C CA . SER B 1 106 ? 5.035 -22.156 -0.625 1 98.44 106 SER B CA 1
ATOM 2590 C C . SER B 1 106 ? 6.277 -23.016 -0.819 1 98.44 106 SER B C 1
ATOM 2592 O O . SER B 1 106 ? 7.176 -23.016 0.022 1 98.44 106 SER B O 1
ATOM 2594 N N . CYS B 1 107 ? 6.301 -23.672 -1.96 1 97.75 107 CYS B N 1
ATOM 2595 C CA . CYS B 1 107 ? 7.395 -24.594 -2.266 1 97.75 107 CYS B CA 1
ATOM 2596 C C . CYS B 1 107 ? 8.266 -24.047 -3.387 1 97.75 107 CYS B C 1
ATOM 2598 O O . CYS B 1 107 ? 7.758 -23.547 -4.387 1 97.75 107 CYS B O 1
ATOM 2600 N N . ASP B 1 108 ? 9.508 -24.141 -3.148 1 97.5 108 ASP B N 1
ATOM 2601 C CA . ASP B 1 108 ? 10.484 -23.781 -4.18 1 97.5 108 ASP B CA 1
ATOM 2602 C C . ASP B 1 108 ? 11.727 -24.656 -4.098 1 97.5 108 ASP B C 1
ATOM 2604 O O . ASP B 1 108 ? 12.125 -25.078 -3.01 1 97.5 108 ASP B O 1
ATOM 2608 N N . ILE B 1 109 ? 12.273 -24.859 -5.246 1 96.62 109 ILE B N 1
ATOM 2609 C CA . ILE B 1 109 ? 13.43 -25.734 -5.293 1 96.62 109 ILE B CA 1
ATOM 2610 C C . ILE B 1 109 ? 14.672 -25 -4.801 1 96.62 109 ILE B C 1
ATOM 2612 O O . ILE B 1 109 ? 15.633 -25.609 -4.34 1 96.62 109 ILE B O 1
ATOM 2616 N N . ASP B 1 110 ? 14.734 -23.703 -4.965 1 96.38 110 ASP B N 1
ATOM 2617 C CA . ASP B 1 110 ? 15.875 -22.891 -4.566 1 96.38 110 ASP B CA 1
ATOM 2618 C C . ASP B 1 110 ? 15.891 -22.672 -3.057 1 96.38 110 ASP B C 1
ATOM 2620 O O . ASP B 1 110 ? 15.031 -21.953 -2.518 1 96.38 110 ASP B O 1
ATOM 2624 N N . PRO B 1 111 ? 16.859 -23.203 -2.389 1 97.44 111 PRO B N 1
ATOM 2625 C CA . PRO B 1 111 ? 16.891 -23.062 -0.932 1 97.44 111 PRO B CA 1
ATOM 2626 C C . PRO B 1 111 ? 17.062 -21.609 -0.481 1 97.44 111 PRO B C 1
ATOM 2628 O O . PRO B 1 111 ? 16.719 -21.266 0.648 1 97.44 111 PRO B O 1
ATOM 2631 N N . ALA B 1 112 ? 17.531 -20.734 -1.324 1 97 112 ALA B N 1
ATOM 2632 C CA . ALA B 1 112 ? 17.797 -19.344 -0.961 1 97 112 ALA B CA 1
ATOM 2633 C C . ALA B 1 112 ? 16.484 -18.562 -0.814 1 97 112 ALA B C 1
ATOM 2635 O O . ALA B 1 112 ? 16.469 -17.484 -0.213 1 97 112 ALA B O 1
ATOM 2636 N N . VAL B 1 113 ? 15.43 -19.078 -1.33 1 97.38 113 VAL B N 1
ATOM 2637 C CA . VAL B 1 113 ? 14.164 -18.344 -1.361 1 97.38 113 VAL B CA 1
ATOM 2638 C C . VAL B 1 113 ? 13.414 -18.562 -0.051 1 97.38 113 VAL B C 1
ATOM 2640 O O . VAL B 1 113 ? 12.633 -17.703 0.372 1 97.38 113 VAL B O 1
ATOM 2643 N N . GLU B 1 114 ? 13.711 -19.703 0.593 1 98.25 114 GLU B N 1
ATOM 2644 C CA . GLU B 1 114 ? 12.922 -20.125 1.744 1 98.25 114 GLU B CA 1
ATOM 2645 C C . GLU B 1 114 ? 13.008 -19.109 2.881 1 98.25 114 GLU B C 1
ATOM 2647 O O . GLU B 1 114 ? 11.992 -18.688 3.424 1 98.25 114 GLU B O 1
ATOM 2652 N N . PRO B 1 115 ? 14.219 -18.641 3.242 1 98.5 115 PRO B N 1
ATOM 2653 C CA . PRO B 1 115 ? 14.281 -17.641 4.32 1 98.5 115 PRO B CA 1
ATOM 2654 C C . PRO B 1 115 ? 13.57 -16.344 3.967 1 98.5 115 PRO B C 1
ATOM 2656 O O . PRO B 1 115 ? 12.984 -15.695 4.84 1 98.5 115 PRO B O 1
ATOM 2659 N N . VAL B 1 116 ? 13.609 -15.898 2.725 1 98.75 116 VAL B N 1
ATOM 2660 C CA . VAL B 1 116 ? 12.938 -14.688 2.275 1 98.75 116 VAL B CA 1
ATOM 2661 C C . VAL B 1 116 ? 11.422 -14.859 2.375 1 98.75 116 VAL B C 1
ATOM 2663 O O . VAL B 1 116 ? 10.719 -13.984 2.881 1 98.75 116 VAL B O 1
ATOM 2666 N N . ALA B 1 117 ? 10.969 -16.047 1.956 1 98.88 117 ALA B N 1
ATOM 2667 C CA . ALA B 1 117 ? 9.539 -16.344 2.014 1 98.88 117 ALA B CA 1
ATOM 2668 C C . ALA B 1 117 ? 9.039 -16.344 3.453 1 98.88 117 ALA B C 1
ATOM 2670 O O . ALA B 1 117 ? 7.965 -15.812 3.742 1 98.88 117 ALA B O 1
ATOM 2671 N N . ARG B 1 118 ? 9.836 -16.906 4.344 1 98.88 118 ARG B N 1
ATOM 2672 C CA . ARG B 1 118 ? 9.461 -16.922 5.754 1 98.88 118 ARG B CA 1
ATOM 2673 C C . ARG B 1 118 ? 9.367 -15.508 6.316 1 98.88 118 ARG B C 1
ATOM 2675 O O . ARG B 1 118 ? 8.445 -15.188 7.066 1 98.88 118 ARG B O 1
ATOM 2682 N N . THR B 1 119 ? 10.289 -14.711 5.957 1 98.88 119 THR B N 1
ATOM 2683 C CA . THR B 1 119 ? 10.289 -13.328 6.414 1 98.88 119 THR B CA 1
ATOM 2684 C C . THR B 1 119 ? 9.086 -12.57 5.875 1 98.88 119 THR B C 1
ATOM 2686 O O . THR B 1 119 ? 8.391 -11.875 6.621 1 98.88 119 THR B O 1
ATOM 2689 N N . LEU B 1 120 ? 8.805 -12.719 4.578 1 98.88 120 LEU B N 1
ATOM 2690 C CA . LEU B 1 120 ? 7.699 -12.016 3.926 1 98.88 120 LEU B CA 1
ATOM 2691 C C . LEU B 1 120 ? 6.367 -12.383 4.57 1 98.88 120 LEU B C 1
ATOM 2693 O O . LEU B 1 120 ? 5.5 -11.523 4.75 1 98.88 120 LEU B O 1
ATOM 2697 N N . ASN B 1 121 ? 6.254 -13.633 4.961 1 98.88 121 ASN B N 1
ATOM 2698 C CA . ASN B 1 121 ? 4.953 -14.148 5.383 1 98.88 121 ASN B CA 1
ATOM 2699 C C . ASN B 1 121 ? 4.895 -14.352 6.895 1 98.88 121 ASN B C 1
ATOM 2701 O O . ASN B 1 121 ? 3.988 -15.016 7.398 1 98.88 121 ASN B O 1
ATOM 2705 N N . ALA B 1 122 ? 5.805 -13.805 7.652 1 98.81 122 ALA B N 1
ATOM 2706 C CA . ALA B 1 122 ? 5.949 -14.023 9.086 1 98.81 122 ALA B CA 1
ATOM 2707 C C . ALA B 1 122 ? 4.676 -13.633 9.828 1 98.81 122 ALA B C 1
ATOM 2709 O O . ALA B 1 122 ? 4.309 -14.273 10.82 1 98.81 122 ALA B O 1
ATOM 2710 N N . ALA B 1 123 ? 3.943 -12.68 9.406 1 98.56 123 ALA B N 1
ATOM 2711 C CA . ALA B 1 123 ? 2.779 -12.141 10.117 1 98.56 123 ALA B CA 1
ATOM 2712 C C . ALA B 1 123 ? 1.609 -13.117 10.055 1 98.56 123 ALA B C 1
ATOM 2714 O O . ALA B 1 123 ? 0.626 -12.969 10.781 1 98.56 123 ALA B O 1
ATOM 2715 N N . PHE B 1 124 ? 1.688 -14.141 9.227 1 98.5 124 PHE B N 1
ATOM 2716 C CA . PHE B 1 124 ? 0.613 -15.117 9.125 1 98.5 124 PHE B CA 1
ATOM 2717 C C . PHE B 1 124 ? 0.857 -16.281 10.078 1 98.5 124 PHE B C 1
ATOM 2719 O O . PHE B 1 124 ? 0.009 -17.172 10.211 1 98.5 124 PHE B O 1
ATOM 2726 N N . GLY B 1 125 ? 2.031 -16.266 10.75 1 97.94 125 GLY B N 1
ATOM 2727 C CA . GLY B 1 125 ? 2.33 -17.266 11.758 1 97.94 125 GLY B CA 1
ATOM 2728 C C . GLY B 1 125 ? 2.283 -18.688 11.227 1 97.94 125 GLY B C 1
ATOM 2729 O O . GLY B 1 125 ? 2.908 -18.984 10.211 1 97.94 125 GLY B O 1
ATOM 2730 N N . ASP B 1 126 ? 1.485 -19.484 11.914 1 97.75 126 ASP B N 1
ATOM 2731 C CA . ASP B 1 126 ? 1.449 -20.922 11.602 1 97.75 126 ASP B CA 1
ATOM 2732 C C . ASP B 1 126 ? 0.609 -21.188 10.352 1 97.75 126 ASP B C 1
ATOM 2734 O O . ASP B 1 126 ? 0.573 -22.312 9.852 1 97.75 126 ASP B O 1
ATOM 2738 N N . ARG B 1 127 ? 0.03 -20.188 9.852 1 98.38 127 ARG B N 1
ATOM 2739 C CA . ARG B 1 127 ? -0.818 -20.391 8.68 1 98.38 127 ARG B CA 1
ATOM 2740 C C . ARG B 1 127 ? 0.013 -20.406 7.398 1 98.38 127 ARG B C 1
ATOM 2742 O O . ARG B 1 127 ? -0.502 -20.734 6.324 1 98.38 127 ARG B O 1
ATOM 2749 N N . PHE B 1 128 ? 1.322 -20.062 7.516 1 98.81 128 PHE B N 1
ATOM 2750 C CA . PHE B 1 128 ? 2.199 -20.094 6.352 1 98.81 128 PHE B CA 1
ATOM 2751 C C . PHE B 1 128 ? 3.42 -20.969 6.617 1 98.81 128 PHE B C 1
ATOM 2753 O O . PHE B 1 128 ? 4.031 -20.875 7.684 1 98.81 128 PHE B O 1
ATOM 2760 N N . HIS B 1 129 ? 3.795 -21.703 5.598 1 98.12 129 HIS B N 1
ATOM 2761 C CA . HIS B 1 129 ? 5.023 -22.484 5.641 1 98.12 129 HIS B CA 1
ATOM 2762 C C . HIS B 1 129 ? 5.785 -22.391 4.324 1 98.12 129 HIS B C 1
ATOM 2764 O O . HIS B 1 129 ? 5.188 -22.469 3.25 1 98.12 129 HIS B O 1
ATOM 2770 N N . ALA B 1 130 ? 7.008 -22.125 4.418 1 98.5 130 ALA B N 1
ATOM 2771 C CA . ALA B 1 130 ? 7.898 -22.219 3.266 1 98.5 130 ALA B CA 1
ATOM 2772 C C . ALA B 1 130 ? 8.664 -23.531 3.266 1 98.5 130 ALA B C 1
ATOM 2774 O O . ALA B 1 130 ? 9.102 -24 4.316 1 98.5 130 ALA B O 1
ATOM 2775 N N . MET B 1 131 ? 8.82 -24.031 2.068 1 96.94 131 MET B N 1
ATOM 2776 C CA . MET B 1 131 ? 9.453 -25.344 1.956 1 96.94 131 MET B CA 1
ATOM 2777 C C . MET B 1 131 ? 10.383 -25.391 0.745 1 96.94 131 MET B C 1
ATOM 2779 O O . MET B 1 131 ? 9.984 -25.031 -0.363 1 96.94 131 MET B O 1
ATOM 2783 N N . THR B 1 132 ? 11.609 -25.844 1.012 1 98.12 132 THR B N 1
ATOM 2784 C CA . THR B 1 132 ? 12.5 -26.156 -0.098 1 98.12 132 THR B CA 1
ATOM 2785 C C . THR B 1 132 ? 12.273 -27.594 -0.583 1 98.12 132 THR B C 1
ATOM 2787 O O . THR B 1 132 ? 12.531 -28.547 0.147 1 98.12 132 THR B O 1
ATOM 2790 N N . ALA B 1 133 ? 11.773 -27.703 -1.801 1 96.81 133 ALA B N 1
ATOM 2791 C CA . ALA B 1 133 ? 11.477 -29.031 -2.32 1 96.81 133 ALA B CA 1
ATOM 2792 C C . ALA B 1 133 ? 11.367 -29.016 -3.842 1 96.81 133 ALA B C 1
ATOM 2794 O O . ALA B 1 133 ? 11.094 -27.969 -4.438 1 96.81 133 ALA B O 1
ATOM 2795 N N . ASP B 1 134 ? 11.602 -30.172 -4.367 1 95.38 134 ASP B N 1
ATOM 2796 C CA . ASP B 1 134 ? 11.352 -30.422 -5.785 1 95.38 134 ASP B CA 1
ATOM 2797 C C . ASP B 1 134 ? 9.93 -30.922 -6.008 1 95.38 134 ASP B C 1
ATOM 2799 O O . ASP B 1 134 ? 9.547 -31.969 -5.465 1 95.38 134 ASP B O 1
ATOM 2803 N N . MET B 1 135 ? 9.156 -30.219 -6.863 1 94.5 135 MET B N 1
ATOM 2804 C CA . MET B 1 135 ? 7.758 -30.562 -7.078 1 94.5 135 MET B CA 1
ATOM 2805 C C . MET B 1 135 ? 7.625 -31.969 -7.652 1 94.5 135 MET B C 1
ATOM 2807 O O . MET B 1 135 ? 6.586 -32.625 -7.5 1 94.5 135 MET B O 1
ATOM 2811 N N . HIS B 1 136 ? 8.672 -32.5 -8.258 1 94.12 136 HIS B N 1
ATOM 2812 C CA . HIS B 1 136 ? 8.602 -33.812 -8.906 1 94.12 136 HIS B CA 1
ATOM 2813 C C . HIS B 1 136 ? 8.789 -34.938 -7.895 1 94.12 136 HIS B C 1
ATOM 2815 O O . HIS B 1 136 ? 8.531 -36.094 -8.203 1 94.12 136 HIS B O 1
ATOM 2821 N N . THR B 1 137 ? 9.18 -34.594 -6.738 1 94.25 137 THR B N 1
ATOM 2822 C CA . THR B 1 137 ? 9.477 -35.656 -5.766 1 94.25 137 THR B CA 1
ATOM 2823 C C . THR B 1 137 ? 8.609 -35.5 -4.52 1 94.25 137 THR B C 1
ATOM 2825 O O . THR B 1 137 ? 8.789 -36.219 -3.539 1 94.25 137 THR B O 1
ATOM 2828 N N . LEU B 1 138 ? 7.723 -34.562 -4.531 1 95.38 138 LEU B N 1
ATOM 2829 C CA . LEU B 1 138 ? 6.867 -34.344 -3.377 1 95.38 138 LEU B CA 1
ATOM 2830 C C . LEU B 1 138 ? 5.879 -35.469 -3.189 1 95.38 138 LEU B C 1
ATOM 2832 O O . LEU B 1 138 ? 5.387 -36.031 -4.168 1 95.38 138 LEU B O 1
ATOM 2836 N N . ASP B 1 139 ? 5.625 -35.812 -1.931 1 94.94 139 ASP B N 1
ATOM 2837 C CA . ASP B 1 139 ? 4.531 -36.719 -1.597 1 94.94 139 ASP B CA 1
ATOM 2838 C C . ASP B 1 139 ? 3.201 -35.969 -1.529 1 94.94 139 ASP B C 1
ATOM 2840 O O . ASP B 1 139 ? 2.758 -35.562 -0.448 1 94.94 139 ASP B O 1
ATOM 2844 N N . TYR B 1 140 ? 2.5 -35.844 -2.625 1 96.25 140 TYR B N 1
ATOM 2845 C CA . TYR B 1 140 ? 1.286 -35.062 -2.744 1 96.25 140 TYR B CA 1
ATOM 2846 C C . TYR B 1 140 ? 0.152 -35.656 -1.923 1 96.25 140 TYR B C 1
ATOM 2848 O O . TYR B 1 140 ? -0.735 -34.938 -1.456 1 96.25 140 TYR B O 1
ATOM 2856 N N . ARG B 1 141 ? 0.189 -36.938 -1.776 1 93.94 141 ARG B N 1
ATOM 2857 C CA . ARG B 1 141 ? -0.827 -37.562 -0.941 1 93.94 141 ARG B CA 1
ATOM 2858 C C . ARG B 1 141 ? -0.687 -37.156 0.515 1 93.94 141 ARG B C 1
ATOM 2860 O O . ARG B 1 141 ? -1.678 -36.812 1.168 1 93.94 141 ARG B O 1
ATOM 2867 N N . ALA B 1 142 ? 0.539 -37.125 0.945 1 93.25 1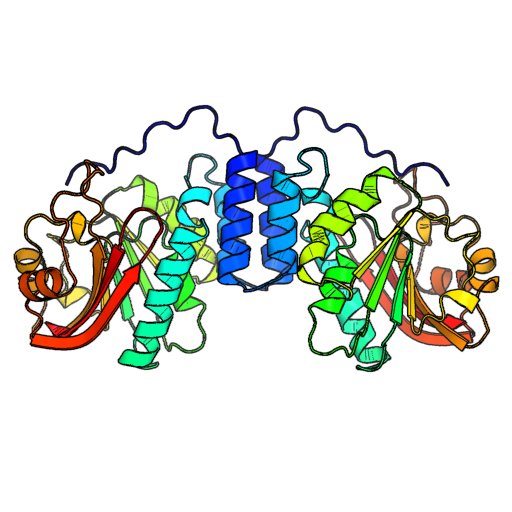42 ALA B N 1
ATOM 2868 C CA . ALA B 1 142 ? 0.804 -36.719 2.326 1 93.25 142 ALA B CA 1
ATOM 2869 C C . ALA B 1 142 ? 0.507 -35.25 2.541 1 93.25 142 ALA B C 1
ATOM 2871 O O . ALA B 1 142 ? 0.09 -34.844 3.629 1 93.25 142 ALA B O 1
ATOM 2872 N N . LEU B 1 143 ? 0.688 -34.438 1.524 1 91.81 143 LEU B N 1
ATOM 2873 C CA . LEU B 1 143 ? 0.455 -33 1.622 1 91.81 143 LEU B CA 1
ATOM 2874 C C . LEU B 1 143 ? -1.03 -32.688 1.795 1 91.81 143 LEU B C 1
ATOM 2876 O O . LEU B 1 143 ? -1.398 -31.688 2.402 1 91.81 143 LEU B O 1
ATOM 2880 N N . ASN B 1 144 ? -1.882 -33.531 1.318 1 92.12 144 ASN B N 1
ATOM 2881 C CA . ASN B 1 144 ? -3.328 -33.438 1.48 1 92.12 144 ASN B CA 1
ATOM 2882 C C . ASN B 1 144 ? -3.832 -32.031 1.146 1 92.12 144 ASN B C 1
ATOM 2884 O O . ASN B 1 144 ? -4.531 -31.422 1.947 1 92.12 144 ASN B O 1
ATOM 2888 N N . ALA B 1 145 ? -3.445 -31.531 -0.007 1 95.81 145 ALA B N 1
ATOM 2889 C CA . ALA B 1 145 ? -3.816 -30.188 -0.446 1 95.81 145 ALA B CA 1
ATOM 2890 C C . ALA B 1 145 ? -5.238 -30.156 -0.995 1 95.81 145 ALA B C 1
ATOM 2892 O O . ALA B 1 145 ? -5.664 -31.094 -1.682 1 95.81 145 ALA B O 1
ATOM 2893 N N . ASP B 1 146 ? -5.977 -29.109 -0.594 1 96.88 146 ASP B N 1
ATOM 2894 C CA . ASP B 1 146 ? -7.258 -28.859 -1.251 1 96.88 146 ASP B CA 1
ATOM 2895 C C . ASP B 1 146 ? -7.051 -28.234 -2.629 1 96.88 146 ASP B C 1
ATOM 2897 O O . ASP B 1 146 ? -7.895 -28.391 -3.516 1 96.88 146 ASP B O 1
ATOM 2901 N N . LEU B 1 147 ? -5.953 -27.531 -2.779 1 98.31 147 LEU B N 1
ATOM 2902 C CA . LEU B 1 147 ? -5.625 -26.828 -4.008 1 98.31 147 LEU B CA 1
ATOM 2903 C C . LEU B 1 147 ? -4.117 -26.766 -4.219 1 98.31 147 LEU B C 1
ATOM 2905 O O . LEU B 1 147 ? -3.367 -26.422 -3.301 1 98.31 147 LEU B O 1
ATOM 2909 N N . LEU B 1 148 ? -3.709 -27.156 -5.383 1 98.44 148 LEU B N 1
ATOM 2910 C CA . LEU B 1 148 ? -2.33 -26.969 -5.82 1 98.44 148 LEU B CA 1
ATOM 2911 C C . LEU B 1 148 ? -2.234 -25.875 -6.871 1 98.44 148 LEU B C 1
ATOM 2913 O O . LEU B 1 148 ? -2.99 -25.875 -7.844 1 98.44 148 LEU B O 1
ATOM 2917 N N . ILE B 1 149 ? -1.318 -24.953 -6.656 1 98.69 149 ILE B N 1
ATOM 2918 C CA . ILE B 1 149 ? -1.131 -23.844 -7.582 1 98.69 149 ILE B CA 1
ATOM 2919 C C . ILE B 1 149 ? 0.262 -23.922 -8.203 1 98.69 149 ILE B C 1
ATOM 2921 O O . ILE B 1 149 ? 1.257 -24.094 -7.496 1 98.69 149 ILE B O 1
ATOM 2925 N N . ASN B 1 150 ? 0.362 -23.828 -9.453 1 98.19 150 ASN B N 1
ATOM 2926 C CA . ASN B 1 150 ? 1.608 -23.672 -10.195 1 98.19 150 ASN B CA 1
ATOM 2927 C C . ASN B 1 150 ? 1.512 -22.562 -11.227 1 98.19 150 ASN B C 1
ATOM 2929 O O . ASN B 1 150 ? 0.834 -22.703 -12.242 1 98.19 150 ASN B O 1
ATOM 2933 N N . THR B 1 151 ? 2.211 -21.469 -10.945 1 96.75 151 THR B N 1
ATOM 2934 C CA . THR B 1 151 ? 2.111 -20.312 -11.82 1 96.75 151 THR B CA 1
ATOM 2935 C C . THR B 1 151 ? 3.297 -20.25 -12.781 1 96.75 151 THR B C 1
ATOM 2937 O O . THR B 1 151 ? 3.592 -19.203 -13.352 1 96.75 151 THR B O 1
ATOM 2940 N N . SER B 1 152 ? 3.951 -21.344 -12.977 1 95 152 SER B N 1
ATOM 2941 C CA . SER B 1 152 ? 5.168 -21.344 -13.789 1 95 152 SER B CA 1
ATOM 2942 C C . SER B 1 152 ? 5.277 -22.609 -14.633 1 95 152 SER B C 1
ATOM 2944 O O . SER B 1 152 ? 6.34 -23.234 -14.688 1 95 152 SER B O 1
ATOM 2946 N N . CYS B 1 153 ? 4.297 -22.922 -15.281 1 96.31 153 CYS B N 1
ATOM 2947 C CA . CYS B 1 153 ? 4.238 -24.172 -16.031 1 96.31 153 CYS B CA 1
ATOM 2948 C C . CYS B 1 153 ? 5.172 -24.125 -17.234 1 96.31 153 CYS B C 1
ATOM 2950 O O . CYS B 1 153 ? 5.547 -25.172 -17.781 1 96.31 153 CYS B O 1
ATOM 2952 N N . GLU B 1 154 ? 5.559 -22.938 -17.656 1 95.38 154 GLU B N 1
ATOM 2953 C CA . GLU B 1 154 ? 6.473 -22.797 -18.797 1 95.38 154 GLU B CA 1
ATOM 2954 C C . GLU B 1 154 ? 7.859 -23.328 -18.453 1 95.38 154 GLU B C 1
ATOM 2956 O O . GLU B 1 154 ? 8.688 -23.531 -19.344 1 95.38 154 GLU B O 1
ATOM 2961 N N . HIS B 1 155 ? 8.023 -23.578 -17.188 1 92.88 155 HIS B N 1
ATOM 2962 C CA . HIS B 1 155 ? 9.312 -24.109 -16.75 1 92.88 155 HIS B CA 1
ATOM 2963 C C . HIS B 1 155 ? 9.281 -25.625 -16.656 1 92.88 155 HIS B C 1
ATOM 2965 O O . HIS B 1 155 ? 10.297 -26.25 -16.344 1 92.88 155 HIS B O 1
ATOM 2971 N N . ILE B 1 156 ? 8.211 -26.219 -16.891 1 92 156 ILE B N 1
ATOM 2972 C CA . ILE B 1 156 ? 8.031 -27.656 -16.734 1 92 156 ILE B CA 1
ATOM 2973 C C . ILE B 1 156 ? 8.094 -28.344 -18.094 1 92 156 ILE B C 1
ATOM 2975 O O . ILE B 1 156 ? 7.215 -28.141 -18.938 1 92 156 ILE B O 1
ATOM 2979 N N . GLY B 1 157 ? 9.094 -29.172 -18.328 1 88.94 157 GLY B N 1
ATOM 2980 C CA . GLY B 1 157 ? 9.273 -29.844 -19.594 1 88.94 157 GLY B CA 1
ATOM 2981 C C . GLY B 1 157 ? 8.055 -30.625 -20.031 1 88.94 157 GLY B C 1
ATOM 2982 O O . GLY B 1 157 ? 7.574 -30.453 -21.156 1 88.94 157 GLY B O 1
ATOM 2983 N N . GLU B 1 158 ? 7.602 -31.531 -19.266 1 91 158 GLU B N 1
ATOM 2984 C CA . GLU B 1 158 ? 6.395 -32.312 -19.531 1 91 158 GLU B CA 1
ATOM 2985 C C . GLU B 1 158 ? 5.355 -32.125 -18.422 1 91 158 GLU B C 1
ATOM 2987 O O . GLU B 1 158 ? 5.309 -32.875 -17.469 1 91 158 GLU B O 1
ATOM 2992 N N . LEU B 1 159 ? 4.438 -31.141 -18.656 1 95.62 159 LEU B N 1
ATOM 2993 C CA . LEU B 1 159 ? 3.447 -30.75 -17.656 1 95.62 159 LEU B CA 1
ATOM 2994 C C . LEU B 1 159 ? 2.58 -31.938 -17.25 1 95.62 159 LEU B C 1
ATOM 2996 O O . LEU B 1 159 ? 2.301 -32.125 -16.062 1 95.62 159 LEU B O 1
ATOM 3000 N N . ARG B 1 160 ? 2.24 -32.781 -18.219 1 94.12 160 ARG B N 1
ATOM 3001 C CA . ARG B 1 160 ? 1.352 -33.906 -17.938 1 94.12 160 ARG B CA 1
ATOM 3002 C C . ARG B 1 160 ? 2.02 -34.906 -17.016 1 94.12 160 ARG B C 1
ATOM 3004 O O . ARG B 1 160 ? 1.355 -35.531 -16.188 1 94.12 160 ARG B O 1
ATOM 3011 N N . ASN B 1 161 ? 3.344 -35.062 -17.172 1 93.62 161 ASN B N 1
ATOM 3012 C CA . ASN B 1 161 ? 4.07 -35.969 -16.281 1 93.62 161 ASN B CA 1
ATOM 3013 C C . ASN B 1 161 ? 3.939 -35.531 -14.82 1 93.62 161 ASN B C 1
ATOM 3015 O O . ASN B 1 161 ? 3.764 -36.375 -13.945 1 93.62 161 ASN B O 1
ATOM 3019 N N . TRP B 1 162 ? 4.031 -34.281 -14.594 1 95.5 162 TRP B N 1
ATOM 3020 C CA . TRP B 1 162 ? 3.867 -33.781 -13.227 1 95.5 162 TRP B CA 1
ATOM 3021 C C . TRP B 1 162 ? 2.424 -33.938 -12.758 1 95.5 162 TRP B C 1
ATOM 3023 O O . TRP B 1 162 ? 2.172 -34.406 -11.648 1 95.5 162 TRP B O 1
ATOM 3033 N N . LEU B 1 163 ? 1.473 -33.594 -13.586 1 97.12 163 LEU B N 1
ATOM 3034 C CA . LEU B 1 163 ? 0.06 -33.656 -13.227 1 97.12 163 LEU B CA 1
ATOM 3035 C C . LEU B 1 163 ? -0.354 -35.094 -12.922 1 97.12 163 LEU B C 1
ATOM 3037 O O . LEU B 1 163 ? -1.24 -35.312 -12.094 1 97.12 163 LEU B O 1
ATOM 3041 N N . ASP B 1 164 ? 0.299 -36.031 -13.523 1 95.44 164 ASP B N 1
ATOM 3042 C CA . ASP B 1 164 ? -0.015 -37.438 -13.336 1 95.44 164 ASP B CA 1
ATOM 3043 C C . ASP B 1 164 ? 0.409 -37.906 -11.953 1 95.44 164 ASP B C 1
ATOM 3045 O O . ASP B 1 164 ? 0.015 -39 -11.516 1 95.44 164 ASP B O 1
ATOM 3049 N N . LEU B 1 165 ? 1.244 -37.125 -11.25 1 95.38 165 LEU B N 1
ATOM 3050 C CA . LEU B 1 165 ? 1.622 -37.438 -9.875 1 95.38 165 LEU B CA 1
ATOM 3051 C C . LEU B 1 165 ? 0.468 -37.188 -8.914 1 95.38 165 LEU B C 1
ATOM 3053 O O . LEU B 1 165 ? 0.483 -37.656 -7.777 1 95.38 165 LEU B O 1
ATOM 3057 N N . LEU B 1 166 ? -0.483 -36.438 -9.328 1 96.69 166 LEU B N 1
ATOM 3058 C CA . LEU B 1 166 ? -1.563 -36 -8.453 1 96.69 166 LEU B CA 1
ATOM 3059 C C . LEU B 1 166 ? -2.713 -37 -8.453 1 96.69 166 LEU B C 1
ATOM 3061 O O . LEU B 1 166 ? -2.994 -37.625 -9.477 1 96.69 166 LEU B O 1
ATOM 3065 N N . SER B 1 167 ? -3.389 -37.125 -7.309 1 95.56 167 SER B N 1
ATOM 3066 C CA . SER B 1 167 ? -4.578 -37.969 -7.242 1 95.56 167 SER B CA 1
ATOM 3067 C C . SER B 1 167 ? -5.699 -37.406 -8.109 1 95.56 167 SER B C 1
ATOM 3069 O O . SER B 1 167 ? -5.906 -36.188 -8.164 1 95.56 167 SER B O 1
ATOM 3071 N N . PRO B 1 168 ? -6.453 -38.344 -8.805 1 95.56 168 PRO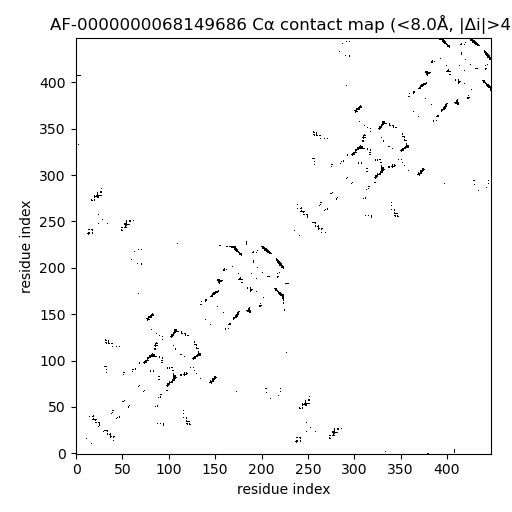 B N 1
ATOM 3072 C CA . PRO B 1 168 ? -7.598 -37.875 -9.578 1 95.56 168 PRO B CA 1
ATOM 3073 C C . PRO B 1 168 ? -8.547 -37 -8.75 1 95.56 168 PRO B C 1
ATOM 3075 O O . PRO B 1 168 ? -8.805 -37.312 -7.582 1 95.56 168 PRO B O 1
ATOM 3078 N N . GLY B 1 169 ? -8.945 -35.875 -9.32 1 95.75 169 GLY B N 1
ATOM 3079 C CA . GLY B 1 169 ? -9.891 -35 -8.648 1 95.75 169 GLY B CA 1
ATOM 3080 C C . GLY B 1 169 ? -9.219 -33.844 -7.93 1 95.75 169 GLY B C 1
ATOM 3081 O O . GLY B 1 169 ? -9.883 -32.906 -7.496 1 95.75 169 GLY B O 1
ATOM 3082 N N . THR B 1 170 ? -7.848 -33.875 -7.809 1 96.5 170 THR B N 1
ATOM 3083 C CA . THR B 1 170 ? -7.113 -32.812 -7.164 1 96.5 170 THR B CA 1
ATOM 3084 C C . THR B 1 170 ? -7.332 -31.484 -7.906 1 96.5 170 THR B C 1
ATOM 3086 O O . THR B 1 170 ? -7.219 -31.422 -9.133 1 96.5 170 THR B O 1
ATOM 3089 N N . ARG B 1 171 ? -7.688 -30.453 -7.164 1 98 171 ARG B N 1
ATOM 3090 C CA . ARG B 1 171 ? -7.887 -29.141 -7.746 1 98 171 ARG B CA 1
ATOM 3091 C C . ARG B 1 171 ? -6.555 -28.438 -7.996 1 98 171 ARG B C 1
ATOM 3093 O O . ARG B 1 171 ? -5.645 -28.516 -7.164 1 98 171 ARG B O 1
ATOM 3100 N N . VAL B 1 172 ? -6.535 -27.781 -9.203 1 98.62 172 VAL B N 1
ATOM 3101 C CA . VAL B 1 172 ? -5.285 -27.109 -9.555 1 98.62 172 VAL B CA 1
ATOM 3102 C C . VAL B 1 172 ? -5.59 -25.75 -10.164 1 98.62 172 VAL B C 1
ATOM 3104 O O . VAL B 1 172 ? -6.656 -25.547 -10.758 1 98.62 172 VAL B O 1
ATOM 3107 N N . LEU B 1 173 ? -4.746 -24.781 -9.953 1 98.81 173 LEU B N 1
ATOM 3108 C CA . LEU B 1 173 ? -4.594 -23.562 -10.727 1 98.81 173 LEU B CA 1
ATOM 3109 C C . LEU B 1 173 ? -3.24 -23.531 -11.43 1 98.81 173 LEU B C 1
ATOM 3111 O O . LEU B 1 173 ? -2.195 -23.594 -10.781 1 98.81 173 LEU B O 1
ATOM 3115 N N . LEU B 1 174 ? -3.318 -23.406 -12.711 1 98.75 174 LEU B N 1
ATOM 3116 C CA . LEU B 1 174 ? -2.113 -23.453 -13.531 1 98.75 174 LEU B CA 1
ATOM 3117 C C . LEU B 1 174 ? -1.968 -22.188 -14.359 1 98.75 174 LEU B C 1
ATOM 3119 O O . LEU B 1 174 ? -2.953 -21.672 -14.898 1 98.75 174 LEU B O 1
ATOM 3123 N N . GLN B 1 175 ? -0.736 -21.703 -14.406 1 98.38 175 GLN B N 1
ATOM 3124 C CA . GLN B 1 175 ? -0.45 -20.609 -15.328 1 98.38 175 GLN B CA 1
ATOM 3125 C C . GLN B 1 175 ? 0.739 -20.938 -16.234 1 98.38 175 GLN B C 1
ATOM 3127 O O . GLN B 1 175 ? 1.651 -21.656 -15.812 1 98.38 175 GLN B O 1
ATOM 3132 N N . SER B 1 176 ? 0.688 -20.5 -17.406 1 97.69 176 SER B N 1
ATOM 3133 C CA . SER B 1 176 ? 1.753 -20.516 -18.406 1 97.69 176 SER B CA 1
ATOM 3134 C C . SER B 1 176 ? 1.75 -19.234 -19.25 1 97.69 176 SER B C 1
ATOM 3136 O O . SER B 1 176 ? 1.107 -18.25 -18.891 1 97.69 176 SER B O 1
ATOM 3138 N N . ASN B 1 177 ? 2.607 -19.188 -20.219 1 97.5 177 ASN B N 1
ATOM 3139 C CA . ASN B 1 177 ? 2.67 -18 -21.047 1 97.5 177 ASN B CA 1
ATOM 3140 C C . ASN B 1 177 ? 3.309 -18.281 -22.406 1 97.5 177 ASN B C 1
ATOM 3142 O O . ASN B 1 177 ? 3.74 -19.406 -22.672 1 97.5 177 ASN B O 1
ATOM 3146 N N . ASP B 1 178 ? 3.318 -17.281 -23.297 1 97.56 178 ASP B N 1
ATOM 3147 C CA . ASP B 1 178 ? 3.912 -17.406 -24.641 1 97.56 178 ASP B CA 1
ATOM 3148 C C . ASP B 1 178 ? 5.176 -16.547 -24.75 1 97.56 178 ASP B C 1
ATOM 3150 O O . ASP B 1 178 ? 5.461 -15.984 -25.797 1 97.56 178 ASP B O 1
ATOM 3154 N N . TYR B 1 179 ? 5.859 -16.391 -23.672 1 95.31 179 TYR B N 1
ATOM 3155 C CA . TYR B 1 179 ? 7.086 -15.602 -23.656 1 95.31 179 TYR B CA 1
ATOM 3156 C C . TYR B 1 179 ? 8.273 -16.438 -24.109 1 95.31 179 TYR B C 1
ATOM 3158 O O . TYR B 1 179 ? 9.211 -16.672 -23.344 1 95.31 179 TYR B O 1
ATOM 3166 N N . PHE B 1 180 ? 8.438 -16.703 -25.344 1 94.12 180 PHE B N 1
ATOM 3167 C CA . PHE B 1 180 ? 9.375 -17.656 -25.922 1 94.12 180 PHE B CA 1
ATOM 3168 C C . PHE B 1 180 ? 10.797 -17.109 -25.891 1 94.12 180 PHE B C 1
ATOM 3170 O O . PHE B 1 180 ? 11.758 -17.875 -25.938 1 94.12 180 PHE B O 1
ATOM 3177 N N . SER B 1 181 ? 10.891 -15.812 -25.812 1 91.56 181 SER B N 1
ATOM 3178 C CA . SER B 1 181 ? 12.219 -15.211 -25.875 1 91.56 181 SER B CA 1
ATOM 3179 C C . SER B 1 181 ? 12.969 -15.367 -24.562 1 91.56 181 SER B C 1
ATOM 3181 O O . SER B 1 181 ? 14.172 -15.109 -24.484 1 91.56 181 SER B O 1
ATOM 3183 N N . GLU B 1 182 ? 12.312 -15.773 -23.547 1 88.88 182 GLU B N 1
ATOM 3184 C CA . GLU B 1 182 ? 12.961 -16.047 -22.266 1 88.88 182 GLU B CA 1
ATOM 3185 C C . GLU B 1 182 ? 13.594 -17.422 -22.25 1 88.88 182 GLU B C 1
ATOM 3187 O O . GLU B 1 182 ? 12.898 -18.438 -22.328 1 88.88 182 GLU B O 1
ATOM 3192 N N . PRO B 1 183 ? 14.922 -17.469 -22.062 1 89.19 183 PRO B N 1
ATOM 3193 C CA . PRO B 1 183 ? 15.633 -18.734 -22.234 1 89.19 183 PRO B CA 1
ATOM 3194 C C . PRO B 1 183 ? 15.234 -19.797 -21.219 1 89.19 183 PRO B C 1
ATOM 3196 O O . PRO B 1 183 ? 15.297 -20.984 -21.484 1 89.19 183 PRO B O 1
ATOM 3199 N N . THR B 1 184 ? 14.812 -19.359 -20.016 1 87.06 184 THR B N 1
ATOM 3200 C CA . THR B 1 184 ? 14.484 -20.312 -18.953 1 87.06 184 THR B CA 1
ATOM 3201 C C . THR B 1 184 ? 13.102 -20.906 -19.172 1 87.06 184 THR B C 1
ATOM 3203 O O . THR B 1 184 ? 12.727 -21.891 -18.516 1 87.06 184 THR B O 1
ATOM 3206 N N . HIS B 1 185 ? 12.391 -20.328 -20.094 1 91.06 185 HIS B N 1
ATOM 3207 C CA . HIS B 1 185 ? 11.086 -20.875 -20.453 1 91.06 185 HIS B CA 1
ATOM 3208 C C . HIS B 1 185 ? 11.211 -21.984 -21.469 1 91.06 185 HIS B C 1
ATOM 3210 O O . HIS B 1 185 ? 11.422 -21.734 -22.656 1 91.06 185 HIS B O 1
ATOM 3216 N N . ILE B 1 186 ? 10.992 -23.188 -21.062 1 91.06 186 ILE B N 1
ATOM 3217 C CA . ILE B 1 186 ? 11.328 -24.312 -21.922 1 91.06 186 ILE B CA 1
ATOM 3218 C C . ILE B 1 186 ? 10.047 -24.953 -22.453 1 91.06 186 ILE B C 1
ATOM 3220 O O . ILE B 1 186 ? 10.102 -25.828 -23.312 1 91.06 186 ILE B O 1
ATOM 3224 N N . SER B 1 187 ? 8.914 -24.547 -22 1 94.06 187 SER B N 1
ATOM 3225 C CA . SER B 1 187 ? 7.668 -25.188 -22.406 1 94.06 187 SER B CA 1
ATOM 3226 C C . SER B 1 187 ? 6.547 -24.156 -22.547 1 94.06 187 SER B C 1
ATOM 3228 O O . SER B 1 187 ? 5.453 -24.359 -22.016 1 94.06 187 SER B O 1
ATOM 3230 N N . CYS B 1 188 ? 6.844 -23.109 -23.172 1 95.81 188 CYS B N 1
ATOM 3231 C CA . CYS B 1 188 ? 5.836 -22.094 -23.438 1 95.81 188 CYS B CA 1
ATOM 3232 C C . CYS B 1 188 ? 4.742 -22.641 -24.359 1 95.81 188 CYS B C 1
ATOM 3234 O O . CYS B 1 188 ? 4.938 -23.656 -25.016 1 95.81 188 CYS B O 1
ATOM 3236 N N . VAL B 1 189 ? 3.654 -22.031 -24.297 1 97.38 189 VAL B N 1
ATOM 3237 C CA . VAL B 1 189 ? 2.531 -22.391 -25.156 1 97.38 189 VAL B CA 1
ATOM 3238 C C . VAL B 1 189 ? 2.125 -21.172 -26 1 97.38 189 VAL B C 1
ATOM 3240 O O . VAL B 1 189 ? 2.193 -20.031 -25.531 1 97.38 189 VAL B O 1
ATOM 3243 N N . ARG B 1 190 ? 1.58 -21.453 -27.203 1 97.06 190 ARG B N 1
ATOM 3244 C CA . ARG B 1 190 ? 1.282 -20.391 -28.156 1 97.06 190 ARG B CA 1
ATOM 3245 C C . ARG B 1 190 ? -0.13 -19.844 -27.953 1 97.06 190 ARG B C 1
ATOM 3247 O O . ARG B 1 190 ? -0.467 -18.766 -28.438 1 97.06 190 ARG B O 1
ATOM 3254 N N . SER B 1 191 ? -0.975 -20.625 -27.25 1 97.81 191 SER B N 1
ATOM 3255 C CA . SER B 1 191 ? -2.375 -20.25 -27.078 1 97.81 191 SER B CA 1
ATOM 3256 C C . SER B 1 191 ? -2.992 -20.953 -25.875 1 97.81 191 SER B C 1
ATOM 3258 O O . SER B 1 191 ? -2.393 -21.859 -25.312 1 97.81 191 SER B O 1
ATOM 3260 N N . LEU B 1 192 ? -4.164 -20.375 -25.516 1 98.38 192 LEU B N 1
ATOM 3261 C CA . LEU B 1 192 ? -4.918 -21 -24.438 1 98.38 192 LEU B CA 1
ATOM 3262 C C . LEU B 1 192 ? -5.285 -22.438 -24.797 1 98.38 192 LEU B C 1
ATOM 3264 O O . LEU B 1 192 ? -5.242 -23.328 -23.938 1 98.38 192 LEU B O 1
ATOM 3268 N N . GLU B 1 193 ? -5.68 -22.688 -26.047 1 98.38 193 GLU B N 1
ATOM 3269 C CA . GLU B 1 193 ? -6.035 -24.031 -26.516 1 98.38 193 GLU B CA 1
ATOM 3270 C C . GLU B 1 193 ? -4.859 -24.984 -26.391 1 98.38 193 GLU B C 1
ATOM 3272 O O . GLU B 1 193 ? -5.027 -26.141 -25.969 1 98.38 193 GLU B O 1
ATOM 3277 N N . GLU B 1 194 ? -3.715 -24.516 -26.734 1 98.12 194 GLU B N 1
ATOM 3278 C CA . GLU B 1 194 ? -2.52 -25.328 -26.609 1 98.12 194 GLU B CA 1
ATOM 3279 C C . GLU B 1 194 ? -2.242 -25.672 -25.141 1 98.12 194 GLU B C 1
ATOM 3281 O O . GLU B 1 194 ? -1.806 -26.781 -24.828 1 98.12 194 GLU B O 1
ATOM 3286 N N . PHE B 1 195 ? -2.436 -24.703 -24.297 1 98.38 195 PHE B N 1
ATOM 3287 C CA . PHE B 1 195 ? -2.232 -24.922 -22.875 1 98.38 195 PHE B CA 1
ATOM 3288 C C . PHE B 1 195 ? -3.195 -25.969 -22.344 1 98.38 195 PHE B C 1
ATOM 3290 O O . PHE B 1 195 ? -2.797 -26.859 -21.578 1 98.38 195 PHE B O 1
ATOM 3297 N N . GLN B 1 196 ? -4.461 -25.906 -22.75 1 98.38 196 GLN B N 1
ATOM 3298 C CA . GLN B 1 196 ? -5.465 -26.891 -22.375 1 98.38 196 GLN B CA 1
ATOM 3299 C C . GLN B 1 196 ? -5.066 -28.281 -22.859 1 98.38 196 GLN B C 1
ATOM 3301 O O . GLN B 1 196 ? -5.203 -29.266 -22.125 1 98.38 196 GLN B O 1
ATOM 3306 N N . ALA B 1 197 ? -4.551 -28.297 -24.047 1 97.69 197 ALA B N 1
ATOM 3307 C CA . ALA B 1 197 ? -4.152 -29.578 -24.641 1 97.69 197 ALA B CA 1
ATOM 3308 C C . ALA B 1 197 ? -2.953 -30.172 -23.891 1 97.69 197 ALA B C 1
ATOM 3310 O O . ALA B 1 197 ? -2.838 -31.391 -23.766 1 97.69 197 ALA B O 1
ATOM 3311 N N . GLN B 1 198 ? -2.098 -29.312 -23.484 1 97.19 198 GLN B N 1
ATOM 3312 C CA . GLN B 1 198 ? -0.918 -29.75 -22.75 1 97.19 198 GLN B CA 1
ATOM 3313 C C . GLN B 1 198 ? -1.299 -30.266 -21.359 1 97.19 198 GLN B C 1
ATOM 3315 O O . GLN B 1 198 ? -0.768 -31.297 -20.922 1 97.19 198 GLN B O 1
ATOM 3320 N N . ALA B 1 199 ? -2.154 -29.609 -20.703 1 97.88 199 ALA B N 1
ATOM 3321 C CA . ALA B 1 199 ? -2.512 -29.953 -19.328 1 97.88 199 ALA B CA 1
ATOM 3322 C C . ALA B 1 199 ? -3.438 -31.156 -19.297 1 97.88 199 ALA B C 1
ATOM 3324 O O . ALA B 1 199 ? -3.295 -32.031 -18.422 1 97.88 199 ALA B O 1
ATOM 3325 N N . ARG B 1 200 ? -4.496 -31.203 -20.219 1 97.94 200 ARG B N 1
ATOM 3326 C CA . ARG B 1 200 ? -5.48 -32.281 -20.328 1 97.94 200 ARG B CA 1
ATOM 3327 C C . ARG B 1 200 ? -6.164 -32.531 -18.984 1 97.94 200 ARG B C 1
ATOM 3329 O O . ARG B 1 200 ? -6.223 -33.656 -18.516 1 97.94 200 ARG B O 1
ATOM 333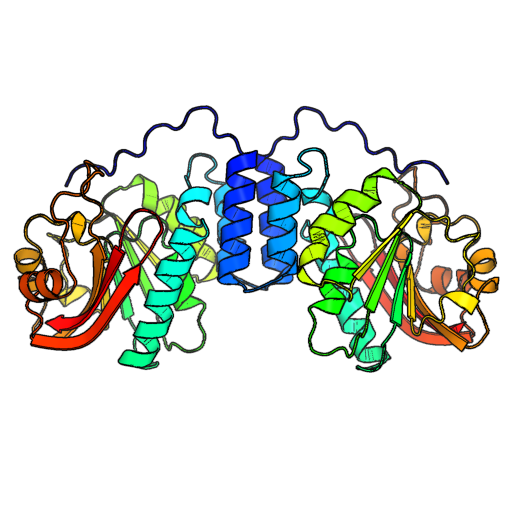6 N N . LEU B 1 201 ? -6.648 -31.438 -18.375 1 98.5 201 LEU B N 1
ATOM 3337 C CA . LEU B 1 201 ? -7.383 -31.562 -17.125 1 98.5 201 LEU B CA 1
ATOM 3338 C C . LEU B 1 201 ? -8.68 -32.344 -17.328 1 98.5 201 LEU B C 1
ATOM 3340 O O . LEU B 1 201 ? -9.305 -32.25 -18.391 1 98.5 201 LEU B O 1
ATOM 3344 N N . ALA B 1 202 ? -9.055 -33.094 -16.297 1 98.38 202 ALA B N 1
ATOM 3345 C CA . ALA B 1 202 ? -10.32 -33.844 -16.359 1 98.38 202 ALA B CA 1
ATOM 3346 C C . ALA B 1 202 ? -11.508 -32.875 -16.375 1 98.38 202 ALA B C 1
ATOM 3348 O O . ALA B 1 202 ? -12.523 -33.156 -17.016 1 98.38 202 ALA B O 1
ATOM 3349 N N . ARG B 1 203 ? -11.367 -31.828 -15.648 1 98.31 203 ARG B N 1
ATOM 3350 C CA . ARG B 1 203 ? -12.391 -30.781 -15.57 1 98.31 203 ARG B CA 1
ATOM 3351 C C . ARG B 1 203 ? -11.766 -29.391 -15.625 1 98.31 203 ARG B C 1
ATOM 3353 O O . ARG B 1 203 ? -10.742 -29.156 -14.992 1 98.31 203 ARG B O 1
ATOM 3360 N N . ILE B 1 204 ? -12.43 -28.5 -16.391 1 98.62 204 ILE B N 1
ATOM 3361 C CA . ILE B 1 204 ? -11.992 -27.109 -16.469 1 98.62 204 ILE B CA 1
ATOM 3362 C C . ILE B 1 204 ? -13.094 -26.188 -15.961 1 98.62 204 ILE B C 1
ATOM 3364 O O . ILE B 1 204 ? -14.195 -26.156 -16.531 1 98.62 204 ILE B O 1
ATOM 3368 N N . ASP B 1 205 ? -12.773 -25.469 -14.914 1 98.44 205 ASP B N 1
ATOM 3369 C CA . ASP B 1 205 ? -13.727 -24.516 -14.344 1 98.44 205 ASP B CA 1
ATOM 3370 C C . ASP B 1 205 ? -13.484 -23.109 -14.891 1 98.44 205 ASP B C 1
ATOM 3372 O O . ASP B 1 205 ? -14.398 -22.297 -14.922 1 98.44 205 ASP B O 1
ATOM 3376 N N . PHE B 1 206 ? -12.305 -22.844 -15.242 1 98.75 206 PHE B N 1
ATOM 3377 C CA . PHE B 1 206 ? -11.938 -21.547 -15.828 1 98.75 206 PHE B CA 1
ATOM 3378 C C . PHE B 1 206 ? -10.781 -21.719 -16.812 1 98.75 206 PHE B C 1
ATOM 3380 O O . PHE B 1 206 ? -9.844 -22.469 -16.547 1 98.75 206 PHE B O 1
ATOM 3387 N N . ALA B 1 207 ? -10.852 -21.156 -17.922 1 98.88 207 ALA B N 1
ATOM 3388 C CA . ALA B 1 207 ? -9.789 -21 -18.906 1 98.88 207 ALA B CA 1
ATOM 3389 C C . ALA B 1 207 ? -9.75 -19.578 -19.469 1 98.88 207 ALA B C 1
ATOM 3391 O O . ALA B 1 207 ? -10.75 -19.109 -20.016 1 98.88 207 ALA B O 1
ATOM 3392 N N . GLY B 1 208 ? -8.625 -18.891 -19.203 1 98.75 208 GLY B N 1
ATOM 3393 C CA . GLY B 1 208 ? -8.578 -17.516 -19.641 1 98.75 208 GLY B CA 1
ATOM 3394 C C . GLY B 1 208 ? -7.172 -17.047 -20 1 98.75 208 GLY B C 1
ATOM 3395 O O . GLY B 1 208 ? -6.199 -17.781 -19.781 1 98.75 208 GLY B O 1
ATOM 3396 N N . ALA B 1 209 ? -7.18 -15.953 -20.641 1 98.44 209 ALA B N 1
ATOM 3397 C CA . ALA B 1 209 ? -5.934 -15.312 -21.062 1 98.44 209 ALA B CA 1
ATOM 3398 C C . ALA B 1 209 ? -5.879 -13.859 -20.609 1 98.44 209 ALA B C 1
ATOM 3400 O O . ALA B 1 209 ? -6.895 -13.156 -20.625 1 98.44 209 ALA B O 1
ATOM 3401 N N . LEU B 1 210 ? -4.703 -13.438 -20.156 1 97.56 210 LEU B N 1
ATOM 3402 C CA . LEU B 1 210 ? -4.426 -12.062 -19.75 1 97.56 210 LEU B CA 1
ATOM 3403 C C . LEU B 1 210 ? -3.277 -11.484 -20.578 1 97.56 210 LEU B C 1
ATOM 3405 O O . LEU B 1 210 ? -2.109 -11.758 -20.297 1 97.56 210 LEU B O 1
ATOM 3409 N N . PRO B 1 211 ? -3.629 -10.711 -21.578 1 95.88 211 PRO B N 1
ATOM 3410 C CA . PRO B 1 211 ? -2.562 -10.078 -22.359 1 95.88 211 PRO B CA 1
ATOM 3411 C C . PRO B 1 211 ? -1.744 -9.078 -21.547 1 95.88 211 PRO B C 1
ATOM 3413 O O . PRO B 1 211 ? -2.307 -8.312 -20.75 1 95.88 211 PRO B O 1
ATOM 3416 N N . THR B 1 212 ? -0.444 -9.211 -21.672 1 93.31 212 THR B N 1
ATOM 3417 C CA . THR B 1 212 ? 0.484 -8.234 -21.094 1 93.31 212 THR B CA 1
ATOM 3418 C C . THR B 1 212 ? 1.32 -7.586 -22.203 1 93.31 212 THR B C 1
ATOM 3420 O O . THR B 1 212 ? 1.083 -7.816 -23.391 1 93.31 212 THR B O 1
ATOM 3423 N N . LYS B 1 213 ? 2.254 -6.715 -21.828 1 89.56 213 LYS B N 1
ATOM 3424 C CA . LYS B 1 213 ? 3.053 -5.98 -22.812 1 89.56 213 LYS B CA 1
ATOM 3425 C C . LYS B 1 213 ? 3.945 -6.926 -23.609 1 89.56 213 LYS B C 1
ATOM 3427 O O . LYS B 1 213 ? 4.09 -6.777 -24.828 1 89.56 213 LYS B O 1
ATOM 3432 N N . ARG B 1 214 ? 4.473 -7.965 -23 1 90.5 214 ARG B N 1
ATOM 3433 C CA . ARG B 1 214 ? 5.5 -8.773 -23.641 1 90.5 214 ARG B CA 1
ATOM 3434 C C . ARG B 1 214 ? 4.977 -10.164 -23.984 1 90.5 214 ARG B C 1
ATOM 3436 O O . ARG B 1 214 ? 5.531 -10.859 -24.828 1 90.5 214 ARG B O 1
ATOM 3443 N N . TYR B 1 215 ? 4.004 -10.516 -23.297 1 94.94 215 TYR B N 1
ATOM 3444 C CA . TYR B 1 215 ? 3.48 -11.859 -23.5 1 94.94 215 TYR B CA 1
ATOM 3445 C C . TYR B 1 215 ? 2.035 -11.961 -23.031 1 94.94 215 TYR B C 1
ATOM 3447 O O . TYR B 1 215 ? 1.481 -11 -22.484 1 94.94 215 TYR B O 1
ATOM 3455 N N . THR B 1 216 ? 1.464 -13.086 -23.328 1 97 216 THR B N 1
ATOM 3456 C CA . THR B 1 216 ? 0.137 -13.414 -22.812 1 97 216 THR B CA 1
ATOM 3457 C C . THR B 1 216 ? 0.229 -14.461 -21.703 1 97 216 THR B C 1
ATOM 3459 O O . THR B 1 216 ? 0.927 -15.469 -21.859 1 97 216 THR B O 1
ATOM 3462 N N . ARG B 1 217 ? -0.36 -14.156 -20.578 1 97.88 217 ARG B N 1
ATOM 3463 C CA . ARG B 1 217 ? -0.485 -15.133 -19.5 1 97.88 217 ARG B CA 1
ATOM 3464 C C . ARG B 1 217 ? -1.743 -15.977 -19.672 1 97.88 217 ARG B C 1
ATOM 3466 O O . ARG B 1 217 ? -2.834 -15.438 -19.875 1 97.88 217 ARG B O 1
ATOM 3473 N N . PHE B 1 218 ? -1.561 -17.25 -19.625 1 98.62 218 PHE B N 1
ATOM 3474 C CA . PHE B 1 218 ? -2.686 -18.172 -19.688 1 98.62 218 PHE B CA 1
ATOM 3475 C C . PHE B 1 218 ? -2.945 -18.812 -18.328 1 98.62 218 PHE B C 1
ATOM 3477 O O . PHE B 1 218 ? -2.01 -19.062 -17.562 1 98.62 218 PHE B O 1
ATOM 3484 N N . MET B 1 219 ? -4.203 -19.062 -18.031 1 98.81 219 MET B N 1
ATOM 3485 C CA . MET B 1 219 ? -4.52 -19.672 -16.75 1 98.81 219 MET B CA 1
ATOM 3486 C C . MET B 1 219 ? -5.621 -20.719 -16.906 1 98.81 219 MET B C 1
ATOM 3488 O O . MET B 1 219 ? -6.57 -20.516 -17.672 1 98.81 219 MET B O 1
ATOM 3492 N N . LEU B 1 220 ? -5.43 -21.828 -16.281 1 98.88 220 LEU B N 1
ATOM 3493 C CA . LEU B 1 220 ? -6.438 -22.859 -16.141 1 98.88 220 LEU B CA 1
ATOM 3494 C C . LEU B 1 220 ? -6.727 -23.125 -14.656 1 98.88 220 LEU B C 1
ATOM 3496 O O . LEU B 1 220 ? -5.805 -23.172 -13.836 1 98.88 220 LEU B O 1
ATOM 3500 N N . ILE B 1 221 ? -7.977 -23.188 -14.312 1 98.81 221 ILE B N 1
ATOM 3501 C CA . ILE B 1 221 ? -8.43 -23.672 -13.016 1 98.81 221 ILE B CA 1
ATOM 3502 C C . ILE B 1 221 ? -9.336 -24.891 -13.219 1 98.81 221 ILE B C 1
ATOM 3504 O O . ILE B 1 221 ? -10.234 -24.875 -14.062 1 98.81 221 ILE B O 1
ATOM 3508 N N . GLY B 1 222 ? -9.086 -25.938 -12.523 1 98.5 222 GLY B N 1
ATOM 3509 C CA . GLY B 1 222 ? -9.883 -27.156 -12.648 1 98.5 222 GLY B CA 1
ATOM 3510 C C . GLY B 1 222 ? -9.375 -28.297 -11.781 1 98.5 222 GLY B C 1
ATOM 3511 O O . GLY B 1 222 ? -8.922 -28.078 -10.656 1 98.5 222 GLY B O 1
ATOM 3512 N N . SER B 1 223 ? -9.555 -29.531 -12.305 1 98.25 223 SER B N 1
ATOM 3513 C CA . SER B 1 223 ? -9.102 -30.719 -11.578 1 98.25 223 SER B CA 1
ATOM 3514 C C . SER B 1 223 ? -8.453 -31.734 -12.523 1 98.25 223 SER B C 1
ATOM 3516 O O . SER B 1 223 ? -8.766 -31.766 -13.711 1 98.25 223 SER B O 1
ATOM 3518 N N . VAL B 1 224 ? -7.621 -32.531 -11.953 1 97.62 224 VAL B N 1
ATOM 3519 C CA . VAL B 1 224 ? -6.918 -33.562 -12.734 1 97.62 224 VAL B CA 1
ATOM 3520 C C . VAL B 1 224 ? -7.762 -34.844 -12.805 1 97.62 224 VAL B C 1
ATOM 3522 O O . VAL B 1 224 ? -8.578 -35.094 -11.914 1 97.62 224 VAL B O 1
#